Protein AF-0000000084401524 (afdb_homodimer)

Organism: NCBI:txid1296121

Structure (mmCIF, N/CA/C/O backbone):
data_AF-0000000084401524-model_v1
#
loop_
_entity.id
_entity.type
_entity.pdbx_description
1 polymer 'Uncharacterized protein'
#
loop_
_atom_site.group_PDB
_atom_site.id
_atom_site.type_symbol
_atom_site.label_atom_id
_atom_site.label_alt_id
_atom_site.label_comp_id
_atom_site.label_asym_id
_atom_site.label_entity_id
_atom_site.label_seq_id
_atom_site.pdbx_PDB_ins_code
_atom_site.Cartn_x
_atom_site.Cartn_y
_atom_site.Cartn_z
_atom_site.occupancy
_atom_site.B_iso_or_equiv
_atom_site.auth_seq_id
_atom_site.auth_comp_id
_atom_site.auth_asym_id
_atom_site.auth_atom_id
_atom_site.pdbx_PDB_model_num
ATOM 1 N N . MET A 1 1 ? 54.844 33.562 17.875 1 31.59 1 MET A N 1
ATOM 2 C CA . MET A 1 1 ? 53.875 33.188 16.844 1 31.59 1 MET A CA 1
ATOM 3 C C . MET A 1 1 ? 52.719 32.406 17.438 1 31.59 1 MET A C 1
ATOM 5 O O . MET A 1 1 ? 52.875 31.266 17.875 1 31.59 1 MET A O 1
ATOM 9 N N . LYS A 1 2 ? 51.781 33.125 18.234 1 37.69 2 LYS A N 1
ATOM 10 C CA . LYS A 1 2 ? 50.625 32.781 19.016 1 37.69 2 LYS A CA 1
ATOM 11 C C . LYS A 1 2 ? 49.531 32.125 18.156 1 37.69 2 LYS A C 1
ATOM 13 O O . LYS A 1 2 ? 49.125 32.688 17.141 1 37.69 2 LYS A O 1
ATOM 18 N N . SER A 1 3 ? 49.469 30.781 18.172 1 33.56 3 SER A N 1
ATOM 19 C CA . SER A 1 3 ? 48.5 29.922 17.516 1 33.56 3 SER A CA 1
ATOM 20 C C . SER A 1 3 ? 47.062 30.297 17.906 1 33.56 3 SER A C 1
ATOM 22 O O . SER A 1 3 ? 46.688 30.188 19.078 1 33.56 3 SER A O 1
ATOM 24 N N . VAL A 1 4 ? 46.562 31.359 17.344 1 35.25 4 VAL A N 1
ATOM 25 C CA . VAL A 1 4 ? 45.156 31.703 17.594 1 35.25 4 VAL A CA 1
ATOM 26 C C . VAL A 1 4 ? 44.25 30.578 17.109 1 35.25 4 VAL A C 1
ATOM 28 O O . VAL A 1 4 ? 44.219 30.25 15.914 1 35.25 4 VAL A O 1
ATOM 31 N N . ILE A 1 5 ? 44 29.594 17.984 1 31.69 5 ILE A N 1
ATOM 32 C CA . ILE A 1 5 ? 42.969 28.578 17.734 1 31.69 5 ILE A CA 1
ATOM 33 C C . ILE A 1 5 ? 41.625 29.25 17.562 1 31.69 5 ILE A C 1
ATOM 35 O O . ILE A 1 5 ? 41.125 29.922 18.484 1 31.69 5 ILE A O 1
ATOM 39 N N . LEU A 1 6 ? 41.312 29.641 16.328 1 29.55 6 LEU A N 1
ATOM 40 C CA . LEU A 1 6 ? 39.938 30.062 16.062 1 29.55 6 LEU A CA 1
ATOM 41 C C . LEU A 1 6 ? 38.938 28.984 16.453 1 29.55 6 LEU A C 1
ATOM 43 O O . LEU A 1 6 ? 38.938 27.906 15.867 1 29.55 6 LEU A O 1
ATOM 47 N N . LEU A 1 7 ? 38.531 29.047 17.703 1 29.19 7 LEU A N 1
ATOM 48 C CA . LEU A 1 7 ? 37.375 28.234 18.125 1 29.19 7 LEU A CA 1
ATOM 49 C C . LEU A 1 7 ? 36.156 28.562 17.297 1 29.19 7 LEU A C 1
ATOM 51 O O . LEU A 1 7 ? 35.625 29.672 17.391 1 29.19 7 LEU A O 1
ATOM 55 N N . VAL A 1 8 ? 36.094 28.047 16.047 1 34.47 8 VAL A N 1
ATOM 56 C CA . VAL A 1 8 ? 34.812 28.172 15.352 1 34.47 8 VAL A CA 1
ATOM 57 C C . VAL A 1 8 ? 33.688 27.594 16.219 1 34.47 8 VAL A C 1
ATOM 59 O O . VAL A 1 8 ? 33.781 26.453 16.688 1 34.47 8 VAL A O 1
ATOM 62 N N . PRO A 1 9 ? 32.906 28.484 16.875 1 32.97 9 PRO A N 1
ATOM 63 C CA . PRO A 1 9 ? 31.734 27.953 17.594 1 32.97 9 PRO A CA 1
ATOM 64 C C . PRO A 1 9 ? 30.891 27.031 16.734 1 32.97 9 PRO A C 1
ATOM 66 O O . PRO A 1 9 ? 30.578 27.359 15.586 1 32.97 9 PRO A O 1
ATOM 69 N N . LEU A 1 10 ? 31.062 25.75 16.922 1 29.92 10 LEU A N 1
ATOM 70 C CA . LEU A 1 10 ? 30.141 24.766 16.391 1 29.92 10 LEU A CA 1
ATOM 71 C C . LEU A 1 10 ? 28.703 25.141 16.703 1 29.92 10 LEU A C 1
ATOM 73 O O . LEU A 1 10 ? 28.281 25.078 17.875 1 29.92 10 LEU A O 1
ATOM 77 N N . PHE A 1 11 ? 28.172 26.172 16.047 1 31.22 11 PHE A N 1
ATOM 78 C CA . PHE A 1 11 ? 26.734 26.344 16.094 1 31.22 11 PHE A CA 1
ATOM 79 C C . PHE A 1 11 ? 26.016 25.016 15.836 1 31.22 11 PHE A C 1
ATOM 81 O O . PHE A 1 11 ? 26.031 24.5 14.719 1 31.22 11 PHE A O 1
ATOM 88 N N . MET A 1 12 ? 26 24.172 16.859 1 27.48 12 MET A N 1
ATOM 89 C CA . MET A 1 12 ? 25.047 23.078 16.891 1 27.48 12 MET A CA 1
ATOM 90 C C . MET A 1 12 ? 23.641 23.578 16.531 1 27.48 12 MET A C 1
ATOM 92 O O . MET A 1 12 ? 23.016 24.281 17.312 1 27.48 12 MET A O 1
ATOM 96 N N . ILE A 1 13 ? 23.391 24.141 15.328 1 28.94 13 ILE A N 1
ATOM 97 C CA . ILE A 1 13 ? 22.016 24.281 14.867 1 28.94 13 ILE A CA 1
ATOM 98 C C . ILE A 1 13 ? 21.234 23 15.156 1 28.94 13 ILE A C 1
ATOM 100 O O . ILE A 1 13 ? 21.453 21.984 14.508 1 28.94 13 ILE A O 1
ATOM 104 N N . SER A 1 14 ? 21.016 22.688 16.406 1 27.33 14 SER A N 1
ATOM 105 C CA . SER A 1 14 ? 19.984 21.734 16.812 1 27.33 14 SER A CA 1
ATOM 106 C C . SER A 1 14 ? 18.688 21.969 16.062 1 27.33 14 SER A C 1
ATOM 108 O O . SER A 1 14 ? 17.859 22.781 16.469 1 27.33 14 SER A O 1
ATOM 110 N N . GLU A 1 15 ? 18.625 22.406 14.859 1 30.72 15 GLU A N 1
ATOM 111 C CA . GLU A 1 15 ? 17.281 22.344 14.273 1 30.72 15 GLU A CA 1
ATOM 112 C C . GLU A 1 15 ? 16.609 21.016 14.594 1 30.72 15 GLU A C 1
ATOM 114 O O . GLU A 1 15 ? 16.969 19.969 14.039 1 30.72 15 GLU A O 1
ATOM 119 N N . ILE A 1 16 ? 16.281 20.781 15.859 1 27.22 16 ILE A N 1
ATOM 120 C CA . ILE A 1 16 ? 15.266 19.812 16.297 1 27.22 16 ILE A CA 1
ATOM 121 C C . ILE A 1 16 ? 14.117 19.781 15.289 1 27.22 16 ILE A C 1
ATOM 123 O O . ILE A 1 16 ? 13.391 20.766 15.141 1 27.22 16 ILE A O 1
ATOM 127 N N . PHE A 1 17 ? 14.266 19.375 14.195 1 30.05 17 PHE A N 1
ATOM 128 C CA . PHE A 1 17 ? 13.117 19.031 13.375 1 30.05 17 PHE A CA 1
ATOM 129 C C . PHE A 1 17 ? 11.961 18.547 14.242 1 30.05 17 PHE A C 1
ATOM 131 O O . PHE A 1 17 ? 12.102 17.578 15 1 30.05 17 PHE A O 1
ATOM 138 N N . ALA A 1 18 ? 11.117 19.438 14.789 1 30.05 18 ALA A N 1
ATOM 139 C CA . ALA A 1 18 ? 9.867 19.156 15.492 1 30.05 18 ALA A CA 1
ATOM 140 C C . ALA A 1 18 ? 9.148 17.953 14.867 1 30.05 18 ALA A C 1
ATOM 142 O O . ALA A 1 18 ? 8.992 17.891 13.648 1 30.05 18 ALA A O 1
ATOM 143 N N . ALA A 1 19 ? 9.352 16.875 15.32 1 30.94 19 ALA A N 1
ATOM 144 C CA . ALA A 1 19 ? 8.531 15.695 15.039 1 30.94 19 ALA A CA 1
ATOM 145 C C . ALA A 1 19 ? 7.086 16.094 14.742 1 30.94 19 ALA A C 1
ATOM 147 O O . ALA A 1 19 ? 6.598 17.094 15.258 1 30.94 19 ALA A O 1
ATOM 148 N N . PRO A 1 20 ? 6.66 15.914 13.555 1 34.12 20 PRO A N 1
ATOM 149 C CA . PRO A 1 20 ? 5.262 16.281 13.352 1 34.12 20 PRO A CA 1
ATOM 150 C C . PRO A 1 20 ? 4.414 16.109 14.609 1 34.12 20 PRO A C 1
ATOM 152 O O . PRO A 1 20 ? 4.523 15.094 15.289 1 34.12 20 PRO A O 1
ATOM 155 N N . HIS A 1 21 ? 4.168 17.078 15.32 1 34.72 21 HIS A N 1
ATOM 156 C CA . HIS A 1 21 ? 3.387 17.172 16.547 1 34.72 21 HIS A CA 1
ATOM 157 C C . HIS A 1 21 ? 2.066 16.422 16.406 1 34.72 21 HIS A C 1
ATOM 159 O O . HIS A 1 21 ? 1.284 16.688 15.5 1 34.72 21 HIS A O 1
ATOM 165 N N . PHE A 1 22 ? 2.064 15.125 16.609 1 39.12 22 PHE A N 1
ATOM 166 C CA . PHE A 1 22 ? 0.794 14.477 16.906 1 39.12 22 PHE A CA 1
ATOM 167 C C . PHE A 1 22 ? -0.026 15.305 17.891 1 39.12 22 PHE A C 1
ATOM 169 O O . PHE A 1 22 ? 0.506 15.805 18.875 1 39.12 22 PHE A O 1
ATOM 176 N N . ARG A 1 23 ? -1.035 15.906 17.328 1 46.25 23 ARG A N 1
ATOM 177 C CA . ARG A 1 23 ? -1.922 16.688 18.188 1 46.25 23 ARG A CA 1
ATOM 178 C C . ARG A 1 23 ? -2.977 15.797 18.828 1 46.25 23 ARG A C 1
ATOM 180 O O . ARG A 1 23 ? -3.461 14.852 18.219 1 46.25 23 ARG A O 1
ATOM 187 N N . TYR A 1 24 ? -2.879 15.57 20.062 1 50.28 24 TYR A N 1
ATOM 188 C CA . TYR A 1 24 ? -3.926 14.906 20.828 1 50.28 24 TYR A CA 1
ATOM 189 C C . TYR A 1 24 ? -5.172 15.781 20.922 1 50.28 24 TYR A C 1
ATOM 191 O O . TYR A 1 24 ? -5.07 17 21 1 50.28 24 TYR A O 1
ATOM 199 N N . LYS A 1 25 ? -6.262 15.109 20.438 1 54.94 25 LYS A N 1
ATOM 200 C CA . LYS A 1 25 ? -7.535 15.734 20.781 1 54.94 25 LYS A CA 1
ATOM 201 C C . LYS A 1 25 ? -8.242 14.969 21.906 1 54.94 25 LYS A C 1
ATOM 203 O O . LYS A 1 25 ? -7.969 13.789 22.109 1 54.94 25 LYS A O 1
ATOM 208 N N . LEU A 1 26 ? -8.82 15.734 22.812 1 59.34 26 LEU A N 1
ATOM 209 C CA . LEU A 1 26 ? -9.594 15.188 23.922 1 59.34 26 LEU A CA 1
ATOM 210 C C . LEU A 1 26 ? -11.078 15.5 23.75 1 59.34 26 LEU A C 1
ATOM 212 O O . LEU A 1 26 ? -11.453 16.641 23.469 1 59.34 26 LEU A O 1
ATOM 216 N N . ALA A 1 27 ? -11.781 14.414 23.594 1 61.75 27 ALA A N 1
ATOM 217 C CA . ALA A 1 27 ? -13.234 14.594 23.656 1 61.75 27 ALA A CA 1
ATOM 218 C C . ALA A 1 27 ? -13.789 14.148 25 1 61.75 27 ALA A C 1
ATOM 220 O O . ALA A 1 27 ? -13.414 13.086 25.516 1 61.75 27 ALA A O 1
ATOM 221 N N . VAL A 1 28 ? -14.594 15.133 25.594 1 63.97 28 VAL A N 1
ATOM 222 C CA . VAL A 1 28 ? -15.297 14.875 26.844 1 63.97 28 VAL A CA 1
ATOM 223 C C . VAL A 1 28 ? -16.797 14.875 26.594 1 63.97 28 VAL A C 1
ATOM 225 O O . VAL A 1 28 ? -17.359 15.859 26.109 1 63.97 28 VAL A O 1
ATOM 228 N N . ASN A 1 29 ? -17.344 13.75 26.938 1 62.81 29 ASN A N 1
ATOM 229 C CA . ASN A 1 29 ? -18.766 13.539 26.703 1 62.81 29 ASN A CA 1
ATOM 230 C C . ASN A 1 29 ? -19.141 13.836 25.25 1 62.81 29 ASN A C 1
ATOM 232 O O . ASN A 1 29 ? -20.172 14.477 24.984 1 62.81 29 ASN A O 1
ATOM 236 N N . GLY A 1 30 ? -18.188 13.445 24.328 1 61.38 30 GLY A N 1
ATOM 237 C CA . GLY A 1 30 ? -18.438 13.539 22.891 1 61.38 30 GLY A CA 1
ATOM 238 C C . GLY A 1 30 ? -18.078 14.891 22.312 1 61.38 30 GLY A C 1
ATOM 239 O O . GLY A 1 30 ? -18.156 15.102 21.109 1 61.38 30 GLY A O 1
ATOM 240 N N . GLU A 1 31 ? -17.766 15.781 23.203 1 66.44 31 GLU A N 1
ATOM 241 C CA . GLU A 1 31 ? -17.391 17.125 22.766 1 66.44 31 GLU A CA 1
ATOM 242 C C . GLU A 1 31 ? -15.875 17.312 22.812 1 66.44 31 GLU A C 1
ATOM 244 O O . GLU A 1 31 ? -15.227 17 23.812 1 66.44 31 GLU A O 1
ATOM 249 N N . GLU A 1 32 ? -15.398 17.797 21.703 1 64.5 32 GLU A N 1
ATOM 250 C CA . GLU A 1 32 ? -13.969 18.078 21.641 1 64.5 32 GLU A CA 1
ATOM 251 C C . GLU A 1 32 ? -13.578 19.219 22.578 1 64.5 32 GLU A C 1
ATOM 253 O O . GLU A 1 32 ? -14.273 20.234 22.656 1 64.5 32 GLU A O 1
ATOM 258 N N . VAL A 1 33 ? -12.539 18.906 23.391 1 65.75 33 VAL A N 1
ATOM 259 C CA . VAL A 1 33 ? -12.031 19.922 24.297 1 65.75 33 VAL A CA 1
ATOM 260 C C . VAL A 1 33 ? -10.719 20.5 23.766 1 65.75 33 VAL A C 1
ATOM 262 O O . VAL A 1 33 ? -9.906 19.766 23.188 1 65.75 33 VAL A O 1
ATOM 265 N N . ALA A 1 34 ? -10.695 21.75 23.688 1 63.06 34 ALA A N 1
ATOM 266 C CA . ALA A 1 34 ? -9.477 22.422 23.25 1 63.06 34 ALA A CA 1
ATOM 267 C C . ALA A 1 34 ? -8.281 22 24.094 1 63.06 34 ALA A C 1
ATOM 269 O O . ALA A 1 34 ? -8.359 21.969 25.328 1 63.06 34 ALA A O 1
ATOM 270 N N . ILE A 1 35 ? -7.352 21.391 23.406 1 62.31 35 ILE A N 1
ATOM 271 C CA . ILE A 1 35 ? -6.121 21.078 24.125 1 62.31 35 ILE A CA 1
ATOM 272 C C . ILE A 1 35 ? -4.953 21.859 23.531 1 62.31 35 ILE A C 1
ATOM 274 O O . ILE A 1 35 ? -5.004 22.25 22.359 1 62.31 35 ILE A O 1
ATOM 278 N N . PRO A 1 36 ? -3.934 22.062 24.391 1 53.72 36 PRO A N 1
ATOM 279 C CA . PRO A 1 36 ? -2.766 22.75 23.828 1 53.72 36 PRO A CA 1
ATOM 280 C C . PRO A 1 36 ? -2.131 21.984 22.672 1 53.72 36 PRO A C 1
ATOM 282 O O . PRO A 1 36 ? -2.115 20.75 22.672 1 53.72 36 PRO A O 1
ATOM 285 N N . THR A 1 37 ? -1.845 22.578 21.562 1 52.06 37 THR A N 1
ATOM 286 C CA . THR A 1 37 ? -1.323 22.047 20.312 1 52.06 37 THR A CA 1
ATOM 287 C C . THR A 1 37 ? -0.098 21.172 20.547 1 52.06 37 THR A C 1
ATOM 289 O O . THR A 1 37 ? 0.148 20.219 19.812 1 52.06 37 THR A O 1
ATOM 292 N N . HIS A 1 38 ? 0.682 21.422 21.625 1 47.16 38 HIS A N 1
ATOM 293 C CA . HIS A 1 38 ? 1.906 20.688 21.906 1 47.16 38 HIS A CA 1
ATOM 294 C C . HIS A 1 38 ? 1.821 19.969 23.25 1 47.16 38 HIS A C 1
ATOM 296 O O . HIS A 1 38 ? 2.494 20.344 24.203 1 47.16 38 HIS A O 1
ATOM 302 N N . ILE A 1 39 ? 0.839 19.297 23.359 1 52.59 39 ILE A N 1
ATOM 303 C CA . ILE A 1 39 ? 0.699 18.594 24.625 1 52.59 39 ILE A CA 1
ATOM 304 C C . ILE A 1 39 ? 1.356 17.219 24.531 1 52.59 39 ILE A C 1
ATOM 306 O O . ILE A 1 39 ? 1.273 16.547 23.5 1 52.59 39 ILE A O 1
ATOM 310 N N . SER A 1 40 ? 2.205 17 25.469 1 49.62 40 SER A N 1
ATOM 311 C CA . SER A 1 40 ? 2.826 15.68 25.531 1 49.62 40 SER A CA 1
ATOM 312 C C . SER A 1 40 ? 1.79 14.594 25.797 1 49.62 40 SER A C 1
ATOM 314 O O . SER A 1 40 ? 0.672 14.883 26.219 1 49.62 40 SER A O 1
ATOM 316 N N . GLN A 1 41 ? 2.129 13.422 25.328 1 50.41 41 GLN A N 1
ATOM 317 C CA . GLN A 1 41 ? 1.266 12.273 25.609 1 50.41 41 GLN A CA 1
ATOM 318 C C . GLN A 1 41 ? 0.941 12.18 27.094 1 50.41 41 GLN A C 1
ATOM 320 O O . GLN A 1 41 ? -0.205 11.922 27.469 1 50.41 41 GLN A O 1
ATOM 325 N N . GLU A 1 42 ? 1.911 12.258 27.859 1 54.41 42 GLU A N 1
ATOM 326 C CA . GLU A 1 42 ? 1.72 12.188 29.297 1 54.41 42 GLU A CA 1
ATOM 327 C C . GLU A 1 42 ? 0.734 13.25 29.781 1 54.41 42 GLU A C 1
ATOM 329 O O . GLU A 1 42 ? -0.152 12.961 30.594 1 54.41 42 GLU A O 1
ATOM 334 N N . ASP A 1 43 ? 0.907 14.398 29.203 1 58.47 43 ASP A N 1
ATOM 335 C CA . ASP A 1 43 ? 0.078 15.516 29.656 1 58.47 43 ASP A CA 1
ATOM 336 C C . ASP A 1 43 ? -1.372 15.328 29.203 1 58.47 43 ASP A C 1
ATOM 338 O O . ASP A 1 43 ? -2.299 15.656 29.953 1 58.47 43 ASP A O 1
ATOM 342 N N . ILE A 1 44 ? -1.496 14.773 28.109 1 61.62 44 ILE A N 1
ATOM 343 C CA . ILE A 1 44 ? -2.867 14.633 27.641 1 61.62 44 ILE A CA 1
ATOM 344 C C . ILE A 1 44 ? -3.561 13.492 28.391 1 61.62 44 ILE A C 1
ATOM 346 O O . ILE A 1 44 ? -4.758 13.57 28.672 1 61.62 44 ILE A O 1
ATOM 350 N N . LEU A 1 45 ? -2.844 12.594 28.719 1 59.38 45 LEU A N 1
ATOM 351 C CA . LEU A 1 45 ? -3.396 11.523 29.547 1 59.38 45 LEU A CA 1
ATOM 352 C C . LEU A 1 45 ? -3.803 12.055 30.922 1 59.38 45 LEU A C 1
ATOM 354 O O . LEU A 1 45 ? -4.867 11.703 31.438 1 59.38 45 LEU A O 1
ATOM 358 N N . GLN A 1 46 ? -3.02 12.828 31.453 1 60.75 46 GLN A N 1
ATOM 359 C CA . GLN A 1 46 ? -3.348 13.453 32.719 1 60.75 46 GLN A CA 1
ATOM 360 C C . GLN A 1 46 ? -4.594 14.328 32.625 1 60.75 46 GLN A C 1
ATOM 362 O O . GLN A 1 46 ? -5.453 14.32 33.5 1 60.75 46 GLN A O 1
ATOM 367 N N . LEU A 1 47 ? -4.652 15.078 31.484 1 65.75 47 LEU A N 1
ATOM 368 C CA . LEU A 1 47 ? -5.82 15.914 31.234 1 65.75 47 LEU A CA 1
ATOM 369 C C . LEU A 1 47 ? -7.074 15.062 31.078 1 65.75 47 LEU A C 1
ATOM 371 O O . LEU A 1 47 ? -8.125 15.391 31.641 1 65.75 47 LEU A O 1
ATOM 375 N N . ALA A 1 48 ? -6.926 14.008 30.406 1 65 48 ALA A N 1
ATOM 376 C CA . ALA A 1 48 ? -8.047 13.086 30.234 1 65 48 ALA A CA 1
ATOM 377 C C . ALA A 1 48 ? -8.5 12.531 31.578 1 65 48 ALA A C 1
ATOM 379 O O . ALA A 1 48 ? -9.703 12.461 31.859 1 65 48 ALA A O 1
ATOM 380 N N . HIS A 1 49 ? -7.566 12.109 32.344 1 62.97 49 HIS A N 1
ATOM 381 C CA . HIS A 1 49 ? -7.875 11.586 33.688 1 62.97 49 HIS A CA 1
ATOM 382 C C . HIS A 1 49 ? -8.586 12.625 34.531 1 62.97 49 HIS A C 1
ATOM 384 O O . HIS A 1 49 ? -9.508 12.305 35.281 1 62.97 49 HIS A O 1
ATOM 390 N N . SER A 1 50 ? -8.203 13.836 34.375 1 67.44 50 SER A N 1
ATOM 391 C CA . SER A 1 50 ? -8.812 14.898 35.156 1 67.44 50 SER A CA 1
ATOM 392 C C . SER A 1 50 ? -10.289 15.07 34.812 1 67.44 50 SER A C 1
ATOM 394 O O . SER A 1 50 ? -11.102 15.391 35.688 1 67.44 50 SER A O 1
ATOM 396 N N . TYR A 1 51 ? -10.602 14.789 33.594 1 65.38 51 TYR A N 1
ATOM 397 C CA . TYR A 1 51 ? -12.008 14.852 33.219 1 65.38 51 TYR A CA 1
ATOM 398 C C . TYR A 1 51 ? -12.781 13.656 33.75 1 65.38 51 TYR A C 1
ATOM 400 O O . TYR A 1 51 ? -13.938 13.789 34.156 1 65.38 51 TYR A O 1
ATOM 408 N N . LEU A 1 52 ? -12.109 12.578 33.75 1 63.81 52 LEU A N 1
ATOM 409 C CA . LEU A 1 52 ? -12.781 11.367 34.219 1 63.81 52 LEU A CA 1
ATOM 410 C C . LEU A 1 52 ? -13.125 11.469 35.688 1 63.81 52 LEU A C 1
ATOM 412 O O . LEU A 1 52 ? -14.086 10.844 36.156 1 63.81 52 LEU A O 1
ATOM 416 N N . ASP A 1 53 ? -12.422 12.25 36.344 1 60.62 53 ASP A N 1
ATOM 417 C CA . ASP A 1 53 ? -12.695 12.438 37.75 1 60.62 53 ASP A CA 1
ATOM 418 C C . ASP A 1 53 ? -13.883 13.367 37.969 1 60.62 53 ASP A C 1
ATOM 420 O O . ASP A 1 53 ? -14.383 13.5 39.094 1 60.62 53 ASP A O 1
ATOM 424 N N . SER A 1 54 ? -14.195 13.914 36.875 1 59.72 54 SER A N 1
ATOM 425 C CA . SER A 1 54 ? -15.359 14.797 36.969 1 59.72 54 SER A CA 1
ATOM 426 C C . SER A 1 54 ? -16.656 14.016 36.875 1 59.72 54 SER A C 1
ATOM 428 O O . SER A 1 54 ? -16.781 13.133 36.031 1 59.72 54 SER A O 1
ATOM 430 N N . THR A 1 55 ? -17.562 14.25 37.781 1 65.12 55 THR A N 1
ATOM 431 C CA . THR A 1 55 ? -18.828 13.523 37.906 1 65.12 55 THR A CA 1
ATOM 432 C C . THR A 1 55 ? -19.672 13.719 36.656 1 65.12 55 THR A C 1
ATOM 434 O O . THR A 1 55 ? -20.531 12.883 36.344 1 65.12 55 THR A O 1
ATOM 437 N N . ASP A 1 56 ? -19.359 14.703 35.938 1 64.19 56 ASP A N 1
ATOM 438 C CA . ASP A 1 56 ? -20.203 15.016 34.781 1 64.19 56 ASP A CA 1
ATOM 439 C C . ASP A 1 56 ? -19.609 14.461 33.5 1 64.19 56 ASP A C 1
ATOM 441 O O . ASP A 1 56 ? -20.188 14.633 32.406 1 64.19 56 ASP A O 1
ATOM 445 N N . VAL A 1 57 ? -18.406 13.859 33.625 1 57.94 57 VAL A N 1
ATOM 446 C CA . VAL A 1 57 ? -17.75 13.328 32.438 1 57.94 57 VAL A CA 1
ATOM 447 C C . VAL A 1 57 ? -18 11.82 32.344 1 57.94 57 VAL A C 1
ATOM 449 O O . VAL A 1 57 ? -17.656 11.07 33.25 1 57.94 57 VAL A O 1
ATOM 452 N N . HIS A 1 58 ? -18.641 11.391 31.375 1 60.84 58 HIS A N 1
ATOM 453 C CA . HIS A 1 58 ? -18.984 9.992 31.172 1 60.84 58 HIS A CA 1
ATOM 454 C C . HIS A 1 58 ? -18.031 9.328 30.188 1 60.84 58 HIS A C 1
ATOM 456 O O . HIS A 1 58 ? -17.875 8.102 30.188 1 60.84 58 HIS A O 1
ATOM 462 N N . ASP A 1 59 ? -17.484 10.203 29.344 1 60.03 59 ASP A N 1
ATOM 463 C CA . ASP A 1 59 ? -16.594 9.633 28.328 1 60.03 59 ASP A CA 1
ATOM 464 C C . ASP A 1 59 ? -15.469 10.594 27.984 1 60.03 59 ASP A C 1
ATOM 466 O O . ASP A 1 59 ? -15.688 11.797 27.844 1 60.03 59 ASP A O 1
ATOM 470 N N . VAL A 1 60 ? -14.172 10.203 28.188 1 57.84 60 VAL A N 1
ATOM 471 C CA . VAL A 1 60 ? -13 10.922 27.719 1 57.84 60 VAL A CA 1
ATOM 472 C C . VAL A 1 60 ? -12.297 10.109 26.625 1 57.84 60 VAL A C 1
ATOM 474 O O . VAL A 1 60 ? -11.914 8.961 26.859 1 57.84 60 VAL A O 1
ATOM 477 N N . GLN A 1 61 ? -12.336 10.672 25.438 1 52.41 61 GLN A N 1
ATOM 478 C CA . GLN A 1 61 ? -11.641 10.016 24.344 1 52.41 61 GLN A CA 1
ATOM 479 C C . GLN A 1 61 ? -10.398 10.805 23.922 1 52.41 61 GLN A C 1
ATOM 481 O O . GLN A 1 61 ? -10.461 12.023 23.766 1 52.41 61 GLN A O 1
ATOM 486 N N . LEU A 1 62 ? -9.273 10.273 24.188 1 51.75 62 LEU A N 1
ATOM 487 C CA . LEU A 1 62 ? -8.055 10.797 23.578 1 51.75 62 LEU A CA 1
ATOM 488 C C . LEU A 1 62 ? -8.008 10.469 22.094 1 51.75 62 LEU A C 1
ATOM 490 O O . LEU A 1 62 ? -8.078 9.297 21.719 1 51.75 62 LEU A O 1
ATOM 494 N N . LEU A 1 63 ? -8.258 11.602 21.453 1 50.41 63 LEU A N 1
ATOM 495 C CA . LEU A 1 63 ? -8.18 11.422 20.016 1 50.41 63 LEU A CA 1
ATOM 496 C C . LEU A 1 63 ? -6.789 11.758 19.5 1 50.41 63 LEU A C 1
ATOM 498 O O . LEU A 1 63 ? -6.188 12.758 19.906 1 50.41 63 LEU A O 1
ATOM 502 N N . GLU A 1 64 ? -5.945 11.039 19.344 1 49.81 64 GLU A N 1
ATOM 503 C CA . GLU A 1 64 ? -4.652 11.297 18.719 1 49.81 64 GLU A CA 1
ATOM 504 C C . GLU A 1 64 ? -4.82 11.883 17.312 1 49.81 64 GLU A C 1
ATOM 506 O O . GLU A 1 64 ? -5.621 11.391 16.516 1 49.81 64 GLU A O 1
ATOM 511 N N . ASP A 1 65 ? -4.57 13.32 17.25 1 55.97 65 ASP A N 1
ATOM 512 C CA . ASP A 1 65 ? -4.383 13.992 15.961 1 55.97 65 ASP A CA 1
ATOM 513 C C . ASP A 1 65 ? -2.902 14.047 15.594 1 55.97 65 ASP A C 1
ATOM 515 O O . ASP A 1 65 ? -2.072 14.492 16.391 1 55.97 65 ASP A O 1
ATOM 519 N N . PRO A 1 66 ? -2.574 13.461 14.492 1 60.41 66 PRO A N 1
ATOM 520 C CA . PRO A 1 66 ? -3.463 12.82 13.516 1 60.41 66 PRO A CA 1
ATOM 521 C C . PRO A 1 66 ? -3.881 11.414 13.93 1 60.41 66 PRO A C 1
ATOM 523 O O . PRO A 1 66 ? -3.256 10.812 14.805 1 60.41 66 PRO A O 1
ATOM 526 N N . VAL A 1 67 ? -5.02 11.125 13.375 1 70.62 67 VAL A N 1
ATOM 527 C CA . VAL A 1 67 ? -5.5 9.758 13.531 1 70.62 67 VAL A CA 1
ATOM 528 C C . VAL A 1 67 ? -4.613 8.805 12.734 1 70.62 67 VAL A C 1
ATOM 530 O O . VAL A 1 67 ? -4.242 9.094 11.594 1 70.62 67 VAL A O 1
ATOM 533 N N . GLU A 1 68 ? -4.188 7.836 13.5 1 79.69 68 GLU A N 1
ATOM 534 C CA . GLU A 1 68 ? -3.381 6.82 12.828 1 79.69 68 GLU A CA 1
ATOM 535 C C . GLU A 1 68 ? -4.258 5.719 12.234 1 79.69 68 GLU A C 1
ATOM 537 O O . GLU A 1 68 ? -5.188 5.242 12.891 1 79.69 68 GLU A O 1
ATOM 542 N N . GLU A 1 69 ? -4.047 5.477 10.969 1 83.38 69 GLU A N 1
ATOM 543 C CA . GLU A 1 69 ? -4.625 4.297 10.336 1 83.38 69 GLU A CA 1
ATOM 544 C C . GLU A 1 69 ? -3.539 3.367 9.805 1 83.38 69 GLU A C 1
ATOM 546 O O . GLU A 1 69 ? -2.578 3.824 9.18 1 83.38 69 GLU A O 1
ATOM 551 N N . LYS A 1 70 ? -3.682 2.08 10.109 1 87.19 70 LYS A N 1
ATOM 552 C CA . LYS A 1 70 ? -2.668 1.085 9.766 1 87.19 70 LYS A CA 1
ATOM 553 C C . LYS A 1 70 ? -3.238 0.013 8.844 1 87.19 70 LYS A C 1
ATOM 555 O O . LYS A 1 70 ? -4.301 -0.547 9.117 1 87.19 70 LYS A O 1
ATOM 560 N N . HIS A 1 71 ? -2.51 -0.214 7.777 1 91.62 71 HIS A N 1
ATOM 561 C CA . HIS A 1 71 ? -2.896 -1.238 6.812 1 91.62 71 HIS A CA 1
ATOM 562 C C . HIS A 1 71 ? -1.734 -2.18 6.516 1 91.62 71 HIS A C 1
ATOM 564 O O . HIS A 1 71 ? -0.664 -1.737 6.09 1 91.62 71 HIS A O 1
ATOM 570 N N . GLN A 1 72 ? -1.955 -3.43 6.82 1 92.88 72 GLN A N 1
ATOM 571 C CA . GLN A 1 72 ? -0.935 -4.418 6.48 1 92.88 72 GLN A CA 1
ATOM 572 C C . GLN A 1 72 ? -1.185 -5.016 5.098 1 92.88 72 GLN A C 1
ATOM 574 O O . GLN A 1 72 ? -2.27 -5.535 4.828 1 92.88 72 GLN A O 1
ATOM 579 N N . VAL A 1 73 ? -0.191 -4.879 4.234 1 93.38 73 VAL A N 1
ATOM 580 C CA . VAL A 1 73 ? -0.236 -5.539 2.936 1 93.38 73 VAL A CA 1
ATOM 581 C C . VAL A 1 73 ? 0.724 -6.727 2.926 1 93.38 73 VAL A C 1
ATOM 583 O O . VAL A 1 73 ? 1.934 -6.559 3.102 1 93.38 73 VAL A O 1
ATOM 586 N N . THR A 1 74 ? 0.212 -7.887 2.732 1 91.44 74 THR A N 1
ATOM 587 C CA . THR A 1 74 ? 0.988 -9.117 2.701 1 91.44 74 THR A CA 1
ATOM 588 C C . THR A 1 74 ? 0.984 -9.727 1.302 1 91.44 74 THR A C 1
ATOM 590 O O . THR A 1 74 ? -0.07 -9.844 0.671 1 91.44 74 THR A O 1
ATOM 593 N N . GLN A 1 75 ? 2.17 -9.992 0.843 1 89 75 GLN A N 1
ATOM 594 C CA . GLN A 1 75 ? 2.291 -10.719 -0.419 1 89 75 GLN A CA 1
ATOM 595 C C . GLN A 1 75 ? 2.834 -12.125 -0.197 1 89 75 GLN A C 1
ATOM 597 O O . GLN A 1 75 ? 3.752 -12.328 0.603 1 89 75 GLN A O 1
ATOM 602 N N . LYS A 1 76 ? 2.219 -12.977 -0.861 1 84.38 76 LYS A N 1
ATOM 603 C CA . LYS A 1 76 ? 2.742 -14.336 -0.958 1 84.38 76 LYS A CA 1
ATOM 604 C C . LYS A 1 76 ? 3.26 -14.633 -2.363 1 84.38 76 LYS A C 1
ATOM 606 O O . LYS A 1 76 ? 2.488 -14.641 -3.324 1 84.38 76 LYS A O 1
ATOM 611 N N . VAL A 1 77 ? 4.527 -14.766 -2.424 1 79.25 77 VAL A N 1
ATOM 612 C CA . VAL A 1 77 ? 5.234 -14.844 -3.699 1 79.25 77 VAL A CA 1
ATOM 613 C C . VAL A 1 77 ? 5.801 -16.25 -3.891 1 79.25 77 VAL A C 1
ATOM 615 O O . VAL A 1 77 ? 6.43 -16.797 -2.982 1 79.25 77 VAL A O 1
ATOM 618 N N . PRO A 1 78 ? 5.438 -16.797 -5.051 1 71.38 78 PRO A N 1
ATOM 619 C CA . PRO A 1 78 ? 5.973 -18.141 -5.297 1 71.38 78 PRO A CA 1
ATOM 620 C C . PRO A 1 78 ? 7.496 -18.188 -5.273 1 71.38 78 PRO A C 1
ATOM 622 O O . PRO A 1 78 ? 8.148 -17.203 -5.633 1 71.38 78 PRO A O 1
ATOM 625 N N . GLN A 1 79 ? 7.852 -19.328 -4.555 1 58.03 79 GLN A N 1
ATOM 626 C CA . GLN A 1 79 ? 9.266 -19.672 -4.672 1 58.03 79 GLN A CA 1
ATOM 627 C C . GLN A 1 79 ? 9.523 -20.562 -5.879 1 58.03 79 GLN A C 1
ATOM 629 O O . GLN A 1 79 ? 8.734 -21.469 -6.168 1 58.03 79 GLN A O 1
ATOM 634 N N . GLY A 1 80 ? 9.883 -19.953 -7.066 1 49.97 80 GLY A N 1
ATOM 635 C CA . GLY A 1 80 ? 10.281 -20.797 -8.188 1 49.97 80 GLY A CA 1
ATOM 636 C C . GLY A 1 80 ? 11.727 -20.594 -8.594 1 49.97 80 GLY A C 1
ATOM 637 O O . GLY A 1 80 ? 12.516 -20 -7.848 1 49.97 80 GLY A O 1
ATOM 638 N N . ASN A 1 81 ? 11.93 -21.25 -9.688 1 46.53 81 ASN A N 1
ATOM 639 C CA . ASN A 1 81 ? 13.297 -21.234 -10.188 1 46.53 81 ASN A CA 1
ATOM 640 C C . ASN A 1 81 ? 13.844 -19.812 -10.297 1 46.53 81 ASN A C 1
ATOM 642 O O . ASN A 1 81 ? 15.039 -19.625 -10.492 1 46.53 81 ASN A O 1
ATOM 646 N N . GLY A 1 82 ? 12.812 -18.844 -10.047 1 48.69 82 GLY A N 1
ATOM 647 C CA . GLY A 1 82 ? 13.336 -17.484 -10.109 1 48.69 82 GLY A CA 1
ATOM 648 C C . GLY A 1 82 ? 12.969 -16.656 -8.891 1 48.69 82 GLY A C 1
ATOM 649 O O . GLY A 1 82 ? 12.242 -17.109 -8.016 1 48.69 82 GLY A O 1
ATOM 650 N N . THR A 1 83 ? 13.852 -15.875 -8.5 1 53.16 83 THR A N 1
ATOM 651 C CA . THR A 1 83 ? 13.609 -14.922 -7.422 1 53.16 83 THR A CA 1
ATOM 652 C C . THR A 1 83 ? 12.57 -13.891 -7.84 1 53.16 83 THR A C 1
ATOM 654 O O . THR A 1 83 ? 12.867 -12.984 -8.625 1 53.16 83 THR A O 1
ATOM 657 N N . TYR A 1 84 ? 11.227 -14.344 -7.777 1 66.69 84 TYR A N 1
ATOM 658 C CA . TYR A 1 84 ? 10.203 -13.359 -8.094 1 66.69 84 TYR A CA 1
ATOM 659 C C . TYR A 1 84 ? 10.125 -12.289 -7.008 1 66.69 84 TYR A C 1
ATOM 661 O O . TYR A 1 84 ? 10.266 -12.594 -5.82 1 66.69 84 TYR A O 1
ATOM 669 N N . LYS A 1 85 ? 10.188 -11.117 -7.613 1 74.38 85 LYS A N 1
ATOM 670 C CA . LYS A 1 85 ? 10.07 -9.992 -6.691 1 74.38 85 LYS A CA 1
ATOM 671 C C . LYS A 1 85 ? 8.633 -9.492 -6.605 1 74.38 85 LYS A C 1
ATOM 673 O O . LYS A 1 85 ? 8.102 -8.953 -7.574 1 74.38 85 LYS A O 1
ATOM 678 N N . GLY A 1 86 ? 8.047 -9.906 -5.445 1 83.75 86 GLY A N 1
ATOM 679 C CA . GLY A 1 86 ? 6.781 -9.219 -5.203 1 83.75 86 GLY A CA 1
ATOM 680 C C . GLY A 1 86 ? 6.949 -7.734 -4.949 1 83.75 86 GLY A C 1
ATOM 681 O O . GLY A 1 86 ? 7.777 -7.328 -4.129 1 83.75 86 GLY A O 1
ATOM 682 N N . ILE A 1 87 ? 6.238 -6.926 -5.824 1 87.56 87 ILE A N 1
ATOM 683 C CA . ILE A 1 87 ? 6.289 -5.473 -5.695 1 87.56 87 ILE A CA 1
ATOM 684 C C . ILE A 1 87 ? 4.93 -4.949 -5.238 1 87.56 87 ILE A C 1
ATOM 686 O O . ILE A 1 87 ? 3.889 -5.395 -5.73 1 87.56 87 ILE A O 1
ATOM 690 N N . ILE A 1 88 ? 4.973 -4.164 -4.203 1 90.5 88 ILE A N 1
ATOM 691 C CA . ILE A 1 88 ? 3.84 -3.311 -3.863 1 90.5 88 ILE A CA 1
ATOM 692 C C . ILE A 1 88 ? 4.168 -1.856 -4.195 1 90.5 88 ILE A C 1
ATOM 694 O O . ILE A 1 88 ? 5.027 -1.245 -3.557 1 90.5 88 ILE A O 1
ATOM 698 N N . ALA A 1 89 ? 3.547 -1.396 -5.266 1 90.62 89 ALA A N 1
ATOM 699 C CA . ALA A 1 89 ? 3.629 0.026 -5.586 1 90.62 89 ALA A CA 1
ATOM 700 C C . ALA A 1 89 ? 2.395 0.774 -5.094 1 90.62 89 ALA A C 1
ATOM 702 O O . ALA A 1 89 ? 1.266 0.325 -5.301 1 90.62 89 ALA A O 1
ATOM 703 N N . GLY A 1 90 ? 2.645 1.882 -4.41 1 91.19 90 GLY A N 1
ATOM 704 C CA . GLY A 1 90 ? 1.496 2.578 -3.852 1 91.19 90 GLY A CA 1
ATOM 705 C C . GLY A 1 90 ? 1.661 4.086 -3.84 1 91.19 90 GLY A C 1
ATOM 706 O O . GLY A 1 90 ? 2.754 4.598 -4.09 1 91.19 90 GLY A O 1
ATOM 707 N N . ASN A 1 91 ? 0.527 4.703 -3.66 1 91.06 91 ASN A N 1
ATOM 708 C CA . ASN A 1 91 ? 0.396 6.148 -3.502 1 91.06 91 ASN A CA 1
ATOM 709 C C . ASN A 1 91 ? -0.526 6.504 -2.342 1 91.06 91 ASN A C 1
ATOM 711 O O . ASN A 1 91 ? -1.628 5.965 -2.23 1 91.06 91 ASN A O 1
ATOM 715 N N . ALA A 1 92 ? -0.026 7.371 -1.492 1 92.56 92 ALA A N 1
ATOM 716 C CA . ALA A 1 92 ? -0.83 7.828 -0.362 1 92.56 92 ALA A CA 1
ATOM 717 C C . ALA A 1 92 ? -1.159 9.312 -0.488 1 92.56 92 ALA A C 1
ATOM 719 O O . ALA A 1 92 ? -0.292 10.117 -0.833 1 92.56 92 ALA A O 1
ATOM 720 N N . TYR A 1 93 ? -2.396 9.625 -0.21 1 89 93 TYR A N 1
ATOM 721 C CA . TYR A 1 93 ? -2.838 11.008 -0.313 1 89 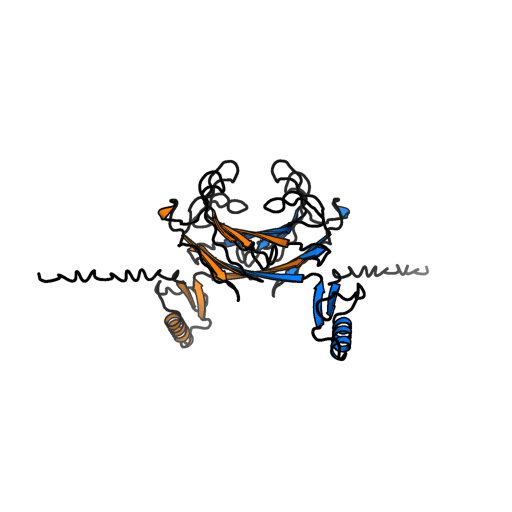93 TYR A CA 1
ATOM 722 C C . TYR A 1 93 ? -4.086 11.25 0.528 1 89 93 TYR A C 1
ATOM 724 O O . TYR A 1 93 ? -4.691 10.305 1.035 1 89 93 TYR A O 1
ATOM 732 N N . LEU A 1 94 ? -4.383 12.562 0.749 1 84.88 94 LEU A N 1
ATOM 733 C CA . LEU A 1 94 ? -5.586 12.961 1.471 1 84.88 94 LEU A CA 1
ATOM 734 C C . LEU A 1 94 ? -6.691 13.367 0.501 1 84.88 94 LEU A C 1
ATOM 736 O O . LEU A 1 94 ? -6.492 14.258 -0.334 1 84.88 94 LEU A O 1
ATOM 740 N N . GLN A 1 95 ? -7.738 12.586 0.702 1 78.94 95 GLN A N 1
ATOM 741 C CA . GLN A 1 95 ? -8.906 12.992 -0.074 1 78.94 95 GLN A CA 1
ATOM 742 C C . GLN A 1 95 ? -9.781 13.961 0.712 1 78.94 95 GLN A C 1
ATOM 744 O O . GLN A 1 95 ? -9.93 13.828 1.929 1 78.94 95 GLN A O 1
ATOM 749 N N . ASP A 1 96 ? -10.289 15.031 0.007 1 71.31 96 ASP A N 1
ATOM 750 C CA . ASP A 1 96 ? -11.25 16 0.506 1 71.31 96 ASP A CA 1
ATOM 751 C C . ASP A 1 96 ? -10.602 16.953 1.514 1 71.31 96 ASP A C 1
ATOM 753 O O . ASP A 1 96 ? -11.273 17.484 2.4 1 71.31 96 ASP A O 1
ATOM 757 N N . PHE A 1 97 ? -9.328 17 1.422 1 71.38 97 PHE A N 1
ATOM 758 C CA . PHE A 1 97 ? -8.664 17.953 2.303 1 71.38 97 PHE A CA 1
ATOM 759 C C . PHE A 1 97 ? -9 19.391 1.899 1 71.38 97 PHE A C 1
ATOM 761 O O . PHE A 1 97 ? -8.773 19.797 0.755 1 71.38 97 PHE A O 1
ATOM 768 N N . GLU A 1 98 ? -9.453 20.141 2.898 1 65.31 98 GLU A N 1
ATOM 769 C CA . GLU A 1 98 ? -9.75 21.562 2.771 1 65.31 98 GLU A CA 1
ATOM 770 C C . GLU A 1 98 ? -10.219 21.906 1.361 1 65.31 98 GLU A C 1
ATOM 772 O O . GLU A 1 98 ? -9.805 22.906 0.79 1 65.31 98 GLU A O 1
ATOM 777 N N . SER A 1 99 ? -10.984 21.031 0.773 1 58.75 99 SER A N 1
ATOM 778 C CA . SER A 1 99 ? -11.609 21.234 -0.527 1 58.75 99 SER A CA 1
ATOM 779 C C . SER A 1 99 ? -10.633 20.969 -1.664 1 58.75 99 SER A C 1
ATOM 781 O O . SER A 1 99 ? -10.844 21.422 -2.791 1 58.75 99 SER A O 1
ATOM 783 N N . ALA A 1 100 ? -9.461 20.438 -1.148 1 63.38 100 ALA A N 1
ATOM 784 C CA . ALA A 1 100 ? -8.625 20 -2.264 1 63.38 100 ALA A CA 1
ATOM 785 C C . ALA A 1 100 ? -9.352 18.969 -3.127 1 63.38 100 ALA A C 1
ATOM 787 O O . ALA A 1 100 ? -10.18 18.203 -2.625 1 63.38 100 ALA A O 1
ATOM 788 N N . ASN A 1 101 ? -9.32 19.188 -4.363 1 68.44 101 ASN A N 1
ATOM 789 C CA . ASN A 1 101 ? -9.953 18.281 -5.312 1 68.44 101 ASN A CA 1
ATOM 790 C C . ASN A 1 101 ? -8.992 17.172 -5.746 1 68.44 101 ASN A C 1
ATOM 792 O O . ASN A 1 101 ? -8.555 17.141 -6.898 1 68.44 101 ASN A O 1
ATOM 796 N N . CYS A 1 102 ? -8.703 16.391 -4.707 1 71.81 102 CYS A N 1
ATOM 797 C CA . CYS A 1 102 ? -7.859 15.258 -5.082 1 71.81 102 CYS A CA 1
ATOM 798 C C . CYS A 1 102 ? -8.656 14.203 -5.844 1 71.81 102 CYS A C 1
ATOM 800 O O . CYS A 1 102 ? -9.734 13.805 -5.402 1 71.81 102 CYS A O 1
ATOM 802 N N . GLN A 1 103 ? -8.188 13.977 -7.055 1 69.06 103 GLN A N 1
ATOM 803 C CA . GLN A 1 103 ? -8.836 12.961 -7.879 1 69.06 103 GLN A CA 1
ATOM 804 C C . GLN A 1 103 ? -8.266 11.578 -7.59 1 69.06 103 GLN A C 1
ATOM 806 O O . GLN A 1 103 ? -7.496 11.398 -6.645 1 69.06 103 GLN A O 1
ATOM 811 N N . HIS A 1 104 ? -8.727 10.633 -8.383 1 66.5 104 HIS A N 1
ATOM 812 C CA . HIS A 1 104 ? -8.234 9.266 -8.258 1 66.5 104 HIS A CA 1
ATOM 813 C C . HIS A 1 104 ? -6.711 9.219 -8.328 1 66.5 104 HIS A C 1
ATOM 815 O O . HIS A 1 104 ? -6.098 10 -9.062 1 66.5 104 HIS A O 1
ATOM 821 N N . ASP A 1 105 ? -6.039 8.336 -7.402 1 66.12 105 ASP A N 1
ATOM 822 C CA . ASP A 1 105 ? -4.602 8.117 -7.312 1 66.12 105 ASP A CA 1
ATOM 823 C C . ASP A 1 105 ? -3.883 9.367 -6.805 1 66.12 105 ASP A C 1
ATOM 825 O O . ASP A 1 105 ? -2.67 9.5 -6.977 1 66.12 105 ASP A O 1
ATOM 829 N N . GLY A 1 106 ? -4.766 10.312 -6.309 1 73.88 106 GLY A N 1
ATOM 830 C CA . GLY A 1 106 ? -4.16 11.492 -5.703 1 73.88 106 GLY A CA 1
ATOM 831 C C . GLY A 1 106 ? -3.906 12.609 -6.699 1 73.88 106 GLY A C 1
ATOM 832 O O . GLY A 1 106 ? -3.244 13.602 -6.371 1 73.88 106 GLY A O 1
ATOM 833 N N . TYR A 1 107 ? -4.426 12.43 -7.895 1 75.94 107 TYR A N 1
ATOM 834 C CA . TYR A 1 107 ? -4.242 13.5 -8.867 1 75.94 107 TYR A CA 1
ATOM 835 C C . TYR A 1 107 ? -4.812 14.812 -8.352 1 75.94 107 TYR A C 1
ATOM 837 O O . TYR A 1 107 ? -5.898 14.836 -7.766 1 75.94 107 TYR A O 1
ATOM 845 N N . GLY A 1 108 ? -4.055 15.906 -8.508 1 79.06 108 GLY A N 1
ATOM 846 C CA . GLY A 1 108 ? -4.441 17.234 -8.055 1 79.06 108 GLY A CA 1
ATOM 847 C C . GLY A 1 108 ? -3.934 17.562 -6.668 1 79.06 108 GLY A C 1
ATOM 848 O O . GLY A 1 108 ? -4.117 18.672 -6.18 1 79.06 108 GLY A O 1
ATOM 849 N N . CYS A 1 109 ? -3.363 16.594 -6.074 1 84.06 109 CYS A N 1
ATOM 850 C CA . CYS A 1 109 ? -2.834 16.797 -4.73 1 84.06 109 CYS A CA 1
ATOM 851 C C . CYS A 1 109 ? -1.426 16.234 -4.605 1 84.06 109 CYS A C 1
ATOM 853 O O . CYS A 1 109 ? -0.97 15.492 -5.48 1 84.06 109 CYS A O 1
ATOM 855 N N . GLY A 1 110 ? -0.712 16.781 -3.656 1 86.81 110 GLY A N 1
ATOM 856 C CA . GLY A 1 110 ? 0.534 16.109 -3.316 1 86.81 110 GLY A CA 1
ATOM 857 C C . GLY A 1 110 ? 0.33 14.711 -2.762 1 86.81 110 GLY A C 1
ATOM 858 O O . GLY A 1 110 ? -0.653 14.453 -2.062 1 86.81 110 GLY A O 1
ATOM 859 N N . SER A 1 111 ? 1.271 13.883 -3.014 1 91.19 111 SER A N 1
ATOM 860 C CA . SER A 1 111 ? 1.164 12.508 -2.521 1 91.19 111 SER A CA 1
ATOM 861 C C . SER A 1 111 ? 2.537 11.93 -2.207 1 91.19 111 SER A C 1
ATOM 863 O O . SER A 1 111 ? 3.562 12.547 -2.5 1 91.19 111 SER A O 1
ATOM 865 N N . VAL A 1 112 ? 2.525 10.859 -1.472 1 93.19 112 VAL A N 1
ATOM 866 C CA . VAL A 1 112 ? 3.729 10.07 -1.229 1 93.19 112 VAL A CA 1
ATOM 867 C C . VAL A 1 112 ? 3.656 8.766 -2.02 1 93.19 112 VAL A C 1
ATOM 869 O O . VAL A 1 112 ? 2.773 7.941 -1.786 1 93.19 112 VAL A O 1
ATOM 872 N N . GLN A 1 113 ? 4.574 8.656 -2.949 1 92.38 113 GLN A N 1
ATOM 873 C CA . GLN A 1 113 ? 4.711 7.398 -3.678 1 92.38 113 GLN A CA 1
ATOM 874 C C . GLN A 1 113 ? 5.707 6.469 -2.99 1 92.38 113 GLN A C 1
ATOM 876 O O . GLN A 1 113 ? 6.754 6.918 -2.514 1 92.38 113 GLN A O 1
ATOM 881 N N . PHE A 1 114 ? 5.352 5.184 -3.061 1 92.56 114 PHE A N 1
ATOM 882 C CA . PHE A 1 114 ? 6.281 4.25 -2.432 1 92.56 114 PHE A CA 1
ATOM 883 C C . PHE A 1 114 ? 6.285 2.916 -3.166 1 92.56 114 PHE A C 1
ATOM 885 O O . PHE A 1 114 ? 5.332 2.586 -3.871 1 92.56 114 PHE A O 1
ATOM 892 N N . THR A 1 115 ? 7.391 2.244 -3.029 1 91.81 115 THR A N 1
ATOM 893 C CA . THR A 1 115 ? 7.574 0.846 -3.402 1 91.81 115 THR A CA 1
ATOM 894 C C . THR A 1 115 ? 8.062 0.029 -2.209 1 91.81 115 THR A C 1
ATOM 896 O O . THR A 1 115 ? 9.016 0.418 -1.528 1 91.81 115 THR A O 1
ATOM 899 N N . LEU A 1 116 ? 7.387 -1.021 -1.903 1 91.69 116 LEU A N 1
ATOM 900 C CA . LEU A 1 116 ? 7.797 -1.949 -0.854 1 91.69 116 LEU A CA 1
ATOM 901 C C . LEU A 1 116 ? 7.98 -3.355 -1.414 1 91.69 116 LEU A C 1
ATOM 903 O O . LEU A 1 116 ? 7.109 -3.863 -2.127 1 91.69 116 LEU A O 1
ATOM 907 N N . SER A 1 117 ? 9.125 -3.904 -1.076 1 88.06 117 SER A N 1
ATOM 908 C CA . SER A 1 117 ? 9.453 -5.23 -1.591 1 88.06 117 SER A CA 1
ATOM 909 C C . SER A 1 117 ? 10.602 -5.863 -0.81 1 88.06 117 SER A C 1
ATOM 911 O O . SER A 1 117 ? 11.57 -5.188 -0.47 1 88.06 117 SER A O 1
ATOM 913 N N . ASN A 1 118 ? 10.359 -7.148 -0.556 1 80.19 118 ASN A N 1
ATOM 914 C CA . ASN A 1 118 ? 11.5 -7.906 -0.051 1 80.19 118 ASN A CA 1
ATOM 915 C C . ASN A 1 118 ? 12.414 -8.367 -1.185 1 80.19 118 ASN A C 1
ATOM 917 O O . ASN A 1 118 ? 13.492 -8.906 -0.938 1 80.19 118 ASN A O 1
ATOM 921 N N . GLY A 1 119 ? 11.836 -8.148 -2.395 1 68.31 119 GLY A N 1
ATOM 922 C CA . GLY A 1 119 ? 12.562 -8.664 -3.545 1 68.31 119 GLY A CA 1
ATOM 923 C C . GLY A 1 119 ? 13.852 -7.91 -3.822 1 68.31 119 GLY A C 1
ATOM 924 O O . GLY A 1 119 ? 14.18 -6.949 -3.123 1 68.31 119 GLY A O 1
ATOM 925 N N . GLY A 1 120 ? 14.656 -8.273 -4.922 1 55.16 120 GLY A N 1
ATOM 926 C CA . GLY A 1 120 ? 15.867 -7.676 -5.461 1 55.16 120 GLY A CA 1
ATOM 927 C C . GLY A 1 120 ? 17.047 -7.762 -4.512 1 55.16 120 GLY A C 1
ATOM 928 O O . GLY A 1 120 ? 18 -6.98 -4.621 1 55.16 120 GLY A O 1
ATOM 929 N N . GLY A 1 121 ? 17.062 -8.648 -3.646 1 51.31 121 GLY A N 1
ATOM 930 C CA . GLY A 1 121 ? 18.219 -8.703 -2.77 1 51.31 121 GLY A CA 1
ATOM 931 C C . GLY A 1 121 ? 17.953 -8.148 -1.385 1 51.31 121 GLY A C 1
ATOM 932 O O . GLY A 1 121 ? 18.703 -7.316 -0.886 1 51.31 121 GLY A O 1
ATOM 933 N N . HIS A 1 122 ? 16.906 -8.523 -0.778 1 49.22 122 HIS A N 1
ATOM 934 C CA . HIS A 1 122 ? 16.578 -8.266 0.62 1 49.22 122 HIS A CA 1
ATOM 935 C C . HIS A 1 122 ? 15.977 -6.875 0.795 1 49.22 122 HIS A C 1
ATOM 937 O O . HIS A 1 122 ? 16.406 -6.113 1.665 1 49.22 122 HIS A O 1
ATOM 943 N N . GLY A 1 123 ? 15.141 -6.574 -0.001 1 54.06 123 GLY A N 1
ATOM 944 C CA . GLY A 1 123 ? 14.414 -5.332 0.212 1 54.06 123 GLY A CA 1
ATOM 945 C C . GLY A 1 123 ? 15.047 -4.145 -0.486 1 54.06 123 GLY A C 1
ATOM 946 O O . GLY A 1 123 ? 14.812 -2.994 -0.106 1 54.06 123 GLY A O 1
ATOM 947 N N . GLU A 1 124 ? 15.875 -4.379 -1.549 1 62.91 124 GLU A N 1
ATOM 948 C CA . GLU A 1 124 ? 16.594 -3.32 -2.258 1 62.91 124 GLU A CA 1
ATOM 949 C C . GLU A 1 124 ? 15.625 -2.461 -3.072 1 62.91 124 GLU A C 1
ATOM 951 O O . GLU A 1 124 ? 15.992 -1.383 -3.543 1 62.91 124 GLU A O 1
ATOM 956 N N . LEU A 1 125 ? 14.383 -2.818 -2.926 1 77.44 125 LEU A N 1
ATOM 957 C CA . LEU A 1 125 ? 13.461 -2.111 -3.811 1 77.44 125 LEU A CA 1
ATOM 958 C C . LEU A 1 125 ? 12.555 -1.172 -3.02 1 77.44 125 LEU A C 1
ATOM 960 O O . LEU A 1 125 ? 11.82 -0.373 -3.602 1 77.44 125 LEU A O 1
ATOM 964 N N . ASN A 1 126 ? 12.75 -1.227 -1.646 1 88.25 126 ASN A N 1
ATOM 965 C CA . ASN A 1 126 ? 11.938 -0.296 -0.868 1 88.25 126 ASN A CA 1
ATOM 966 C C . ASN A 1 126 ? 12.359 1.151 -1.111 1 88.25 126 ASN A C 1
ATOM 968 O O . ASN A 1 126 ? 13.531 1.499 -0.953 1 88.25 126 ASN A O 1
ATOM 972 N N . LYS A 1 127 ? 11.43 1.97 -1.518 1 92.44 127 LYS A N 1
ATOM 973 C CA . LYS A 1 127 ? 11.711 3.385 -1.75 1 92.44 127 LYS A CA 1
ATOM 974 C C . LYS A 1 127 ? 10.438 4.219 -1.637 1 92.44 127 LYS A C 1
ATOM 976 O O . LYS A 1 127 ? 9.328 3.699 -1.786 1 92.44 127 LYS A O 1
ATOM 981 N N . ALA A 1 128 ? 10.594 5.48 -1.328 1 95.06 128 ALA A N 1
ATOM 982 C CA . ALA A 1 128 ? 9.477 6.418 -1.257 1 95.06 128 ALA A CA 1
ATOM 983 C C . ALA A 1 128 ? 9.93 7.836 -1.588 1 95.06 128 ALA A C 1
ATOM 985 O O . ALA A 1 128 ? 11.109 8.172 -1.426 1 95.06 128 ALA A O 1
ATOM 986 N N . ALA A 1 129 ? 9 8.664 -2.096 1 94.12 129 ALA A N 1
ATOM 987 C CA . ALA A 1 129 ? 9.234 10.078 -2.395 1 94.12 129 ALA A CA 1
ATOM 988 C C . ALA A 1 129 ? 7.926 10.859 -2.426 1 94.12 129 ALA A C 1
ATOM 990 O O . ALA A 1 129 ? 6.855 10.273 -2.609 1 94.12 129 ALA A O 1
ATOM 991 N N . TYR A 1 130 ? 8.086 12.125 -2.209 1 93 130 TYR A N 1
ATOM 992 C CA . TYR A 1 130 ? 6.969 13.008 -2.514 1 93 130 TYR A CA 1
ATOM 993 C C . TYR A 1 130 ? 6.746 13.109 -4.02 1 93 130 TYR A C 1
ATOM 995 O O . TYR A 1 130 ? 7.703 13.094 -4.797 1 93 130 TYR A O 1
ATOM 1003 N N . ASP A 1 131 ? 5.523 13.164 -4.355 1 90.69 131 ASP A N 1
ATOM 1004 C CA . ASP A 1 131 ? 5.184 13.344 -5.766 1 90.69 131 ASP A CA 1
ATOM 1005 C C . ASP A 1 131 ? 4.43 14.648 -5.988 1 90.69 131 ASP A C 1
ATOM 1007 O O . ASP A 1 131 ? 3.291 14.805 -5.539 1 90.69 131 ASP A O 1
ATOM 1011 N N . LEU A 1 132 ? 5.047 15.562 -6.664 1 88.5 132 LEU A N 1
ATOM 1012 C CA . LEU A 1 132 ? 4.465 16.844 -7.062 1 88.5 132 LEU A CA 1
ATOM 1013 C C . LEU A 1 132 ? 4.57 17.031 -8.57 1 88.5 132 LEU A C 1
ATOM 1015 O O . LEU A 1 132 ? 4.621 18.172 -9.047 1 88.5 132 LEU A O 1
ATOM 1019 N N . ARG A 1 133 ? 4.68 15.938 -9.25 1 82.62 133 ARG A N 1
ATOM 1020 C CA . ARG A 1 133 ? 4.758 16.031 -10.703 1 82.62 133 ARG A CA 1
ATOM 1021 C C . ARG A 1 133 ? 3.445 16.531 -11.289 1 82.62 133 ARG A C 1
ATOM 1023 O O . ARG A 1 133 ? 2.369 16.062 -10.898 1 82.62 133 ARG A O 1
ATOM 1030 N N . ASP A 1 134 ? 3.631 17.516 -12.07 1 73.81 134 ASP A N 1
ATOM 1031 C CA . ASP A 1 134 ? 2.498 18.156 -12.734 1 73.81 134 ASP A CA 1
ATOM 1032 C C . ASP A 1 134 ? 2.672 18.141 -14.258 1 73.81 134 ASP A C 1
ATOM 1034 O O . ASP A 1 134 ? 3.352 19 -14.812 1 73.81 134 ASP A O 1
ATOM 1038 N N . SER A 1 135 ? 2.324 16.984 -14.836 1 64.94 135 SER A N 1
ATOM 1039 C CA . SER A 1 135 ? 2.41 16.891 -16.297 1 64.94 135 SER A CA 1
ATOM 1040 C C . SER A 1 135 ? 1.2 16.156 -16.875 1 64.94 135 SER A C 1
ATOM 1042 O O . SER A 1 135 ? 0.543 15.391 -16.172 1 64.94 135 SER A O 1
ATOM 1044 N N . PRO A 1 136 ? 0.986 16.547 -18.062 1 60.78 136 PRO A N 1
ATOM 1045 C CA . PRO A 1 136 ? -0.149 15.883 -18.719 1 60.78 136 PRO A CA 1
ATOM 1046 C C . PRO A 1 136 ? -0.075 14.359 -18.625 1 60.78 136 PRO A C 1
ATOM 1048 O O . PRO A 1 136 ? -1.109 13.688 -18.609 1 60.78 136 PRO A O 1
ATOM 1051 N N . ARG A 1 137 ? 1.203 13.797 -18.625 1 53.03 137 ARG A N 1
ATOM 1052 C CA . ARG A 1 137 ? 1.396 12.344 -18.609 1 53.03 137 ARG A CA 1
ATOM 1053 C C . ARG A 1 137 ? 1.056 11.766 -17.234 1 53.03 137 ARG A C 1
ATOM 1055 O O . ARG A 1 137 ? 0.542 10.648 -17.141 1 53.03 137 ARG A O 1
ATOM 1062 N N . PHE A 1 138 ? 1.465 12.445 -16.219 1 55.78 138 PHE A N 1
ATOM 1063 C CA . PHE A 1 138 ? 1.401 11.875 -14.883 1 55.78 138 PHE A CA 1
ATOM 1064 C C . PHE A 1 138 ? 0.219 12.438 -14.109 1 55.78 138 PHE A C 1
ATOM 1066 O O . PHE A 1 138 ? -0.091 11.969 -13.008 1 55.78 138 PHE A O 1
ATOM 1073 N N . GLY A 1 139 ? -0.488 13.234 -14.82 1 60.75 139 GLY A N 1
ATOM 1074 C CA . GLY A 1 139 ? -1.489 14 -14.102 1 60.75 139 GLY A CA 1
ATOM 1075 C C . GLY A 1 139 ? -0.897 15.141 -13.289 1 60.75 139 GLY A C 1
ATOM 1076 O O . GLY A 1 139 ? 0.299 15.422 -13.391 1 60.75 139 GLY A O 1
ATOM 1077 N N . SER A 1 140 ? -1.741 15.867 -12.648 1 64.88 140 SER A N 1
ATOM 1078 C CA . SER A 1 140 ? -1.263 17.031 -11.898 1 64.88 140 SER A CA 1
ATOM 1079 C C . SER A 1 140 ? -1.202 16.734 -10.406 1 64.88 140 SER A C 1
ATOM 1081 O O . SER A 1 140 ? -2.188 16.297 -9.812 1 64.88 140 SER A O 1
ATOM 1083 N N . HIS A 1 141 ? 0.067 16.609 -9.883 1 75.12 141 HIS A N 1
ATOM 1084 C CA . HIS A 1 141 ? 0.234 16.641 -8.43 1 75.12 141 HIS A CA 1
ATOM 1085 C C . HIS A 1 141 ? 0.686 18.016 -7.957 1 75.12 141 HIS A C 1
ATOM 1087 O O . HIS A 1 141 ? 1.464 18.688 -8.641 1 75.12 141 HIS A O 1
ATOM 1093 N N . LYS A 1 142 ? -0.004 18.531 -6.953 1 82.5 142 LYS A N 1
ATOM 1094 C CA . LYS A 1 142 ? 0.292 19.844 -6.391 1 82.5 142 LYS A CA 1
ATOM 1095 C C . LYS A 1 142 ? 0.397 19.781 -4.867 1 82.5 142 LYS A C 1
ATOM 1097 O O . LYS A 1 142 ? -0.329 19.016 -4.223 1 82.5 142 LYS A O 1
ATOM 1102 N N . TYR A 1 143 ? 1.327 20.625 -4.465 1 87.06 143 TYR A N 1
ATOM 1103 C CA . TYR A 1 143 ? 1.377 20.734 -3.012 1 87.06 143 TYR A CA 1
ATOM 1104 C C . TYR A 1 143 ? 0.045 21.219 -2.455 1 87.06 143 TYR A C 1
ATOM 1106 O O . TYR A 1 143 ? -0.48 22.25 -2.895 1 87.06 143 TYR A O 1
ATOM 1114 N N . THR A 1 144 ? -0.48 20.484 -1.506 1 85.75 144 THR A N 1
ATOM 1115 C CA . THR A 1 144 ? -1.77 20.844 -0.921 1 85.75 144 THR A CA 1
ATOM 1116 C C . THR A 1 144 ? -1.695 20.812 0.603 1 85.75 144 THR A C 1
ATOM 1118 O O . THR A 1 144 ? -2.396 21.578 1.275 1 85.75 144 THR A O 1
ATOM 1121 N N . TYR A 1 145 ? -0.963 19.953 1.142 1 83.94 145 TYR A N 1
ATOM 1122 C CA . TYR A 1 145 ? -0.768 19.766 2.574 1 83.94 145 TYR A CA 1
ATOM 1123 C C . TYR A 1 145 ? 0.659 19.312 2.879 1 83.94 145 TYR A C 1
ATOM 1125 O O . TYR A 1 145 ? 1.353 18.797 2.004 1 83.94 145 TYR A O 1
ATOM 1133 N N . ASP A 1 146 ? 1.028 19.656 4.094 1 87.62 146 ASP A N 1
ATOM 1134 C CA . ASP A 1 146 ? 2.352 19.188 4.504 1 87.62 146 ASP A CA 1
ATOM 1135 C C . ASP A 1 146 ? 2.4 17.672 4.582 1 87.62 146 ASP A C 1
ATOM 1137 O O . ASP A 1 146 ? 1.441 17.031 5.023 1 87.62 146 ASP A O 1
ATOM 1141 N N . MET A 1 147 ? 3.568 17.219 4.168 1 91.06 147 MET A N 1
ATOM 1142 C CA . MET A 1 147 ? 3.758 15.766 4.18 1 91.06 147 MET A CA 1
ATOM 1143 C C . MET A 1 147 ? 5.113 15.398 4.773 1 91.06 147 MET A C 1
ATOM 1145 O O . MET A 1 147 ? 6.055 16.188 4.723 1 91.06 147 MET A O 1
ATOM 1149 N N . TYR A 1 148 ? 5.152 14.266 5.359 1 92.81 148 TYR A N 1
ATOM 1150 C CA . TYR A 1 148 ? 6.383 13.625 5.812 1 92.81 148 TYR A CA 1
ATOM 1151 C C . TYR A 1 148 ? 6.242 12.102 5.797 1 92.81 148 TYR A C 1
ATOM 1153 O O . TYR A 1 148 ? 5.129 11.578 5.793 1 92.81 148 TYR A O 1
ATOM 1161 N N . PHE A 1 149 ? 7.43 11.406 5.668 1 95.12 149 PHE A N 1
ATOM 1162 C CA . PHE A 1 149 ? 7.359 9.953 5.77 1 95.12 149 PHE A CA 1
ATOM 1163 C C . PHE A 1 149 ? 8.656 9.383 6.324 1 95.12 149 PHE A C 1
ATOM 1165 O O . PHE A 1 149 ? 9.703 10.039 6.262 1 95.12 149 PHE A O 1
ATOM 1172 N N . TYR A 1 150 ? 8.609 8.219 6.918 1 92.69 150 TYR A N 1
ATOM 1173 C CA . TYR A 1 150 ? 9.781 7.426 7.297 1 92.69 150 TYR A CA 1
ATOM 1174 C C . TYR A 1 150 ? 9.469 5.938 7.246 1 92.69 150 TYR A C 1
ATOM 1176 O O . TYR A 1 150 ? 8.32 5.527 7.445 1 92.69 150 TYR A O 1
ATOM 1184 N N . PHE A 1 151 ? 10.523 5.18 6.887 1 90.94 151 PHE A N 1
ATOM 1185 C CA . PHE A 1 151 ? 10.391 3.727 6.879 1 90.94 151 PHE A CA 1
ATOM 1186 C C . PHE A 1 151 ? 10.469 3.17 8.297 1 90.94 151 PHE A C 1
ATOM 1188 O O . PHE A 1 151 ? 11.016 3.812 9.195 1 90.94 151 PHE A O 1
ATOM 1195 N N . THR A 1 152 ? 9.781 2.033 8.469 1 87.69 152 THR A N 1
ATOM 1196 C CA . THR A 1 152 ? 9.828 1.299 9.734 1 87.69 152 THR A CA 1
ATOM 1197 C C . THR A 1 152 ? 10.227 -0.155 9.492 1 87.69 152 THR A C 1
ATOM 1199 O O . THR A 1 152 ? 9.953 -0.714 8.43 1 87.69 152 THR A O 1
ATOM 1202 N N . GLY A 1 153 ? 10.875 -0.768 10.383 1 77.62 153 GLY A N 1
ATOM 1203 C CA . GLY A 1 153 ? 11.297 -2.156 10.305 1 77.62 153 GLY A CA 1
ATOM 1204 C C . GLY A 1 153 ? 12.586 -2.428 11.062 1 77.62 153 GLY A C 1
ATOM 1205 O O . GLY A 1 153 ? 13.203 -1.507 11.609 1 77.62 153 GLY A O 1
ATOM 1206 N N . ASP A 1 154 ? 12.953 -3.654 11.086 1 69 154 ASP A N 1
ATOM 1207 C CA . ASP A 1 154 ? 14.102 -4.086 11.875 1 69 154 ASP A CA 1
ATOM 1208 C C . ASP A 1 154 ? 15.414 -3.695 11.195 1 69 154 ASP A C 1
ATOM 1210 O O . ASP A 1 154 ? 16.422 -3.477 11.875 1 69 154 ASP A O 1
ATOM 1214 N N . TYR A 1 155 ? 15.398 -3.492 9.906 1 72.75 155 TYR A N 1
ATOM 1215 C CA . TYR A 1 155 ? 16.656 -3.389 9.18 1 72.75 155 TYR A CA 1
ATOM 1216 C C . TYR A 1 155 ? 16.875 -1.974 8.656 1 72.75 155 TYR A C 1
ATOM 1218 O O . TYR A 1 155 ? 18 -1.593 8.32 1 72.75 155 TYR A O 1
ATOM 1226 N N . CYS A 1 156 ? 15.867 -1.262 8.508 1 75.12 156 CYS A N 1
ATOM 1227 C CA . CYS A 1 156 ? 15.969 0.075 7.934 1 75.12 156 CYS A CA 1
ATOM 1228 C C . CYS A 1 156 ? 14.898 0.996 8.508 1 75.12 156 CYS A C 1
ATOM 1230 O O . CYS A 1 156 ? 13.742 0.6 8.648 1 75.12 156 CYS A O 1
ATOM 1232 N N . ASN A 1 157 ? 15.328 2.172 8.953 1 80 157 ASN A N 1
ATOM 1233 C CA . ASN A 1 157 ? 14.406 3.195 9.43 1 80 157 ASN A CA 1
ATOM 1234 C C . ASN A 1 157 ? 14.695 4.555 8.805 1 80 157 ASN A C 1
ATOM 1236 O O . ASN A 1 157 ? 14.492 5.594 9.43 1 80 157 ASN A O 1
ATOM 1240 N N . ASN A 1 158 ? 15.117 4.504 7.5 1 87.38 158 ASN A N 1
ATOM 1241 C CA . ASN A 1 158 ? 15.398 5.754 6.805 1 87.38 158 ASN A CA 1
ATOM 1242 C C . ASN A 1 158 ? 14.156 6.629 6.703 1 87.38 158 ASN A C 1
ATOM 1244 O O . ASN A 1 158 ? 13.031 6.137 6.82 1 87.38 158 ASN A O 1
ATOM 1248 N N . HIS A 1 159 ? 14.406 7.902 6.539 1 92.44 159 HIS A N 1
ATOM 1249 C CA . HIS A 1 159 ? 13.328 8.875 6.449 1 92.44 159 HIS A CA 1
ATOM 1250 C C . HIS A 1 159 ? 13.578 9.875 5.324 1 92.44 159 HIS A C 1
ATOM 1252 O O . HIS A 1 159 ? 14.688 9.961 4.805 1 92.44 159 HIS A O 1
ATOM 1258 N N . ALA A 1 160 ? 12.5 10.531 4.93 1 93.25 160 ALA A N 1
ATOM 1259 C CA . ALA A 1 160 ? 12.625 11.586 3.924 1 93.25 160 ALA A CA 1
ATOM 1260 C C . ALA A 1 160 ? 13.734 12.562 4.297 1 93.25 160 ALA A C 1
ATOM 1262 O O . ALA A 1 160 ? 14 12.797 5.48 1 93.25 160 ALA A O 1
ATOM 1263 N N . ASP A 1 161 ? 14.32 13.164 3.328 1 89.69 161 ASP A N 1
ATOM 1264 C CA . ASP A 1 161 ? 15.375 14.148 3.561 1 89.69 161 ASP A CA 1
ATOM 1265 C C . ASP A 1 161 ? 14.844 15.344 4.344 1 89.69 161 ASP A C 1
ATOM 1267 O O . ASP A 1 161 ? 15.617 16.062 4.984 1 89.69 161 ASP A O 1
ATOM 1271 N N . GLY A 1 162 ? 13.578 15.539 4.328 1 91.25 162 GLY A N 1
ATOM 1272 C CA . GLY A 1 162 ? 12.859 16.594 5.023 1 91.25 162 GLY A CA 1
ATOM 1273 C C . GLY A 1 162 ? 11.375 16.609 4.723 1 91.25 162 GLY A C 1
ATOM 1274 O O . GLY A 1 162 ? 10.922 15.945 3.793 1 91.25 162 GLY A O 1
ATOM 1275 N N . PRO A 1 163 ? 10.648 17.328 5.559 1 92.69 163 PRO A N 1
ATOM 1276 C CA . PRO A 1 163 ? 9.219 17.438 5.254 1 92.69 163 PRO A CA 1
ATOM 1277 C C . PRO A 1 163 ? 8.953 18.234 3.973 1 92.69 163 PRO A C 1
ATOM 1279 O O . PRO A 1 163 ? 9.789 19.047 3.557 1 92.69 163 PRO A O 1
ATOM 1282 N N . CYS A 1 164 ? 7.93 17.844 3.301 1 93.88 164 CYS A N 1
ATOM 1283 C CA . CYS A 1 164 ? 7.414 18.672 2.215 1 93.88 164 CYS A CA 1
ATOM 1284 C C . CYS A 1 164 ? 6.469 19.75 2.746 1 93.88 164 CYS A C 1
ATOM 1286 O O . CYS A 1 164 ? 5.379 19.438 3.227 1 93.88 164 CYS A O 1
ATOM 1288 N N . THR A 1 165 ? 6.859 21.016 2.664 1 90.69 165 THR A N 1
ATOM 1289 C CA . THR A 1 165 ? 6.098 22.094 3.283 1 90.69 165 THR A CA 1
ATOM 1290 C C . THR A 1 165 ? 5.719 23.141 2.248 1 90.69 165 THR A C 1
ATOM 1292 O O . THR A 1 165 ? 5.242 24.219 2.604 1 90.69 165 THR A O 1
ATOM 1295 N N . GLY A 1 166 ? 6.016 22.828 1.018 1 90.06 166 GLY A N 1
ATOM 1296 C CA . GLY A 1 166 ? 5.703 23.766 -0.046 1 90.06 166 GLY A CA 1
ATOM 1297 C C . GLY A 1 166 ? 5.938 23.203 -1.433 1 90.06 166 GLY A C 1
ATOM 1298 O O . GLY A 1 166 ? 6.414 22.078 -1.576 1 90.06 166 GLY A O 1
ATOM 1299 N N . PRO A 1 167 ? 5.668 24.016 -2.455 1 89 167 PRO A N 1
ATOM 1300 C CA . PRO A 1 167 ? 5.656 23.5 -3.83 1 89 167 PRO A CA 1
ATOM 1301 C C . PRO A 1 167 ? 7.023 23.594 -4.5 1 89 167 PRO A C 1
ATOM 1303 O O . PRO A 1 167 ? 7.176 23.156 -5.648 1 89 167 PRO A O 1
ATOM 1306 N N . GLN A 1 168 ? 8.047 24.109 -3.787 1 88.75 168 GLN A N 1
ATOM 1307 C CA . GLN A 1 168 ? 9.375 24.25 -4.379 1 88.75 168 GLN A CA 1
ATOM 1308 C C . GLN A 1 168 ? 10.32 23.172 -3.875 1 88.75 168 GLN A C 1
ATOM 1310 O O . GLN A 1 168 ? 10.148 22.656 -2.77 1 88.75 168 GLN A O 1
ATOM 1315 N N . PRO A 1 169 ? 11.328 22.891 -4.758 1 88.06 169 PRO A N 1
ATOM 1316 C CA . PRO A 1 169 ? 12.273 21.844 -4.355 1 88.06 169 PRO A CA 1
ATOM 1317 C C . PRO A 1 169 ? 12.891 22.109 -2.98 1 88.06 169 PRO A C 1
ATOM 1319 O O . PRO A 1 169 ? 13.117 21.172 -2.213 1 88.06 169 PRO A O 1
ATOM 1322 N N . LYS A 1 170 ? 13.117 23.344 -2.666 1 91.06 170 LYS A N 1
ATOM 1323 C CA . LYS A 1 170 ? 13.719 23.656 -1.376 1 91.06 170 LYS A CA 1
ATOM 1324 C C . LYS A 1 170 ? 12.773 23.328 -0.228 1 91.06 170 LYS A C 1
ATOM 1326 O O . LYS A 1 170 ? 13.211 23.062 0.893 1 91.06 170 LYS A O 1
ATOM 1331 N N . ASN A 1 171 ? 11.469 23.344 -0.504 1 93.44 171 ASN A N 1
ATOM 1332 C CA . ASN A 1 171 ? 10.461 23.094 0.523 1 93.44 171 ASN A CA 1
ATOM 1333 C C . ASN A 1 171 ? 9.969 21.656 0.49 1 93.44 171 ASN A C 1
ATOM 1335 O O . ASN A 1 171 ? 9.164 21.25 1.328 1 93.44 171 ASN A O 1
ATOM 1339 N N . CYS A 1 172 ? 10.43 20.953 -0.461 1 92.69 172 CYS A N 1
ATOM 1340 C CA . CYS A 1 172 ? 10.047 19.547 -0.597 1 92.69 172 CYS A CA 1
ATOM 1341 C C . CYS A 1 172 ? 11.219 18.719 -1.1 1 92.69 172 CYS A C 1
ATOM 1343 O O . CYS A 1 172 ? 11.172 18.188 -2.213 1 92.69 172 CYS A O 1
ATOM 1345 N N . PRO A 1 173 ? 12.18 18.547 -0.247 1 91.25 173 PRO A N 1
ATOM 1346 C CA . PRO A 1 173 ? 13.391 17.859 -0.699 1 91.25 173 PRO A CA 1
ATOM 1347 C C . PRO A 1 173 ? 13.133 16.406 -1.104 1 91.25 173 PRO A C 1
ATOM 1349 O O . PRO A 1 173 ? 12.406 15.688 -0.414 1 91.25 173 PRO A O 1
ATOM 1352 N N . GLY A 1 174 ? 13.734 15.992 -2.287 1 91.12 174 GLY A N 1
ATOM 1353 C CA . GLY A 1 174 ? 13.648 14.625 -2.768 1 91.12 174 GLY A CA 1
ATOM 1354 C C . GLY A 1 174 ? 12.422 14.359 -3.617 1 91.12 174 GLY A C 1
ATOM 1355 O O . GLY A 1 174 ? 12.289 13.289 -4.211 1 91.12 174 GLY A O 1
ATOM 1356 N N . ALA A 1 175 ? 11.508 15.383 -3.686 1 92.25 175 ALA A N 1
ATOM 1357 C CA . ALA A 1 175 ? 10.25 15.195 -4.398 1 92.25 175 ALA A CA 1
ATOM 1358 C C . ALA A 1 175 ? 10.477 15.094 -5.902 1 92.25 175 ALA A C 1
ATOM 1360 O O . ALA A 1 175 ? 11.445 15.641 -6.43 1 92.25 175 ALA A O 1
ATOM 1361 N N . TYR A 1 176 ? 9.586 14.297 -6.473 1 89.56 176 TYR A N 1
ATOM 1362 C CA . TYR A 1 176 ? 9.484 14.367 -7.926 1 89.56 176 TYR A CA 1
ATOM 1363 C C . TYR A 1 176 ? 8.727 15.617 -8.359 1 89.56 176 TYR A C 1
ATOM 1365 O O . TYR A 1 176 ? 7.637 15.898 -7.863 1 89.56 176 TYR A O 1
ATOM 1373 N N . PHE A 1 177 ? 9.484 16.344 -9.242 1 85.31 177 PHE A N 1
ATOM 1374 C CA . PHE A 1 177 ? 8.867 17.547 -9.789 1 85.31 177 PHE A CA 1
ATOM 1375 C C . PHE A 1 177 ? 8.766 17.469 -11.312 1 85.31 177 PHE A C 1
ATOM 1377 O O . PHE A 1 177 ? 9.484 16.688 -11.938 1 85.31 177 PHE A O 1
ATOM 1384 N N . GLY A 1 178 ? 7.949 18.297 -11.875 1 74.56 178 GLY A N 1
ATOM 1385 C CA . GLY A 1 178 ? 7.902 18.484 -13.312 1 74.56 178 GLY A CA 1
ATOM 1386 C C . GLY A 1 178 ? 7.391 17.266 -14.062 1 74.56 178 GLY A C 1
ATOM 1387 O O . GLY A 1 178 ? 6.43 16.625 -13.633 1 74.56 178 GLY A O 1
ATOM 1388 N N . ASP A 1 179 ? 8.047 17 -15.258 1 66 179 ASP A N 1
ATOM 1389 C CA . ASP A 1 179 ? 7.453 16.062 -16.203 1 66 179 ASP A CA 1
ATOM 1390 C C . ASP A 1 179 ? 8.133 14.695 -16.125 1 66 179 ASP A C 1
ATOM 1392 O O . ASP A 1 179 ? 7.996 13.875 -17.047 1 66 179 ASP A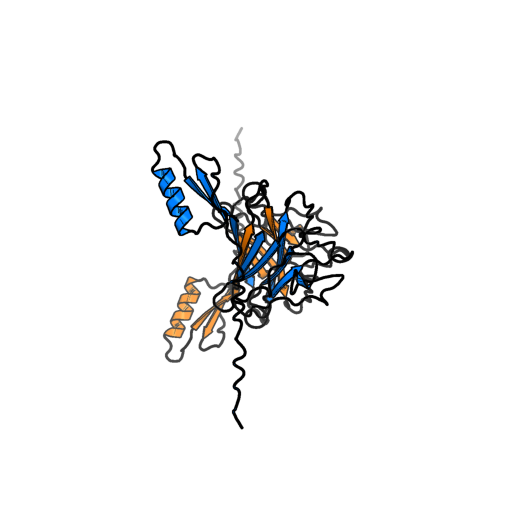 O 1
ATOM 1396 N N . GLY A 1 180 ? 8.922 14.523 -15.141 1 63.03 180 GLY A N 1
ATOM 1397 C CA . GLY A 1 180 ? 9.57 13.219 -15.141 1 63.03 180 GLY A CA 1
ATOM 1398 C C . GLY A 1 180 ? 10.156 12.844 -13.797 1 63.03 180 GLY A C 1
ATOM 1399 O O . GLY A 1 180 ? 9.867 13.484 -12.789 1 63.03 180 GLY A O 1
ATOM 1400 N N . TYR A 1 181 ? 10.617 11.586 -13.789 1 60.78 181 TYR A N 1
ATOM 1401 C CA . TYR A 1 181 ? 11.258 11.031 -12.609 1 60.78 181 TYR A CA 1
ATOM 1402 C C . TYR A 1 181 ? 12.695 11.516 -12.484 1 60.78 181 TYR A C 1
ATOM 1404 O O . TYR A 1 181 ? 13.438 11.086 -11.594 1 60.78 181 TYR A O 1
ATOM 1412 N N . ASP A 1 182 ? 13.016 12.477 -13.398 1 62.28 182 ASP A N 1
ATOM 1413 C CA . ASP A 1 182 ? 14.414 12.875 -13.5 1 62.28 182 ASP A CA 1
ATOM 1414 C C . ASP A 1 182 ? 14.844 13.695 -12.281 1 62.28 182 ASP A C 1
ATOM 1416 O O . ASP A 1 182 ? 16.016 13.719 -11.93 1 62.28 182 ASP A O 1
ATOM 1420 N N . HIS A 1 183 ? 13.922 14.367 -11.648 1 63.59 183 HIS A N 1
ATOM 1421 C CA . HIS A 1 183 ? 14.375 15.289 -10.609 1 63.59 183 HIS A CA 1
ATOM 1422 C C . HIS A 1 183 ? 14.102 14.734 -9.219 1 63.59 183 HIS A C 1
ATOM 1424 O O . HIS A 1 183 ? 14.523 15.312 -8.211 1 63.59 183 HIS A O 1
ATOM 1430 N N . GLY A 1 184 ? 13.648 13.492 -9.148 1 72.56 184 GLY A N 1
ATOM 1431 C CA . GLY A 1 184 ? 13.367 13.016 -7.805 1 72.56 184 GLY A CA 1
ATOM 1432 C C . GLY A 1 184 ? 14.461 12.125 -7.242 1 72.56 184 GLY A C 1
ATOM 1433 O O . GLY A 1 184 ? 15.195 11.484 -7.996 1 72.56 184 GLY A O 1
ATOM 1434 N N . SER A 1 185 ? 14.828 12.414 -5.949 1 84.94 185 SER A N 1
ATOM 1435 C CA . SER A 1 185 ? 15.719 11.539 -5.191 1 84.94 185 SER A CA 1
ATOM 1436 C C . SER A 1 185 ? 14.945 10.742 -4.141 1 84.94 185 SER A C 1
ATOM 1438 O O . SER A 1 185 ? 14.852 11.164 -2.986 1 84.94 185 SER A O 1
ATOM 1440 N N . PRO A 1 186 ? 14.43 9.641 -4.582 1 90.31 186 PRO A N 1
ATOM 1441 C CA . PRO A 1 186 ? 13.656 8.859 -3.607 1 90.31 186 PRO A CA 1
ATOM 1442 C C . PRO A 1 186 ? 14.516 8.344 -2.451 1 90.31 186 PRO A C 1
ATOM 1444 O O . PRO A 1 186 ? 15.695 8.047 -2.639 1 90.31 186 PRO A O 1
ATOM 1447 N N . THR A 1 187 ? 13.945 8.32 -1.238 1 92.25 187 THR A N 1
ATOM 1448 C CA . THR A 1 187 ? 14.562 7.688 -0.079 1 92.25 187 THR A CA 1
ATOM 1449 C C . THR A 1 187 ? 14.508 6.168 -0.199 1 92.25 187 THR A C 1
ATOM 1451 O O . THR A 1 187 ? 13.438 5.594 -0.405 1 92.25 187 THR A O 1
ATOM 1454 N N . GLU A 1 188 ? 15.68 5.559 -0.057 1 88.44 188 GLU A N 1
ATOM 1455 C CA . GLU A 1 188 ? 15.734 4.102 -0.12 1 88.44 188 GLU A CA 1
ATOM 1456 C C . GLU A 1 188 ? 15.859 3.492 1.275 1 88.44 188 GLU A C 1
ATOM 1458 O O . GLU A 1 188 ? 16.391 4.125 2.191 1 88.44 188 GLU A O 1
ATOM 1463 N N . CYS A 1 189 ? 15.289 2.32 1.452 1 86.88 189 CYS A N 1
ATOM 1464 C CA . CYS A 1 189 ? 15.391 1.576 2.703 1 86.88 189 CYS A CA 1
ATOM 1465 C C . CYS A 1 189 ? 15.586 0.088 2.438 1 86.88 189 CYS A C 1
ATOM 1467 O O . CYS A 1 189 ? 14.648 -0.604 2.045 1 86.88 189 CYS A O 1
ATOM 1469 N N . PHE A 1 190 ? 16.844 -0.314 2.676 1 79.12 190 PHE A N 1
ATOM 1470 C CA . PHE A 1 190 ? 17.172 -1.712 2.412 1 79.12 190 PHE A CA 1
ATOM 1471 C C . PHE A 1 190 ? 16.844 -2.582 3.617 1 79.12 190 PHE A C 1
ATOM 1473 O O . PHE A 1 190 ? 17.406 -2.396 4.699 1 79.12 190 PHE A O 1
ATOM 1480 N N . GLY A 1 191 ? 15.797 -3.404 3.465 1 76.12 191 GLY A N 1
ATOM 1481 C CA . GLY A 1 191 ? 15.344 -4.285 4.527 1 76.12 191 GLY A CA 1
ATOM 1482 C C . GLY A 1 191 ? 14.141 -5.121 4.137 1 76.12 191 GLY A C 1
ATOM 1483 O O . GLY A 1 191 ? 13.43 -4.797 3.18 1 76.12 191 GLY A O 1
ATOM 1484 N N . VAL A 1 192 ? 13.945 -6.238 4.914 1 77.62 192 VAL A N 1
ATOM 1485 C CA . VAL A 1 192 ? 12.805 -7.113 4.672 1 77.62 192 VAL A CA 1
ATOM 1486 C C . VAL A 1 192 ? 11.625 -6.676 5.539 1 77.62 192 VAL A C 1
ATOM 1488 O O . VAL A 1 192 ? 11.82 -6.16 6.645 1 77.62 192 VAL A O 1
ATOM 1491 N N . ASP A 1 193 ? 10.383 -6.863 4.961 1 83.5 193 ASP A N 1
ATOM 1492 C CA . ASP A 1 193 ? 9.141 -6.547 5.648 1 83.5 193 ASP A CA 1
ATOM 1493 C C . ASP A 1 193 ? 9.141 -5.105 6.16 1 83.5 193 ASP A C 1
ATOM 1495 O O . ASP A 1 193 ? 8.727 -4.84 7.289 1 83.5 193 ASP A O 1
ATOM 1499 N N . THR A 1 194 ? 9.781 -4.266 5.281 1 87.94 194 THR A N 1
ATOM 1500 C CA . THR A 1 194 ? 9.852 -2.844 5.598 1 87.94 194 THR A CA 1
ATOM 1501 C C . THR A 1 194 ? 8.461 -2.213 5.574 1 87.94 194 THR A C 1
ATOM 1503 O O . THR A 1 194 ? 7.664 -2.494 4.68 1 87.94 194 THR A O 1
ATOM 1506 N N . GLY A 1 195 ? 8.188 -1.427 6.641 1 92.25 195 GLY A N 1
ATOM 1507 C CA . GLY A 1 195 ? 6.984 -0.606 6.66 1 92.25 195 GLY A CA 1
ATOM 1508 C C . GLY A 1 195 ? 7.262 0.861 6.391 1 92.25 195 GLY A C 1
ATOM 1509 O O . GLY A 1 195 ? 8.414 1.265 6.242 1 92.25 195 GLY A O 1
ATOM 1510 N N . ILE A 1 196 ? 6.16 1.567 6.273 1 95.19 196 ILE A N 1
ATOM 1511 C CA . ILE A 1 196 ? 6.289 3.004 6.059 1 95.19 196 ILE A CA 1
ATOM 1512 C C . ILE A 1 196 ? 5.188 3.738 6.824 1 95.19 196 ILE A C 1
ATOM 1514 O O . ILE A 1 196 ? 4.051 3.27 6.891 1 95.19 196 ILE A O 1
ATOM 1518 N N . VAL A 1 197 ? 5.562 4.781 7.484 1 92.88 197 VAL A N 1
ATOM 1519 C CA . VAL A 1 197 ? 4.633 5.73 8.094 1 92.88 197 VAL A CA 1
ATOM 1520 C C . VAL A 1 197 ? 4.578 7.008 7.254 1 92.88 197 VAL A C 1
ATOM 1522 O O . VAL A 1 197 ? 5.617 7.594 6.938 1 92.88 197 VAL A O 1
ATOM 1525 N N . ILE A 1 198 ? 3.402 7.402 6.848 1 94.19 198 ILE A N 1
ATOM 1526 C CA . ILE A 1 198 ? 3.156 8.602 6.059 1 94.19 198 ILE A CA 1
ATOM 1527 C C . ILE A 1 198 ? 2.285 9.57 6.855 1 94.19 198 ILE A C 1
ATOM 1529 O O . ILE A 1 198 ? 1.196 9.211 7.309 1 94.19 198 ILE A O 1
ATOM 1533 N N . LYS A 1 199 ? 2.773 10.75 6.969 1 88.75 199 LYS A N 1
ATOM 1534 C CA . LYS A 1 199 ? 2.084 11.781 7.738 1 88.75 199 LYS A CA 1
ATOM 1535 C C . LYS A 1 199 ? 1.578 12.898 6.832 1 88.75 199 LYS A C 1
ATOM 1537 O O . LYS A 1 199 ? 2.328 13.422 6.004 1 88.75 199 LYS A O 1
ATOM 1542 N N . PHE A 1 200 ? 0.335 13.164 7.043 1 85.81 200 PHE A N 1
ATOM 1543 C CA . PHE A 1 200 ? -0.257 14.352 6.449 1 85.81 200 PHE A CA 1
ATOM 1544 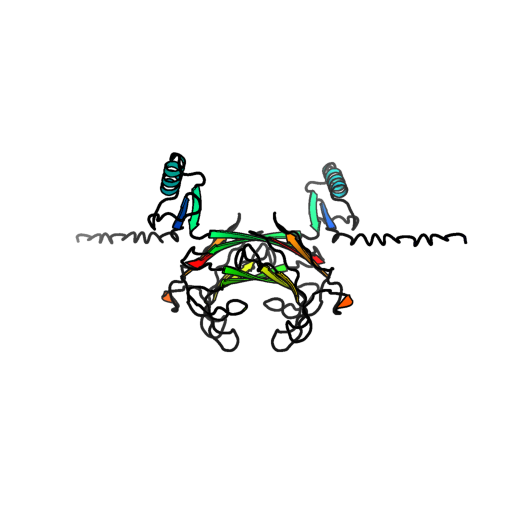C C . PHE A 1 200 ? -0.591 15.383 7.52 1 85.81 200 PHE A C 1
ATOM 1546 O O . PHE A 1 200 ? -1.046 15.031 8.609 1 85.81 200 PHE A O 1
ATOM 1553 N N . CYS A 1 201 ? -0.308 16.672 7.184 1 74.69 201 CYS A N 1
ATOM 1554 C CA . CYS A 1 201 ? -0.517 17.719 8.18 1 74.69 201 CYS A CA 1
ATOM 1555 C C . CYS A 1 201 ? -1.268 18.891 7.582 1 74.69 201 CYS A C 1
ATOM 1557 O O . CYS A 1 201 ? -1.182 19.141 6.379 1 74.69 201 CYS A O 1
ATOM 1559 N N . MET B 1 1 ? -52.531 -41.688 -6.906 1 31.45 1 MET B N 1
ATOM 1560 C CA . MET B 1 1 ? -51.75 -40.531 -7.359 1 31.45 1 MET B CA 1
ATOM 1561 C C . MET B 1 1 ? -50.469 -40.406 -6.527 1 31.45 1 MET B C 1
ATOM 1563 O O . MET B 1 1 ? -50.531 -40.031 -5.355 1 31.45 1 MET B O 1
ATOM 1567 N N . LYS B 1 2 ? -49.469 -41.344 -6.738 1 39.56 2 LYS B N 1
ATOM 1568 C CA . LYS B 1 2 ? -48.188 -41.562 -6.082 1 39.56 2 LYS B CA 1
ATOM 1569 C C . LYS B 1 2 ? -47.25 -40.375 -6.266 1 39.56 2 LYS B C 1
ATOM 1571 O O . LYS B 1 2 ? -46.906 -40 -7.395 1 39.56 2 LYS B O 1
ATOM 1576 N N . SER B 1 3 ? -47.312 -39.406 -5.344 1 34.91 3 SER B N 1
ATOM 1577 C CA . SER B 1 3 ? -46.438 -38.219 -5.316 1 34.91 3 SER B CA 1
ATOM 1578 C C . SER B 1 3 ? -44.969 -38.625 -5.34 1 34.91 3 SER B C 1
ATOM 1580 O O . SER B 1 3 ? -44.5 -39.344 -4.453 1 34.91 3 SER B O 1
ATOM 1582 N N . VAL B 1 4 ? -44.406 -38.812 -6.551 1 35.81 4 VAL B N 1
ATOM 1583 C CA . VAL B 1 4 ? -42.969 -39 -6.785 1 35.81 4 VAL B CA 1
ATOM 1584 C C . VAL B 1 4 ? -42.188 -37.844 -6.234 1 35.81 4 VAL B C 1
ATOM 1586 O O . VAL B 1 4 ? -42.344 -36.688 -6.695 1 35.81 4 VAL B O 1
ATOM 1589 N N . ILE B 1 5 ? -41.844 -37.875 -4.934 1 33.41 5 ILE B N 1
ATOM 1590 C CA . ILE B 1 5 ? -40.906 -36.938 -4.375 1 33.41 5 ILE B CA 1
ATOM 1591 C C . ILE B 1 5 ? -39.562 -37.031 -5.102 1 33.41 5 ILE B C 1
ATOM 1593 O O . ILE B 1 5 ? -38.938 -38.094 -5.082 1 33.41 5 ILE B O 1
ATOM 1597 N N . LEU B 1 6 ? -39.406 -36.281 -6.188 1 30.94 6 LEU B N 1
ATOM 1598 C CA . LEU B 1 6 ? -38.094 -36.188 -6.816 1 30.94 6 LEU B CA 1
ATOM 1599 C C . LEU B 1 6 ? -37.062 -35.688 -5.816 1 30.94 6 LEU B C 1
ATOM 1601 O O . LEU B 1 6 ? -37.125 -34.562 -5.352 1 30.94 6 LEU B O 1
ATOM 1605 N N . LEU B 1 7 ? -36.469 -36.625 -5.098 1 30.25 7 LEU B N 1
ATOM 1606 C CA . LEU B 1 7 ? -35.312 -36.281 -4.309 1 30.25 7 LEU B CA 1
ATOM 1607 C C . LEU B 1 7 ? -34.188 -35.719 -5.195 1 30.25 7 LEU B C 1
ATOM 1609 O O . LEU B 1 7 ? -33.625 -36.438 -6.027 1 30.25 7 LEU B O 1
ATOM 1613 N N . VAL B 1 8 ? -34.312 -34.406 -5.582 1 35.94 8 VAL B N 1
ATOM 1614 C CA . VAL B 1 8 ? -33.156 -33.812 -6.223 1 35.94 8 VAL B CA 1
ATOM 1615 C C . VAL B 1 8 ? -31.922 -33.969 -5.336 1 35.94 8 VAL B C 1
ATOM 1617 O O . VAL B 1 8 ? -31.938 -33.625 -4.156 1 35.94 8 VAL B O 1
ATOM 1620 N N . PRO B 1 9 ? -31.047 -34.938 -5.68 1 33.41 9 PRO B N 1
ATOM 1621 C CA . PRO B 1 9 ? -29.797 -35.031 -4.934 1 33.41 9 PRO B CA 1
ATOM 1622 C C . PRO B 1 9 ? -29.062 -33.688 -4.863 1 33.41 9 PRO B C 1
ATOM 1624 O O . PRO B 1 9 ? -28.891 -33.031 -5.883 1 33.41 9 PRO B O 1
ATOM 1627 N N . LEU B 1 10 ? -29.156 -33 -3.744 1 30.8 10 LEU B N 1
ATOM 1628 C CA . LEU B 1 10 ? -28.281 -31.891 -3.434 1 30.8 10 LEU B CA 1
ATOM 1629 C C . LEU B 1 10 ? -26.828 -32.25 -3.695 1 30.8 10 LEU B C 1
ATOM 1631 O O . LEU B 1 10 ? -26.234 -33.062 -2.961 1 30.8 10 LEU B O 1
ATOM 1635 N N . PHE B 1 11 ? -26.438 -32.375 -4.965 1 31.83 11 PHE B N 1
ATOM 1636 C CA . PHE B 1 11 ? -25 -32.406 -5.242 1 31.83 11 PHE B CA 1
ATOM 1637 C C . PHE B 1 11 ? -24.297 -31.266 -4.504 1 31.83 11 PHE B C 1
ATOM 1639 O O . PHE B 1 11 ? -24.453 -30.094 -4.855 1 31.83 11 PHE B O 1
ATOM 1646 N N . MET B 1 12 ? -24.094 -31.453 -3.227 1 28.14 12 MET B N 1
ATOM 1647 C CA . MET B 1 12 ? -23.078 -30.656 -2.533 1 28.14 12 MET B CA 1
ATOM 1648 C C . MET B 1 12 ? -21.781 -30.594 -3.334 1 28.14 12 MET B C 1
ATOM 1650 O O . MET B 1 12 ? -21.078 -31.594 -3.439 1 28.14 12 MET B O 1
ATOM 1654 N N . ILE B 1 13 ? -21.734 -30.016 -4.535 1 29.52 13 ILE B N 1
ATOM 1655 C CA . ILE B 1 13 ? -20.453 -29.641 -5.133 1 29.52 13 ILE B CA 1
ATOM 1656 C C . ILE B 1 13 ? -19.562 -28.969 -4.078 1 29.52 13 ILE B C 1
ATOM 1658 O O . ILE B 1 13 ? -19.828 -27.844 -3.658 1 29.52 13 ILE B O 1
ATOM 1662 N N . SER B 1 14 ? -19.094 -29.719 -3.111 1 27.36 14 SER B N 1
ATOM 1663 C CA . SER B 1 14 ? -17.938 -29.312 -2.311 1 27.36 14 SER B CA 1
ATOM 1664 C C . SER B 1 14 ? -16.828 -28.75 -3.188 1 27.36 14 SER B C 1
ATOM 1666 O O . SER B 1 14 ? -16.031 -29.5 -3.738 1 27.36 14 SER B O 1
ATOM 1668 N N . GLU B 1 15 ? -17.016 -28.016 -4.195 1 31.11 15 GLU B N 1
ATOM 1669 C CA . GLU B 1 15 ? -15.82 -27.359 -4.711 1 31.11 15 GLU B CA 1
ATOM 1670 C C . GLU B 1 15 ? -14.953 -26.812 -3.578 1 31.11 15 GLU B C 1
ATOM 1672 O O . GLU B 1 15 ? -15.297 -25.812 -2.943 1 31.11 15 GLU B O 1
ATOM 1677 N N . ILE B 1 16 ? -14.352 -27.688 -2.787 1 27.19 16 ILE B N 1
ATOM 1678 C CA . ILE B 1 16 ? -13.172 -27.391 -1.984 1 27.19 16 ILE B CA 1
ATOM 1679 C C . ILE B 1 16 ? -12.258 -26.438 -2.748 1 27.19 16 ILE B C 1
ATOM 1681 O O . ILE B 1 16 ? -11.711 -26.781 -3.793 1 27.19 16 ILE B O 1
ATOM 1685 N N . PHE B 1 17 ? -12.578 -25.281 -2.939 1 30.22 17 PHE B N 1
ATOM 1686 C CA . PHE B 1 17 ? -11.578 -24.281 -3.291 1 30.22 17 PHE B CA 1
ATOM 1687 C C . PHE B 1 17 ? -10.219 -24.641 -2.686 1 30.22 17 PHE B C 1
ATOM 1689 O O . PHE B 1 17 ? -10.086 -24.734 -1.464 1 30.22 17 PHE B O 1
ATOM 1696 N N . ALA B 1 18 ? -9.438 -25.5 -3.293 1 30.34 18 ALA B N 1
ATOM 1697 C CA . ALA B 1 18 ? -8.047 -25.766 -2.928 1 30.34 18 ALA B CA 1
ATOM 1698 C C . ALA B 1 18 ? -7.344 -24.484 -2.486 1 30.34 18 ALA B C 1
ATOM 1700 O O . ALA B 1 18 ? -7.375 -23.469 -3.197 1 30.34 18 ALA B O 1
ATOM 1701 N N . ALA B 1 19 ? -7.367 -24.188 -1.314 1 31.12 19 ALA B N 1
ATOM 1702 C CA . ALA B 1 19 ? -6.543 -23.156 -0.687 1 31.12 19 ALA B CA 1
ATOM 1703 C C . ALA B 1 19 ? -5.191 -23.031 -1.384 1 31.12 19 ALA B C 1
ATOM 1705 O O . ALA B 1 19 ? -4.676 -24.016 -1.926 1 31.12 19 ALA B O 1
ATOM 1706 N N . PRO B 1 20 ? -4.977 -21.953 -2.029 1 33.94 20 PRO B N 1
ATOM 1707 C CA . PRO B 1 20 ? -3.65 -21.875 -2.648 1 33.94 20 PRO B CA 1
ATOM 1708 C C . PRO B 1 20 ? -2.588 -22.641 -1.865 1 33.94 20 PRO B C 1
ATOM 1710 O O . PRO B 1 20 ? -2.529 -22.531 -0.637 1 33.94 20 PRO B O 1
ATOM 1713 N N . HIS B 1 21 ? -2.254 -23.75 -2.23 1 34.44 21 HIS B N 1
ATOM 1714 C CA . HIS B 1 21 ? -1.266 -24.656 -1.661 1 34.44 21 HIS B CA 1
ATOM 1715 C C . HIS B 1 21 ? 0.035 -23.922 -1.342 1 34.44 21 HIS B C 1
ATOM 1717 O O . HIS B 1 21 ? 0.628 -23.297 -2.219 1 34.44 21 HIS B O 1
ATOM 1723 N N . PHE B 1 22 ? 0.116 -23.281 -0.237 1 38.91 22 PHE B N 1
ATOM 1724 C CA . PHE B 1 22 ? 1.423 -22.906 0.295 1 38.91 22 PHE B CA 1
ATOM 1725 C C . PHE B 1 22 ? 2.398 -24.078 0.19 1 38.91 22 PHE B C 1
ATOM 1727 O O . PHE B 1 22 ? 2.053 -25.203 0.525 1 38.91 22 PHE B O 1
ATOM 1734 N N . ARG B 1 23 ? 3.297 -23.938 -0.754 1 45.91 23 ARG B N 1
ATOM 1735 C CA . ARG B 1 23 ? 4.324 -24.953 -0.901 1 45.91 23 ARG B CA 1
ATOM 1736 C C . ARG B 1 23 ? 5.477 -24.719 0.07 1 45.91 23 ARG B C 1
ATOM 1738 O O . ARG B 1 23 ? 5.875 -23.578 0.302 1 45.91 23 ARG B O 1
ATOM 1745 N N . TYR B 1 24 ? 5.586 -25.484 1.052 1 49.81 24 TYR B N 1
ATOM 1746 C CA . TYR B 1 24 ? 6.738 -25.484 1.948 1 49.81 24 TYR B CA 1
ATOM 1747 C C . TYR B 1 24 ? 7.988 -25.969 1.229 1 49.81 24 TYR B C 1
ATOM 1749 O O . TYR B 1 24 ? 7.918 -26.828 0.362 1 49.81 24 TYR B O 1
ATOM 1757 N N . LYS B 1 25 ? 9 -25.016 1.297 1 54.44 25 LYS B N 1
ATOM 1758 C CA . LYS B 1 25 ? 10.32 -25.531 0.938 1 54.44 25 LYS B CA 1
ATOM 1759 C C . LYS B 1 25 ? 11.18 -25.734 2.178 1 54.44 25 LYS B C 1
ATOM 1761 O O . LYS B 1 25 ? 10.938 -25.125 3.223 1 54.44 25 LYS B O 1
ATOM 1766 N N . LEU B 1 26 ? 11.93 -26.844 2.168 1 59.09 26 LEU B N 1
ATOM 1767 C CA . LEU B 1 26 ? 12.859 -27.203 3.236 1 59.09 26 LEU B CA 1
ATOM 1768 C C . LEU B 1 26 ? 14.305 -27.094 2.76 1 59.09 26 LEU B C 1
ATOM 1770 O O . LEU B 1 26 ? 14.648 -27.609 1.689 1 59.09 26 LEU B O 1
ATOM 1774 N N . ALA B 1 27 ? 14.945 -26.156 3.383 1 61.34 27 ALA B N 1
ATOM 1775 C CA . ALA B 1 27 ? 16.391 -26.125 3.154 1 61.34 27 ALA B CA 1
ATOM 1776 C C . ALA B 1 27 ? 17.141 -26.75 4.324 1 61.34 27 ALA B C 1
ATOM 1778 O O . ALA B 1 27 ? 16.844 -26.469 5.488 1 61.34 27 ALA B O 1
ATOM 1779 N N . VAL B 1 28 ? 18.047 -27.734 3.92 1 63.34 28 VAL B N 1
ATOM 1780 C CA . VAL B 1 28 ? 18.938 -28.406 4.875 1 63.34 28 VAL B CA 1
ATOM 1781 C C . VAL B 1 28 ? 20.391 -28.031 4.582 1 63.34 28 VAL B C 1
ATOM 1783 O O . VAL B 1 28 ? 20.875 -28.25 3.473 1 63.34 28 VAL B O 1
ATOM 1786 N N . ASN B 1 29 ? 20.969 -27.484 5.602 1 60.88 29 ASN B N 1
ATOM 1787 C CA . ASN B 1 29 ? 22.328 -27 5.484 1 60.88 29 ASN B CA 1
ATOM 1788 C C . ASN B 1 29 ? 22.5 -26.078 4.281 1 60.88 29 ASN B C 1
ATOM 1790 O O . ASN B 1 29 ? 23.469 -26.172 3.539 1 60.88 29 ASN B O 1
ATOM 1794 N N . GLY B 1 30 ? 21.391 -25.25 4.047 1 60.69 30 GLY B N 1
ATOM 1795 C CA . GLY B 1 30 ? 21.422 -24.234 3.01 1 60.69 30 GLY B CA 1
ATOM 1796 C C . GLY B 1 30 ? 21 -24.75 1.65 1 60.69 30 GLY B C 1
ATOM 1797 O O . GLY B 1 30 ? 20.906 -24 0.686 1 60.69 30 GLY B O 1
ATOM 1798 N N . GLU B 1 31 ? 20.828 -26.047 1.589 1 65.56 31 GLU B N 1
ATOM 1799 C CA . GLU B 1 31 ? 20.406 -26.656 0.333 1 65.56 31 GLU B CA 1
ATOM 1800 C C . GLU B 1 31 ? 18.922 -27.016 0.352 1 65.56 31 GLU B C 1
ATOM 1802 O O . GLU B 1 31 ? 18.438 -27.609 1.31 1 65.56 31 GLU B O 1
ATOM 1807 N N . GLU B 1 32 ? 18.312 -26.594 -0.702 1 63.84 32 GLU B N 1
ATOM 1808 C CA . GLU B 1 32 ? 16.891 -26.891 -0.822 1 63.84 32 GLU B CA 1
ATOM 1809 C C . GLU B 1 32 ? 16.672 -28.391 -1.017 1 63.84 32 GLU B C 1
ATOM 1811 O O . GLU B 1 32 ? 17.391 -29.031 -1.789 1 63.84 32 GLU B O 1
ATOM 1816 N N . VAL B 1 33 ? 15.75 -28.922 -0.164 1 64.81 33 VAL B N 1
ATOM 1817 C CA . VAL B 1 33 ? 15.414 -30.328 -0.278 1 64.81 33 VAL B CA 1
ATOM 1818 C C . VAL B 1 33 ? 14.047 -30.484 -0.942 1 64.81 33 VAL B C 1
ATOM 1820 O O . VAL B 1 33 ? 13.148 -29.672 -0.717 1 64.81 33 VAL B O 1
ATOM 1823 N N . ALA B 1 34 ? 14.023 -31.266 -1.914 1 61.66 34 ALA B N 1
ATOM 1824 C CA . ALA B 1 34 ? 12.773 -31.562 -2.602 1 61.66 34 ALA B CA 1
ATOM 1825 C C . ALA B 1 34 ? 11.703 -32.031 -1.621 1 61.66 34 ALA B C 1
ATOM 1827 O O . ALA B 1 34 ? 11.969 -32.906 -0.785 1 61.66 34 ALA B O 1
ATOM 1828 N N . ILE B 1 35 ? 10.68 -31.234 -1.547 1 61.84 35 ILE B N 1
ATOM 1829 C CA . ILE B 1 35 ? 9.562 -31.688 -0.724 1 61.84 35 ILE B CA 1
ATOM 1830 C C . ILE B 1 35 ? 8.328 -31.906 -1.597 1 61.84 35 ILE B C 1
ATOM 1832 O O . ILE B 1 35 ? 8.211 -31.312 -2.672 1 61.84 35 ILE B O 1
ATOM 1836 N N . PRO B 1 36 ? 7.461 -32.812 -1.105 1 53.47 36 PRO B N 1
ATOM 1837 C CA . PRO B 1 36 ? 6.238 -33 -1.883 1 53.47 36 PRO B CA 1
ATOM 1838 C C . PRO B 1 36 ? 5.418 -31.719 -2.025 1 53.47 36 PRO B C 1
ATOM 1840 O O . PRO B 1 36 ? 5.379 -30.906 -1.104 1 53.47 36 PRO B O 1
ATOM 1843 N N . THR B 1 37 ? 4.969 -31.328 -3.178 1 52.47 37 THR B N 1
ATOM 1844 C CA . THR B 1 37 ? 4.258 -30.125 -3.578 1 52.47 37 THR B CA 1
ATOM 1845 C C . THR B 1 37 ? 3.07 -29.859 -2.654 1 52.47 37 THR B C 1
ATOM 1847 O O . THR B 1 37 ? 2.693 -28.719 -2.43 1 52.47 37 THR B O 1
ATOM 1850 N N . HIS B 1 38 ? 2.477 -3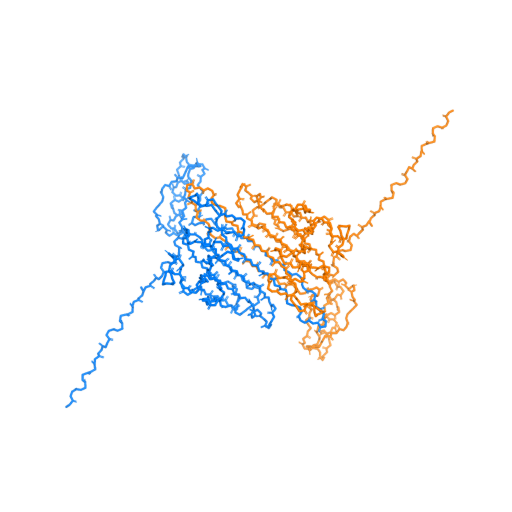0.922 -2.039 1 47.09 38 HIS B N 1
ATOM 1851 C CA . HIS B 1 38 ? 1.3 -30.766 -1.189 1 47.09 38 HIS B CA 1
ATOM 1852 C C . HIS B 1 38 ? 1.579 -31.266 0.226 1 47.09 38 HIS B C 1
ATOM 1854 O O . HIS B 1 38 ? 1.156 -32.375 0.6 1 47.09 38 HIS B O 1
ATOM 1860 N N . ILE B 1 39 ? 2.564 -30.766 0.72 1 52.62 39 ILE B N 1
ATOM 1861 C CA . ILE B 1 39 ? 2.883 -31.234 2.064 1 52.62 39 ILE B CA 1
ATOM 1862 C C . ILE B 1 39 ? 2.199 -30.344 3.098 1 52.62 39 ILE B C 1
ATOM 1864 O O . ILE B 1 39 ? 2.113 -29.125 2.916 1 52.62 39 ILE B O 1
ATOM 1868 N N . SER B 1 40 ? 1.499 -30.984 3.965 1 49.66 40 SER B N 1
ATOM 1869 C CA . SER B 1 40 ? 0.869 -30.25 5.055 1 49.66 40 SER B CA 1
ATOM 1870 C C . SER B 1 40 ? 1.911 -29.594 5.945 1 49.66 40 SER B C 1
ATOM 1872 O O . SER B 1 40 ? 3.088 -29.953 5.914 1 49.66 40 SER B O 1
ATOM 1874 N N . GLN B 1 41 ? 1.495 -28.516 6.555 1 50.03 41 GLN B N 1
ATOM 1875 C CA . GLN B 1 41 ? 2.371 -27.859 7.516 1 50.03 41 GLN B CA 1
ATOM 1876 C C . GLN B 1 41 ? 2.918 -28.844 8.539 1 50.03 41 GLN B C 1
ATOM 1878 O O . GLN B 1 41 ? 4.105 -28.812 8.875 1 50.03 41 GLN B O 1
ATOM 1883 N N . GLU B 1 42 ? 2.102 -29.594 9.07 1 53.72 42 GLU B N 1
ATOM 1884 C CA . GLU B 1 42 ? 2.516 -30.578 10.055 1 53.72 42 GLU B CA 1
ATOM 1885 C C . GLU B 1 42 ? 3.578 -31.516 9.484 1 53.72 42 GLU B C 1
ATOM 1887 O O . GLU B 1 42 ? 4.57 -31.812 10.156 1 53.72 42 GLU B O 1
ATOM 1892 N N . ASP B 1 43 ? 3.328 -31.844 8.25 1 57.75 43 ASP B N 1
ATOM 1893 C CA . ASP B 1 43 ? 4.234 -32.812 7.633 1 57.75 43 ASP B CA 1
ATOM 1894 C C . ASP B 1 43 ? 5.594 -32.188 7.348 1 57.75 43 ASP B C 1
ATOM 1896 O O . ASP B 1 43 ? 6.633 -32.844 7.504 1 57.75 43 ASP B O 1
ATOM 1900 N N . ILE B 1 44 ? 5.531 -30.984 7.035 1 61.06 44 ILE B N 1
ATOM 1901 C CA . ILE B 1 44 ? 6.812 -30.375 6.707 1 61.06 44 ILE B CA 1
ATOM 1902 C C . ILE B 1 44 ? 7.59 -30.078 7.988 1 61.06 44 ILE B C 1
ATOM 1904 O O . ILE B 1 44 ? 8.82 -30.203 8.016 1 61.06 44 ILE B O 1
ATOM 1908 N N . LEU B 1 45 ? 6.93 -29.828 8.938 1 58.69 45 LEU B N 1
ATOM 1909 C CA . LEU B 1 45 ? 7.586 -29.672 10.234 1 58.69 45 LEU B CA 1
ATOM 1910 C C . LEU B 1 45 ? 8.203 -30.984 10.695 1 58.69 45 LEU B C 1
ATOM 1912 O O . LEU B 1 45 ? 9.328 -31 11.203 1 58.69 45 LEU B O 1
ATOM 1916 N N . GLN B 1 46 ? 7.516 -31.969 10.523 1 60.06 46 GLN B N 1
ATOM 1917 C CA . GLN B 1 46 ? 8.047 -33.281 10.859 1 60.06 46 GLN B CA 1
ATOM 1918 C C . GLN B 1 46 ? 9.273 -33.625 10.016 1 60.06 46 GLN B C 1
ATOM 1920 O O . GLN B 1 46 ? 10.258 -34.156 10.523 1 60.06 46 GLN B O 1
ATOM 1925 N N . LEU B 1 47 ? 9.172 -33.281 8.703 1 65 47 LEU B N 1
ATOM 1926 C CA . LEU B 1 47 ? 10.305 -33.5 7.809 1 65 47 LEU B CA 1
ATOM 1927 C C . LEU B 1 47 ? 11.508 -32.656 8.234 1 65 47 LEU B C 1
ATOM 1929 O O . LEU B 1 47 ? 12.633 -33.156 8.266 1 65 47 LEU B O 1
ATOM 1933 N N . ALA B 1 48 ? 11.242 -31.484 8.617 1 63.28 48 ALA B N 1
ATOM 1934 C CA . ALA B 1 48 ? 12.305 -30.625 9.102 1 63.28 48 ALA B CA 1
ATOM 1935 C C . ALA B 1 48 ? 12.945 -31.188 10.367 1 63.28 48 ALA B C 1
ATOM 1937 O O . ALA B 1 48 ? 14.172 -31.203 10.492 1 63.28 48 ALA B O 1
ATOM 1938 N N . HIS B 1 49 ? 12.141 -31.594 11.266 1 62.22 49 HIS B N 1
ATOM 1939 C CA . HIS B 1 49 ? 12.633 -32.188 12.492 1 62.22 49 HIS B CA 1
ATOM 1940 C C . HIS B 1 49 ? 13.477 -33.438 12.203 1 62.22 49 HIS B C 1
ATOM 1942 O O . HIS B 1 49 ? 14.492 -33.656 12.859 1 62.22 49 HIS B O 1
ATOM 1948 N N . SER B 1 50 ? 13.086 -34.156 11.219 1 66.75 50 SER B N 1
ATOM 1949 C CA . SER B 1 50 ? 13.828 -35.375 10.883 1 66.75 50 SER B CA 1
ATOM 1950 C C . SER B 1 50 ? 15.234 -35.031 10.398 1 66.75 50 SER B C 1
ATOM 1952 O O . SER B 1 50 ? 16.188 -35.781 10.648 1 66.75 50 SER B O 1
ATOM 1954 N N . TYR B 1 51 ? 15.352 -33.906 9.773 1 64.5 51 TYR B N 1
ATOM 1955 C CA . TYR B 1 51 ? 16.688 -33.5 9.344 1 64.5 51 TYR B CA 1
ATOM 1956 C C . TYR B 1 51 ? 17.516 -33 10.539 1 64.5 51 TYR B C 1
ATOM 1958 O O . TYR B 1 51 ? 18.719 -33.25 10.602 1 64.5 51 TYR B O 1
ATOM 1966 N N . LEU B 1 52 ? 16.844 -32.375 11.414 1 62.81 52 LEU B N 1
ATOM 1967 C CA . LEU B 1 52 ? 17.562 -31.844 12.562 1 62.81 52 LEU B CA 1
ATOM 1968 C C . LEU B 1 52 ? 18.109 -32.969 13.43 1 62.81 52 LEU B C 1
ATOM 1970 O O . LEU B 1 52 ? 19.109 -32.781 14.133 1 62.81 52 LEU B O 1
ATOM 1974 N N . ASP B 1 53 ? 17.5 -34.031 13.297 1 58.81 53 ASP B N 1
ATOM 1975 C CA . ASP B 1 53 ? 17.984 -35.188 14.062 1 58.81 53 ASP B CA 1
ATOM 1976 C C . ASP B 1 53 ? 19.219 -35.812 13.398 1 58.81 53 ASP B C 1
ATOM 1978 O O . ASP B 1 53 ? 19.875 -36.656 13.992 1 58.81 53 ASP B O 1
ATOM 1982 N N . SER B 1 54 ? 19.375 -35.312 12.219 1 58.38 54 SER B N 1
ATOM 1983 C CA . SER B 1 54 ? 20.562 -35.812 11.539 1 58.38 54 SER B CA 1
ATOM 1984 C C . SER B 1 54 ? 21.812 -35.062 11.945 1 58.38 54 SER B C 1
ATOM 1986 O O . SER B 1 54 ? 21.781 -33.844 12.109 1 58.38 54 SER B O 1
ATOM 1988 N N . THR B 1 55 ? 22.844 -35.781 12.312 1 62.53 55 THR B N 1
ATOM 1989 C CA . THR B 1 55 ? 24.094 -35.25 12.828 1 62.53 55 THR B CA 1
ATOM 1990 C C . THR B 1 55 ? 24.75 -34.312 11.812 1 62.53 55 THR B C 1
ATOM 1992 O O . THR B 1 55 ? 25.516 -33.438 12.188 1 62.53 55 THR B O 1
ATOM 1995 N N . ASP B 1 56 ? 24.344 -34.469 10.625 1 61.38 56 ASP B N 1
ATOM 1996 C CA . ASP B 1 56 ? 25.031 -33.688 9.578 1 61.38 56 ASP B CA 1
ATOM 1997 C C . ASP B 1 56 ? 24.234 -32.438 9.203 1 61.38 56 ASP B C 1
ATOM 1999 O O . ASP B 1 56 ? 24.641 -31.688 8.32 1 61.38 56 ASP B O 1
ATOM 2003 N N . VAL B 1 57 ? 23.031 -32.312 9.836 1 56.12 57 VAL B N 1
ATOM 2004 C CA . VAL B 1 57 ? 22.219 -31.156 9.5 1 56.12 57 VAL B CA 1
ATOM 2005 C C . VAL B 1 57 ? 22.422 -30.062 10.539 1 56.12 57 VAL B C 1
ATOM 2007 O O . VAL B 1 57 ? 22.203 -30.266 11.734 1 56.12 57 VAL B O 1
ATOM 2010 N N . HIS B 1 58 ? 22.906 -28.984 10.203 1 59.03 58 HIS B N 1
ATOM 2011 C CA . HIS B 1 58 ? 23.188 -27.859 11.078 1 59.03 58 HIS B CA 1
ATOM 2012 C C . HIS B 1 58 ? 22.094 -26.812 11 1 59.03 58 HIS B C 1
ATOM 2014 O O . HIS B 1 58 ? 21.906 -26.016 11.93 1 59.03 58 HIS B O 1
ATOM 2020 N N . ASP B 1 59 ? 21.438 -26.844 9.82 1 58.53 59 ASP B N 1
ATOM 2021 C CA . ASP B 1 59 ? 20.391 -25.828 9.648 1 58.53 59 ASP B CA 1
ATOM 2022 C C . ASP B 1 59 ? 19.234 -26.359 8.805 1 58.53 59 ASP B C 1
ATOM 2024 O O . ASP B 1 59 ? 19.469 -27.016 7.777 1 58.53 59 ASP B O 1
ATOM 2028 N N . VAL B 1 60 ? 18 -26.438 9.359 1 57.16 60 VAL B N 1
ATOM 2029 C CA . VAL B 1 60 ? 16.766 -26.703 8.602 1 57.16 60 VAL B CA 1
ATOM 2030 C C . VAL B 1 60 ? 15.906 -25.453 8.547 1 57.16 60 VAL B C 1
ATOM 2032 O O . VAL B 1 60 ? 15.547 -24.891 9.594 1 57.16 60 VAL B O 1
ATOM 2035 N N . GLN B 1 61 ? 15.781 -24.938 7.336 1 51.69 61 GLN B N 1
ATOM 2036 C CA . GLN B 1 61 ? 14.914 -23.781 7.156 1 51.69 61 GLN B CA 1
ATOM 2037 C C . GLN B 1 61 ? 13.641 -24.156 6.414 1 51.69 61 GLN B C 1
ATOM 2039 O O . GLN B 1 61 ? 13.688 -24.859 5.395 1 51.69 61 GLN B O 1
ATOM 2044 N N . LEU B 1 62 ? 12.555 -24.172 7.094 1 50.78 62 LEU B N 1
ATOM 2045 C CA . LEU B 1 62 ? 11.266 -24.219 6.41 1 50.78 62 LEU B CA 1
ATOM 2046 C C . LEU B 1 62 ? 10.984 -22.922 5.672 1 50.78 62 LEU B C 1
ATOM 2048 O O . LEU B 1 62 ? 10.938 -21.859 6.285 1 50.78 62 LEU B O 1
ATOM 2052 N N . LEU B 1 63 ? 11.18 -23.188 4.402 1 49.94 63 LEU B N 1
ATOM 2053 C CA . LEU B 1 63 ? 10.867 -22.031 3.57 1 49.94 63 LEU B CA 1
ATOM 2054 C C . LEU B 1 63 ? 9.414 -22.047 3.125 1 49.94 63 LEU B C 1
ATOM 2056 O O . LEU B 1 63 ? 8.898 -23.094 2.719 1 49.94 63 LEU B O 1
ATOM 2060 N N . GLU B 1 64 ? 8.516 -21.594 3.678 1 48.81 64 GLU B N 1
ATOM 2061 C CA . GLU B 1 64 ? 7.137 -21.469 3.203 1 48.81 64 GLU B CA 1
ATOM 2062 C C . GLU B 1 64 ? 7.082 -20.828 1.818 1 48.81 64 GLU B C 1
ATOM 2064 O O . GLU B 1 64 ? 7.742 -19.828 1.568 1 48.81 64 GLU B O 1
ATOM 2069 N N . ASP B 1 65 ? 6.805 -21.781 0.724 1 54.56 65 ASP B N 1
ATOM 2070 C CA . ASP B 1 65 ? 6.387 -21.312 -0.595 1 54.56 65 ASP B CA 1
ATOM 2071 C C . ASP B 1 65 ? 4.867 -21.203 -0.686 1 54.56 65 ASP B C 1
ATOM 2073 O O . ASP B 1 65 ? 4.156 -22.172 -0.392 1 54.56 65 ASP B O 1
ATOM 2077 N N . PRO B 1 66 ? 4.426 -20.031 -0.917 1 59.22 66 PRO B N 1
ATOM 2078 C CA . PRO B 1 66 ? 5.188 -18.812 -1.218 1 59.22 66 PRO B CA 1
ATOM 2079 C C . PRO B 1 66 ? 5.746 -18.141 0.034 1 59.22 66 PRO B C 1
ATOM 2081 O O . PRO B 1 66 ? 5.289 -18.422 1.146 1 59.22 66 PRO B O 1
ATOM 2084 N N . VAL B 1 67 ? 6.809 -17.453 -0.287 1 69.94 67 VAL B N 1
ATOM 2085 C CA . VAL B 1 67 ? 7.395 -16.609 0.749 1 69.94 67 VAL B CA 1
ATOM 2086 C C . VAL B 1 67 ? 6.457 -15.445 1.051 1 69.94 67 VAL B C 1
ATOM 2088 O O . VAL B 1 67 ? 5.898 -14.836 0.135 1 69.94 67 VAL B O 1
ATOM 2091 N N . GLU B 1 68 ? 6.191 -15.391 2.312 1 79.31 68 GLU B N 1
ATOM 2092 C CA . GLU B 1 68 ? 5.359 -14.266 2.734 1 79.31 68 GLU B CA 1
ATOM 2093 C C . GLU B 1 68 ? 6.207 -13.031 3.027 1 79.31 68 GLU B C 1
ATOM 2095 O O . GLU B 1 68 ? 7.246 -13.125 3.68 1 79.31 68 GLU B O 1
ATOM 2100 N N . GLU B 1 69 ? 5.836 -11.961 2.385 1 83.31 69 GLU B N 1
ATOM 2101 C CA . GLU B 1 69 ? 6.391 -10.656 2.746 1 83.31 69 GLU B CA 1
ATOM 2102 C C . GLU B 1 69 ? 5.297 -9.711 3.232 1 83.31 69 GLU B C 1
ATOM 2104 O O . GLU B 1 69 ? 4.223 -9.633 2.631 1 83.31 69 GLU B O 1
ATOM 2109 N N . LYS B 1 70 ? 5.566 -9.047 4.367 1 87.19 70 LYS B N 1
ATOM 2110 C CA . LYS B 1 70 ? 4.582 -8.195 5.02 1 87.19 70 LYS B CA 1
ATOM 2111 C C . LYS B 1 70 ? 5.078 -6.754 5.109 1 87.19 70 LYS B C 1
ATOM 2113 O O . LYS B 1 70 ? 6.207 -6.508 5.543 1 87.19 70 LYS B O 1
ATOM 2118 N N . HIS B 1 71 ? 4.219 -5.852 4.688 1 91.5 71 HIS B N 1
ATOM 2119 C CA . HIS B 1 71 ? 4.527 -4.426 4.746 1 91.5 71 HIS B CA 1
ATOM 2120 C C . HIS B 1 71 ? 3.398 -3.646 5.414 1 91.5 71 HIS B C 1
ATOM 2122 O O . HIS B 1 71 ? 2.25 -3.707 4.977 1 91.5 71 HIS B O 1
ATOM 2128 N N . GLN B 1 72 ? 3.744 -3.014 6.508 1 92.88 72 GLN B N 1
ATOM 2129 C CA . GLN B 1 72 ? 2.756 -2.162 7.16 1 92.88 72 GLN B CA 1
ATOM 2130 C C . GLN B 1 72 ? 2.832 -0.73 6.641 1 92.88 72 GLN B C 1
ATOM 2132 O O . GLN B 1 72 ? 3.896 -0.109 6.672 1 92.88 72 GLN B O 1
ATOM 2137 N N . VAL B 1 73 ? 1.713 -0.258 6.117 1 93.44 73 VAL B N 1
ATOM 2138 C CA . VAL B 1 73 ? 1.603 1.145 5.73 1 93.44 73 VAL B CA 1
ATOM 2139 C C . VAL B 1 73 ? 0.73 1.892 6.734 1 93.44 73 VAL B C 1
ATOM 2141 O O . VAL B 1 73 ? -0.448 1.569 6.902 1 93.44 73 VAL B O 1
ATOM 2144 N N . THR B 1 74 ? 1.289 2.85 7.379 1 91.56 74 THR B N 1
ATOM 2145 C CA . THR B 1 74 ? 0.598 3.658 8.375 1 91.56 74 THR B CA 1
ATOM 2146 C C . THR B 1 74 ? 0.432 5.094 7.891 1 91.56 74 THR B C 1
ATOM 2148 O O . THR B 1 74 ? 1.386 5.703 7.402 1 91.56 74 THR B O 1
ATOM 2151 N N . GLN B 1 75 ? -0.791 5.531 7.949 1 89.06 75 GLN B N 1
ATOM 2152 C CA . GLN B 1 75 ? -1.047 6.938 7.66 1 89.06 75 GLN B CA 1
ATOM 2153 C C . GLN B 1 75 ? -1.451 7.691 8.922 1 89.06 75 GLN B C 1
ATOM 2155 O O . GLN B 1 75 ? -2.225 7.184 9.734 1 89.06 75 GLN B O 1
ATOM 2160 N N . LYS B 1 76 ? -0.884 8.789 9.023 1 84.69 76 LYS B N 1
ATOM 2161 C CA . LYS B 1 76 ? -1.321 9.75 10.031 1 84.69 76 LYS B CA 1
ATOM 2162 C C . LYS B 1 76 ? -2.029 10.938 9.391 1 84.69 76 LYS B C 1
ATOM 2164 O O . LYS B 1 76 ? -1.412 11.711 8.648 1 84.69 76 LYS B O 1
ATOM 2169 N N . VAL B 1 77 ? -3.295 10.984 9.641 1 79.75 77 VAL B N 1
ATOM 2170 C CA . VAL B 1 77 ? -4.18 11.922 8.953 1 79.75 77 VAL B CA 1
ATOM 2171 C C . VAL B 1 77 ? -4.688 12.969 9.938 1 79.75 77 VAL B C 1
ATOM 2173 O O . VAL B 1 77 ? -5.129 12.641 11.039 1 79.75 77 VAL B O 1
ATOM 2176 N N . PRO B 1 78 ? -4.469 14.227 9.523 1 72.19 78 PRO B N 1
ATOM 2177 C CA . PRO B 1 78 ? -4.949 15.281 10.414 1 72.19 78 PRO B CA 1
ATOM 2178 C C . PRO B 1 78 ? -6.445 15.18 10.703 1 72.19 78 PRO B C 1
ATOM 2180 O O . PRO B 1 78 ? -7.211 14.734 9.844 1 72.19 78 PRO B O 1
ATOM 2183 N N . GLN B 1 79 ? -6.613 15.414 12.086 1 58.78 79 GLN B N 1
ATOM 2184 C CA . GLN B 1 79 ? -8.008 15.625 12.477 1 58.78 79 GLN B CA 1
ATOM 2185 C C . GLN B 1 79 ? -8.406 17.094 12.305 1 58.78 79 GLN B C 1
ATOM 2187 O O . GLN B 1 79 ? -7.629 17.984 12.617 1 58.78 79 GLN B O 1
ATOM 2192 N N . GLY B 1 80 ? -8.992 17.484 11.133 1 50.38 80 GLY B N 1
ATOM 2193 C CA . GLY B 1 80 ? -9.5 18.844 11.016 1 50.38 80 GLY B CA 1
ATOM 2194 C C . GLY B 1 80 ? -11.008 18.891 10.836 1 50.38 80 GLY B C 1
ATOM 2195 O O . GLY B 1 80 ? -11.703 17.906 11.07 1 50.38 80 GLY B O 1
ATOM 2196 N N . ASN B 1 81 ? -11.312 20.125 10.609 1 46.47 81 ASN B N 1
ATOM 2197 C CA . ASN B 1 81 ? -12.742 20.391 10.5 1 46.47 81 ASN B CA 1
ATOM 2198 C C . ASN B 1 81 ? -13.406 19.469 9.477 1 46.47 81 ASN B C 1
ATOM 2200 O O . ASN B 1 81 ? -14.633 19.391 9.406 1 46.47 81 ASN B O 1
ATOM 2204 N N . GLY B 1 82 ? -12.453 18.703 8.75 1 48.88 82 GLY B N 1
ATOM 2205 C CA . GLY B 1 82 ? -13.086 17.797 7.801 1 48.88 82 GLY B CA 1
ATOM 2206 C C . GLY B 1 82 ? -12.609 16.375 7.938 1 48.88 82 GLY B C 1
ATOM 2207 O O . GLY B 1 82 ? -11.734 16.078 8.75 1 48.88 82 GLY B O 1
ATOM 2208 N N . THR B 1 83 ? -13.461 15.477 7.75 1 53.38 83 THR B N 1
ATOM 2209 C CA . THR B 1 83 ? -13.141 14.055 7.723 1 53.38 83 THR B CA 1
ATOM 2210 C C . THR B 1 83 ? -12.211 13.727 6.559 1 53.38 83 THR B C 1
ATOM 2212 O O . THR B 1 83 ? -12.664 13.578 5.422 1 53.38 83 THR B O 1
ATOM 2215 N N . TYR B 1 84 ? -10.844 14.148 6.727 1 66.19 84 TYR B N 1
ATOM 2216 C CA . TYR B 1 84 ? -9.914 13.789 5.664 1 66.19 84 TYR B CA 1
ATOM 2217 C C . TYR B 1 84 ? -9.742 12.273 5.578 1 66.19 84 TYR B C 1
ATOM 2219 O O . TYR B 1 84 ? -9.734 11.586 6.605 1 66.19 84 TYR B O 1
ATOM 2227 N N . LYS B 1 85 ? -9.906 11.93 4.336 1 73.94 85 LYS B N 1
ATOM 2228 C CA . LYS B 1 85 ? -9.742 10.5 4.098 1 73.94 85 LYS B CA 1
ATOM 2229 C C . LYS B 1 85 ? -8.336 10.195 3.576 1 73.94 85 LYS B C 1
ATOM 2231 O O . LYS B 1 85 ? -7.992 10.562 2.453 1 73.94 85 LYS B O 1
ATOM 2236 N N . GLY B 1 86 ? -7.559 9.664 4.582 1 84.25 86 GLY B N 1
ATOM 2237 C CA . GLY B 1 86 ? -6.324 9.109 4.055 1 84.25 86 GLY B CA 1
ATOM 2238 C C . GLY B 1 86 ? -6.547 7.902 3.16 1 84.25 86 GLY B C 1
ATOM 2239 O O . GLY B 1 86 ? -7.27 6.977 3.527 1 84.25 86 GLY B O 1
ATOM 2240 N N . ILE B 1 87 ? -6.02 8.047 1.891 1 87.69 87 ILE B N 1
ATOM 2241 C CA . ILE B 1 87 ? -6.145 6.969 0.917 1 87.69 87 ILE B CA 1
ATOM 2242 C C . ILE B 1 87 ? -4.766 6.375 0.628 1 87.69 87 ILE B C 1
ATOM 2244 O O . ILE B 1 87 ? -3.789 7.105 0.47 1 87.69 87 ILE B O 1
ATOM 2248 N N . ILE B 1 88 ? -4.703 5.086 0.746 1 90.62 88 ILE B N 1
ATOM 2249 C CA . ILE B 1 88 ? -3.594 4.336 0.163 1 90.62 88 ILE B CA 1
ATOM 2250 C C . ILE B 1 88 ? -4.074 3.578 -1.071 1 90.62 88 ILE B C 1
ATOM 2252 O O . ILE B 1 88 ? -4.867 2.639 -0.962 1 90.62 88 ILE B O 1
ATOM 2256 N N . ALA B 1 89 ? -3.652 4.09 -2.217 1 90.69 89 ALA B N 1
ATOM 2257 C CA . ALA B 1 89 ? -3.883 3.361 -3.461 1 90.69 89 ALA B CA 1
ATOM 2258 C C . ALA B 1 89 ? -2.639 2.578 -3.875 1 90.69 89 ALA B C 1
ATOM 2260 O O . ALA B 1 89 ? -1.528 3.115 -3.867 1 90.69 89 ALA B O 1
ATOM 2261 N N . GLY B 1 90 ? -2.859 1.308 -4.199 1 91.12 90 GLY B N 1
ATOM 2262 C CA . GLY B 1 90 ? -1.685 0.509 -4.512 1 91.12 90 GLY B CA 1
ATOM 2263 C C . GLY B 1 90 ? -1.944 -0.54 -5.574 1 91.12 90 GLY B C 1
ATOM 2264 O O . GLY B 1 90 ? -3.094 -0.78 -5.953 1 91.12 90 GLY B O 1
ATOM 2265 N N . ASN B 1 91 ? -0.834 -1.021 -6.066 1 91 91 ASN B N 1
ATOM 2266 C CA . ASN B 1 91 ? -0.777 -2.107 -7.035 1 91 91 ASN B CA 1
ATOM 2267 C C . ASN B 1 91 ? 0.289 -3.135 -6.664 1 91 91 ASN B C 1
ATOM 2269 O O . ASN B 1 91 ? 1.43 -2.773 -6.371 1 91 91 ASN B O 1
ATOM 2273 N N . ALA B 1 92 ? -0.126 -4.383 -6.648 1 92.5 92 ALA B N 1
ATOM 2274 C CA . ALA B 1 92 ? 0.812 -5.461 -6.355 1 92.5 92 ALA B CA 1
ATOM 2275 C C . ALA B 1 92 ? 1.016 -6.355 -7.574 1 92.5 92 ALA B C 1
ATOM 2277 O O . ALA B 1 92 ? 0.053 -6.707 -8.266 1 92.5 92 ALA B O 1
ATOM 2278 N N . TYR B 1 93 ? 2.25 -6.691 -7.809 1 88.88 93 TYR B N 1
ATOM 2279 C CA . TYR B 1 93 ? 2.578 -7.527 -8.961 1 88.88 93 TYR B CA 1
ATOM 2280 C C . TYR B 1 93 ? 3.918 -8.227 -8.758 1 88.88 93 TYR B C 1
ATOM 2282 O O . TYR B 1 93 ? 4.648 -7.922 -7.816 1 88.88 93 TYR B O 1
ATOM 2290 N N . LEU B 1 94 ? 4.152 -9.258 -9.625 1 84.56 94 LEU B N 1
ATOM 2291 C CA . LEU B 1 94 ? 5.422 -9.977 -9.617 1 84.56 94 LEU B CA 1
ATOM 2292 C C . LEU B 1 94 ? 6.34 -9.469 -10.727 1 84.56 94 LEU B C 1
ATOM 2294 O O . LEU B 1 94 ? 5.953 -9.453 -11.898 1 84.56 94 LEU B O 1
ATOM 2298 N N . GLN B 1 95 ? 7.449 -9.008 -10.18 1 79 95 GLN B N 1
ATOM 2299 C CA . GLN B 1 95 ? 8.461 -8.633 -11.164 1 79 95 GLN B CA 1
ATOM 2300 C C . GLN B 1 95 ? 9.375 -9.812 -11.477 1 79 95 GLN B C 1
ATOM 2302 O O . GLN B 1 95 ? 9.719 -10.594 -10.594 1 79 95 GLN B O 1
ATOM 2307 N N . ASP B 1 96 ? 9.727 -9.969 -12.82 1 70.81 96 ASP B N 1
ATOM 2308 C CA . ASP B 1 96 ? 10.688 -10.938 -13.336 1 70.81 96 ASP B CA 1
ATOM 2309 C C . ASP B 1 96 ? 10.125 -12.352 -13.281 1 70.81 96 ASP B C 1
ATOM 2311 O O . ASP B 1 96 ? 10.883 -13.32 -13.18 1 70.81 96 ASP B O 1
ATOM 2315 N N . PHE B 1 97 ? 8.836 -12.383 -13.242 1 71.12 97 PHE B N 1
ATOM 2316 C CA . PHE B 1 97 ? 8.242 -13.711 -13.281 1 71.12 97 PHE B CA 1
ATOM 2317 C C . PHE B 1 97 ? 8.422 -14.336 -14.664 1 71.12 97 PHE B C 1
ATOM 2319 O O . PHE B 1 97 ? 8.016 -13.758 -15.672 1 71.12 97 PHE B O 1
ATOM 2326 N N . GLU B 1 98 ? 8.875 -15.617 -14.586 1 64.56 98 GLU B N 1
ATOM 2327 C CA . GLU B 1 98 ? 9.078 -16.453 -15.766 1 64.56 98 GLU B CA 1
ATOM 2328 C C . GLU B 1 98 ? 9.273 -15.609 -17.016 1 64.56 98 GLU B C 1
ATOM 2330 O O . GLU B 1 98 ? 8.711 -15.914 -18.078 1 64.56 98 GLU B O 1
ATOM 2335 N N . SER B 1 99 ? 10.039 -14.531 -16.828 1 58.16 99 SER B N 1
ATOM 2336 C CA . SER B 1 99 ? 10.438 -13.664 -17.922 1 58.16 99 SER B CA 1
ATOM 2337 C C . SER B 1 99 ? 9.312 -12.711 -18.312 1 58.16 99 SER B C 1
ATOM 2339 O O . SER B 1 99 ? 9.289 -12.188 -19.422 1 58.16 99 SER B O 1
ATOM 2341 N N . ALA B 1 100 ? 8.281 -12.758 -17.391 1 61.94 100 ALA B N 1
ATOM 2342 C CA . ALA B 1 100 ? 7.324 -11.688 -17.656 1 61.94 100 ALA B CA 1
ATOM 2343 C C . ALA B 1 100 ? 7.996 -10.32 -17.578 1 61.94 100 ALA B C 1
ATOM 2345 O O . ALA B 1 100 ? 8.938 -10.125 -16.812 1 61.94 100 ALA B O 1
ATOM 2346 N N . ASN B 1 101 ? 7.805 -9.586 -18.578 1 66.88 101 ASN B N 1
ATOM 2347 C CA . ASN B 1 101 ? 8.359 -8.242 -18.609 1 66.88 101 ASN B CA 1
ATOM 2348 C C . ASN B 1 101 ? 7.434 -7.227 -17.953 1 66.88 101 ASN B C 1
ATOM 2350 O O . ASN B 1 101 ? 6.84 -6.387 -18.625 1 66.88 101 ASN B O 1
ATOM 2354 N N . CYS B 1 102 ? 7.344 -7.512 -16.641 1 70.5 102 CYS B N 1
ATOM 2355 C CA . CYS B 1 102 ? 6.531 -6.523 -15.938 1 70.5 102 CYS B CA 1
ATOM 2356 C C . CYS B 1 102 ? 7.281 -5.207 -15.789 1 70.5 102 CYS B C 1
ATOM 2358 O O . CYS B 1 102 ? 8.43 -5.191 -15.344 1 70.5 102 CYS B O 1
ATOM 2360 N N . GLN B 1 103 ? 6.688 -4.199 -16.391 1 66.75 103 GLN B N 1
ATOM 2361 C CA . GLN B 1 103 ? 7.277 -2.869 -16.312 1 66.75 103 GLN B CA 1
ATOM 2362 C C . GLN B 1 103 ? 6.855 -2.164 -15.023 1 66.75 103 GLN B C 1
ATOM 2364 O O . GLN B 1 103 ? 6.266 -2.781 -14.133 1 66.75 103 GLN B O 1
ATOM 2369 N N . HIS B 1 104 ? 7.219 -0.903 -14.977 1 65.62 104 HIS B N 1
ATOM 2370 C CA . HIS B 1 104 ? 6.844 -0.082 -13.828 1 65.62 104 HIS B CA 1
ATOM 2371 C C . HIS B 1 104 ? 5.336 -0.115 -13.594 1 65.62 104 HIS B C 1
ATOM 2373 O O . HIS B 1 104 ? 4.559 -0.161 -14.547 1 65.62 104 HIS B O 1
ATOM 2379 N N . ASP B 1 105 ? 4.879 -0.264 -12.227 1 65.75 105 ASP B N 1
ATOM 2380 C CA . ASP B 1 105 ? 3.492 -0.283 -11.766 1 65.75 105 ASP B CA 1
ATOM 2381 C C . ASP B 1 105 ? 2.783 -1.558 -12.219 1 65.75 105 ASP B C 1
ATOM 2383 O O . ASP B 1 105 ? 1.552 -1.61 -12.258 1 65.75 105 ASP B O 1
ATOM 2387 N N . GLY B 1 106 ? 3.67 -2.504 -12.75 1 73.44 106 GLY B N 1
ATOM 2388 C CA . GLY B 1 106 ? 3.096 -3.789 -13.109 1 73.44 106 GLY B CA 1
ATOM 2389 C C . GLY B 1 106 ? 2.625 -3.844 -14.555 1 73.44 106 GLY B C 1
ATOM 2390 O O . GLY B 1 106 ? 1.94 -4.789 -14.953 1 73.44 106 GLY B O 1
ATOM 2391 N N . TYR B 1 107 ? 2.984 -2.801 -15.289 1 75 107 TYR B N 1
ATOM 2392 C CA . TYR B 1 107 ? 2.611 -2.832 -16.703 1 75 107 TYR B CA 1
ATOM 2393 C C . TYR B 1 107 ? 3.143 -4.09 -17.375 1 75 107 TYR B C 1
ATOM 2395 O O . TYR B 1 107 ? 4.285 -4.488 -17.141 1 75 107 TYR B O 1
ATOM 2403 N N . GLY B 1 108 ? 2.281 -4.773 -18.141 1 77.94 108 GLY B N 1
ATOM 2404 C CA . GLY B 1 108 ? 2.625 -5.988 -18.859 1 77.94 108 GLY B CA 1
ATOM 2405 C C . GLY B 1 108 ? 2.307 -7.254 -18.078 1 77.94 108 GLY B C 1
ATOM 2406 O O . GLY B 1 108 ? 2.496 -8.359 -18.578 1 77.94 108 GLY B O 1
ATOM 2407 N N . CYS B 1 109 ? 1.887 -7.059 -16.906 1 82.94 109 CYS B N 1
ATOM 2408 C CA . CYS B 1 109 ? 1.552 -8.219 -16.078 1 82.94 109 CYS B CA 1
AT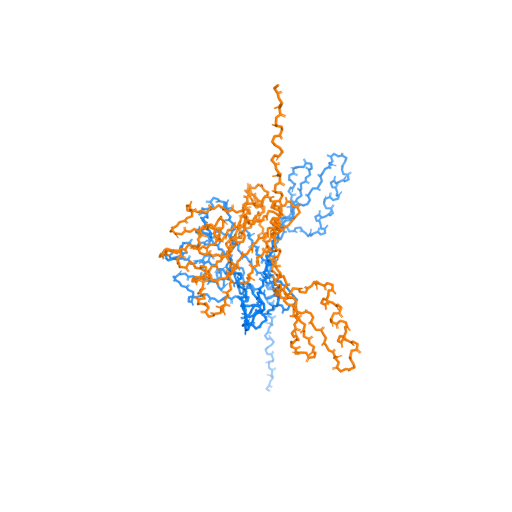OM 2409 C C . CYS B 1 109 ? 0.209 -8.016 -15.391 1 82.94 109 CYS B C 1
ATOM 2411 O O . CYS B 1 109 ? -0.324 -6.906 -15.367 1 82.94 109 CYS B O 1
ATOM 2413 N N . GLY B 1 110 ? -0.386 -9.133 -15.062 1 86.19 110 GLY B N 1
ATOM 2414 C CA . GLY B 1 110 ? -1.523 -9.008 -14.164 1 86.19 110 GLY B CA 1
ATOM 2415 C C . GLY B 1 110 ? -1.15 -8.453 -12.805 1 86.19 110 GLY B C 1
ATOM 2416 O O . GLY B 1 110 ? -0.057 -8.719 -12.297 1 86.19 110 GLY B O 1
ATOM 2417 N N . SER B 1 111 ? -2.064 -7.777 -12.219 1 90.88 111 SER B N 1
ATOM 2418 C CA . SER B 1 111 ? -1.798 -7.199 -10.906 1 90.88 111 SER B CA 1
ATOM 2419 C C . SER B 1 111 ? -3.066 -7.129 -10.062 1 90.88 111 SER B C 1
ATOM 2421 O O . SER B 1 111 ? -4.16 -7.406 -10.555 1 90.88 111 SER B O 1
ATOM 2423 N N . VAL B 1 112 ? -2.875 -6.953 -8.805 1 93 112 VAL B N 1
ATOM 2424 C CA . VAL B 1 112 ? -3.973 -6.676 -7.883 1 93 112 VAL B CA 1
ATOM 2425 C C . VAL B 1 112 ? -3.934 -5.207 -7.461 1 93 112 VAL B C 1
ATOM 2427 O O . VAL B 1 112 ? -2.973 -4.762 -6.832 1 93 112 VAL B O 1
ATOM 2430 N N . GLN B 1 113 ? -4.977 -4.508 -7.855 1 92.25 113 GLN B N 1
ATOM 2431 C CA . GLN B 1 113 ? -5.133 -3.131 -7.398 1 92.25 113 GLN B CA 1
ATOM 2432 C C . GLN B 1 113 ? -5.953 -3.068 -6.113 1 92.25 113 GLN B C 1
ATOM 2434 O O . GLN B 1 113 ? -6.938 -3.793 -5.961 1 92.25 113 GLN B O 1
ATOM 2439 N N . PHE B 1 114 ? -5.527 -2.117 -5.277 1 92.56 114 PHE B N 1
ATOM 2440 C CA . PHE B 1 114 ? -6.281 -2.008 -4.031 1 92.56 114 PHE B CA 1
ATOM 2441 C C . PHE B 1 114 ? -6.316 -0.564 -3.547 1 92.56 114 PHE B C 1
ATOM 2443 O O . PHE B 1 114 ? -5.461 0.243 -3.92 1 92.56 114 PHE B O 1
ATOM 2450 N N . THR B 1 115 ? -7.34 -0.284 -2.803 1 91.75 115 THR B N 1
ATOM 2451 C CA . THR B 1 115 ? -7.488 0.927 -2.002 1 91.75 115 THR B CA 1
ATOM 2452 C C . THR B 1 115 ? -7.734 0.581 -0.537 1 91.75 115 THR B C 1
ATOM 2454 O O . THR B 1 115 ? -8.594 -0.246 -0.224 1 91.75 115 THR B O 1
ATOM 2457 N N . LEU B 1 116 ? -6.953 1.111 0.331 1 91.75 116 LEU B N 1
ATOM 2458 C CA . LEU B 1 116 ? -7.129 0.95 1.771 1 91.75 116 LEU B CA 1
ATOM 2459 C C . LEU B 1 116 ? -7.301 2.303 2.451 1 91.75 116 LEU B C 1
ATOM 2461 O O . LEU B 1 116 ? -6.523 3.229 2.211 1 91.75 116 LEU B O 1
ATOM 2465 N N . SER B 1 117 ? -8.352 2.359 3.258 1 87.94 117 SER B N 1
ATOM 2466 C CA . SER B 1 117 ? -8.656 3.615 3.932 1 87.94 117 SER B CA 1
ATOM 2467 C C . SER B 1 117 ? -9.625 3.4 5.09 1 87.94 117 SER B C 1
ATOM 2469 O O . SER B 1 117 ? -10.586 2.627 4.969 1 87.94 117 SER B O 1
ATOM 2471 N N . ASN B 1 118 ? -9.258 4.105 6.164 1 80.12 118 ASN B N 1
ATOM 2472 C CA . ASN B 1 118 ? -10.266 4.18 7.219 1 80.12 118 ASN B CA 1
ATOM 2473 C C . ASN B 1 118 ? -11.297 5.262 6.934 1 80.12 118 ASN B C 1
ATOM 2475 O O . ASN B 1 118 ? -12.289 5.387 7.656 1 80.12 118 ASN B O 1
ATOM 2479 N N . GLY B 1 119 ? -10.898 6.055 5.887 1 66.5 119 GLY B N 1
ATOM 2480 C CA . GLY B 1 119 ? -11.727 7.219 5.609 1 66.5 119 GLY B CA 1
ATOM 2481 C C . GLY B 1 119 ? -13.102 6.859 5.074 1 66.5 119 GLY B C 1
ATOM 2482 O O . GLY B 1 119 ? -13.383 5.688 4.812 1 66.5 119 GLY B O 1
ATOM 2483 N N . GLY B 1 120 ? -14.055 7.867 4.781 1 54.44 120 GLY B N 1
ATOM 2484 C CA . GLY B 1 120 ? -15.398 7.844 4.223 1 54.44 120 GLY B CA 1
ATOM 2485 C C . GLY B 1 120 ? -16.406 7.164 5.125 1 54.44 120 GLY B C 1
ATOM 2486 O O . GLY B 1 120 ? -17.484 6.781 4.676 1 54.44 120 GLY B O 1
ATOM 2487 N N . GLY B 1 121 ? -16.156 7.012 6.254 1 49.19 121 GLY B N 1
ATOM 2488 C CA . GLY B 1 121 ? -17.172 6.375 7.078 1 49.19 121 GLY B CA 1
ATOM 2489 C C . GLY B 1 121 ? -16.828 4.941 7.441 1 49.19 121 GLY B C 1
ATOM 2490 O O . GLY B 1 121 ? -17.609 4.027 7.191 1 49.19 121 GLY B O 1
ATOM 2491 N N . HIS B 1 122 ? -15.68 4.707 8 1 49.19 122 HIS B N 1
ATOM 2492 C CA . HIS B 1 122 ? -15.305 3.449 8.633 1 49.19 122 HIS B CA 1
ATOM 2493 C C . HIS B 1 122 ? -14.719 2.475 7.613 1 49.19 122 HIS B C 1
ATOM 2495 O O . HIS B 1 122 ? -15.078 1.294 7.605 1 49.19 122 HIS B O 1
ATOM 2501 N N . GLY B 1 123 ? -13.984 2.979 6.809 1 54.06 123 GLY B N 1
ATOM 2502 C CA . GLY B 1 123 ? -13.289 2.059 5.922 1 54.06 123 GLY B CA 1
ATOM 2503 C C . GLY B 1 123 ? -14.086 1.722 4.672 1 54.06 123 GLY B C 1
ATOM 2504 O O . GLY B 1 123 ? -13.836 0.696 4.035 1 54.06 123 GLY B O 1
ATOM 2505 N N . GLU B 1 124 ? -15.055 2.596 4.266 1 62.69 124 GLU B N 1
ATOM 2506 C CA . GLU B 1 124 ? -15.93 2.342 3.123 1 62.69 124 GLU B CA 1
ATOM 2507 C C . GLU B 1 124 ? -15.156 2.396 1.812 1 62.69 124 GLU B C 1
ATOM 2509 O O . GLU B 1 124 ? -15.641 1.937 0.776 1 62.69 124 GLU B O 1
ATOM 2514 N N . LEU B 1 125 ? -13.898 2.648 1.973 1 77.38 125 LEU B N 1
ATOM 2515 C CA . LEU B 1 125 ? -13.172 2.855 0.723 1 77.38 125 LEU B CA 1
ATOM 2516 C C . LEU B 1 125 ? -12.234 1.688 0.439 1 77.38 125 LEU B C 1
ATOM 2518 O O . LEU B 1 125 ? -11.664 1.595 -0.652 1 77.38 125 LEU B O 1
ATOM 2522 N N . ASN B 1 126 ? -12.211 0.73 1.448 1 88.31 126 ASN B N 1
ATOM 2523 C CA . ASN B 1 126 ? -11.352 -0.422 1.174 1 88.31 126 ASN B CA 1
ATOM 2524 C C . ASN B 1 126 ? -11.898 -1.257 0.017 1 88.31 126 ASN B C 1
ATOM 2526 O O . ASN B 1 126 ? -13.055 -1.683 0.04 1 88.31 126 ASN B O 1
ATOM 2530 N N . LYS B 1 127 ? -11.086 -1.458 -0.977 1 92.25 127 LYS B N 1
ATOM 2531 C CA . LYS B 1 127 ? -11.484 -2.271 -2.121 1 92.25 127 LYS B CA 1
ATOM 2532 C C . LYS B 1 127 ? -10.266 -2.836 -2.85 1 92.25 127 LYS B C 1
ATOM 2534 O O . LYS B 1 127 ? -9.164 -2.297 -2.736 1 92.25 127 LYS B O 1
ATOM 2539 N N . ALA B 1 128 ? -10.469 -3.936 -3.547 1 95 128 ALA B N 1
ATOM 2540 C CA . ALA B 1 128 ? -9.414 -4.547 -4.355 1 95 128 ALA B CA 1
ATOM 2541 C C . ALA B 1 128 ? -10.008 -5.301 -5.543 1 95 128 ALA B C 1
ATOM 2543 O O . ALA B 1 128 ? -11.164 -5.723 -5.508 1 95 128 ALA B O 1
ATOM 2544 N N . ALA B 1 129 ? -9.211 -5.422 -6.625 1 94.06 129 ALA B N 1
ATOM 2545 C CA . ALA B 1 129 ? -9.578 -6.176 -7.82 1 94.06 129 ALA B CA 1
ATOM 2546 C C . ALA B 1 129 ? -8.344 -6.602 -8.609 1 94.06 129 ALA B C 1
ATOM 2548 O O . ALA B 1 129 ? -7.273 -6.004 -8.461 1 94.06 129 ALA B O 1
ATOM 2549 N N . TYR B 1 130 ? -8.547 -7.645 -9.367 1 92.88 130 TYR B N 1
ATOM 2550 C CA . TYR B 1 130 ? -7.551 -7.949 -10.391 1 92.88 130 TYR B CA 1
ATOM 2551 C C . TYR B 1 130 ? -7.566 -6.898 -11.492 1 92.88 130 TYR B C 1
ATOM 2553 O O . TYR B 1 130 ? -8.625 -6.375 -11.852 1 92.88 130 TYR B O 1
ATOM 2561 N N . ASP B 1 131 ? -6.414 -6.598 -11.938 1 90.5 131 ASP B N 1
ATOM 2562 C CA . ASP B 1 131 ? -6.305 -5.66 -13.055 1 90.5 131 ASP B CA 1
ATOM 2563 C C . ASP B 1 131 ? -5.688 -6.336 -14.273 1 90.5 131 ASP B C 1
ATOM 2565 O O . ASP B 1 131 ? -4.508 -6.695 -14.266 1 90.5 131 ASP B O 1
ATOM 2569 N N . LEU B 1 132 ? -6.449 -6.504 -15.305 1 88.31 132 LEU B N 1
ATOM 2570 C CA . LEU B 1 132 ? -6.027 -7.039 -16.594 1 88.31 132 LEU B CA 1
ATOM 2571 C C . LEU B 1 132 ? -6.375 -6.074 -17.719 1 88.31 132 LEU B C 1
ATOM 2573 O O . LEU B 1 132 ? -6.586 -6.496 -18.859 1 88.31 132 LEU B O 1
ATOM 2577 N N . ARG B 1 133 ? -6.516 -4.828 -17.328 1 82.44 133 ARG B N 1
ATOM 2578 C CA . ARG B 1 133 ? -6.809 -3.83 -18.359 1 82.44 133 ARG B CA 1
ATOM 2579 C C . ARG B 1 133 ? -5.637 -3.668 -19.312 1 82.44 133 ARG B C 1
ATOM 2581 O O . ARG B 1 133 ? -4.48 -3.625 -18.891 1 82.44 133 ARG B O 1
ATOM 2588 N N . ASP B 1 134 ? -6.023 -3.76 -20.516 1 73.31 134 ASP B N 1
ATOM 2589 C CA . ASP B 1 134 ? -5.047 -3.654 -21.594 1 73.31 134 ASP B CA 1
ATOM 2590 C C . ASP B 1 134 ? -5.441 -2.562 -22.594 1 73.31 134 ASP B C 1
ATOM 2592 O O . ASP B 1 134 ? -6.273 -2.785 -23.469 1 73.31 134 ASP B O 1
ATOM 2596 N N . SER B 1 135 ? -5.078 -1.331 -22.234 1 64.75 135 SER B N 1
ATOM 2597 C CA . SER B 1 135 ? -5.348 -0.222 -23.141 1 64.75 135 SER B CA 1
ATOM 2598 C C . SER B 1 135 ? -4.172 0.752 -23.188 1 64.75 135 SER B C 1
ATOM 2600 O O . SER B 1 135 ? -3.355 0.792 -22.266 1 64.75 135 SER B O 1
ATOM 2602 N N . PRO B 1 136 ? -4.168 1.372 -24.312 1 60.5 136 PRO B N 1
ATOM 2603 C CA . PRO B 1 136 ? -3.09 2.354 -24.438 1 60.5 136 PRO B CA 1
ATOM 2604 C C . PRO B 1 136 ? -3.021 3.309 -23.25 1 60.5 136 PRO B C 1
ATOM 2606 O O . PRO B 1 136 ? -1.947 3.816 -22.922 1 60.5 136 PRO B O 1
ATOM 2609 N N . ARG B 1 137 ? -4.238 3.617 -22.625 1 53.28 137 ARG B N 1
ATOM 2610 C CA . ARG B 1 137 ? -4.305 4.57 -21.516 1 53.28 137 ARG B CA 1
ATOM 2611 C C . ARG B 1 137 ? -3.73 3.965 -20.25 1 53.28 137 ARG B C 1
ATOM 2613 O O . ARG B 1 137 ? -3.109 4.668 -19.438 1 53.28 137 ARG B O 1
ATOM 2620 N N . PHE B 1 138 ? -4.039 2.744 -20 1 55.69 138 PHE B N 1
ATOM 2621 C CA . PHE B 1 138 ? -3.746 2.145 -18.703 1 55.69 138 PHE B CA 1
ATOM 2622 C C . PHE B 1 138 ? -2.52 1.245 -18.797 1 55.69 138 PHE B C 1
ATOM 2624 O O . PHE B 1 138 ? -2.023 0.765 -17.766 1 55.69 138 PHE B O 1
ATOM 2631 N N . GLY B 1 139 ? -1.99 1.303 -19.953 1 60.25 139 GLY B N 1
ATOM 2632 C CA . GLY B 1 139 ? -0.953 0.312 -20.188 1 60.25 139 GLY B CA 1
ATOM 2633 C C . GLY B 1 139 ? -1.5 -1.089 -20.391 1 60.25 139 GLY B C 1
ATOM 2634 O O . GLY B 1 139 ? -2.715 -1.281 -20.469 1 60.25 139 GLY B O 1
ATOM 2635 N N . SER B 1 140 ? -0.634 -2.02 -20.609 1 64.44 140 SER B N 1
ATOM 2636 C CA . SER B 1 140 ? -1.075 -3.383 -20.891 1 64.44 140 SER B CA 1
ATOM 2637 C C . SER B 1 140 ? -0.893 -4.281 -19.672 1 64.44 140 SER B C 1
ATOM 2639 O O . SER B 1 140 ? 0.22 -4.426 -19.156 1 64.44 140 SER B O 1
ATOM 2641 N N . HIS B 1 141 ? -2.07 -4.57 -18.969 1 74.62 141 HIS B N 1
ATOM 2642 C CA . HIS B 1 141 ? -2.029 -5.652 -17.984 1 74.62 141 HIS B CA 1
ATOM 2643 C C . HIS B 1 141 ? -2.506 -6.965 -18.594 1 74.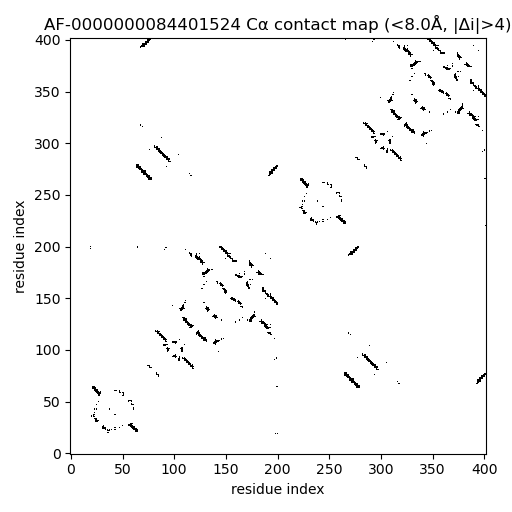62 141 HIS B C 1
ATOM 2645 O O . HIS B 1 141 ? -3.453 -6.98 -19.391 1 74.62 141 HIS B O 1
ATOM 2651 N N . LYS B 1 142 ? -1.678 -7.969 -18.453 1 81.81 142 LYS B N 1
ATOM 2652 C CA . LYS B 1 142 ? -1.98 -9.297 -18.984 1 81.81 142 LYS B CA 1
ATOM 2653 C C . LYS B 1 142 ? -1.854 -10.367 -17.906 1 81.81 142 LYS B C 1
ATOM 2655 O O . LYS B 1 142 ? -0.992 -10.273 -17.031 1 81.81 142 LYS B O 1
ATOM 2660 N N . TYR B 1 143 ? -2.768 -11.289 -18.125 1 86.25 143 TYR B N 1
ATOM 2661 C CA . TYR B 1 143 ? -2.613 -12.43 -17.219 1 86.25 143 TYR B CA 1
ATOM 2662 C C . TYR B 1 143 ? -1.259 -13.102 -17.422 1 86.25 143 TYR B C 1
ATOM 2664 O O . TYR B 1 143 ? -0.898 -13.461 -18.547 1 86.25 143 TYR B O 1
ATOM 2672 N N . THR B 1 144 ? -0.541 -13.242 -16.328 1 84.44 144 THR B N 1
ATOM 2673 C CA . THR B 1 144 ? 0.786 -13.844 -16.406 1 84.44 144 THR B CA 1
ATOM 2674 C C . THR B 1 144 ? 0.945 -14.945 -15.352 1 84.44 144 THR B C 1
ATOM 2676 O O . THR B 1 144 ? 1.702 -15.898 -15.555 1 84.44 144 THR B O 1
ATOM 2679 N N . TYR B 1 145 ? 0.36 -14.797 -14.258 1 83.5 145 TYR B N 1
ATOM 2680 C CA . TYR B 1 145 ? 0.399 -15.727 -13.133 1 83.5 145 TYR B CA 1
ATOM 2681 C C . TYR B 1 145 ? -0.93 -15.742 -12.391 1 83.5 145 TYR B C 1
ATOM 2683 O O . TYR B 1 145 ? -1.702 -14.781 -12.469 1 83.5 145 TYR B O 1
ATOM 2691 N N . ASP B 1 146 ? -1.15 -16.891 -11.773 1 87.19 146 ASP B N 1
ATOM 2692 C CA . ASP B 1 146 ? -2.363 -16.953 -10.961 1 87.19 146 ASP B CA 1
ATOM 2693 C C . ASP B 1 146 ? -2.295 -15.992 -9.789 1 87.19 146 ASP B C 1
ATOM 2695 O O . ASP B 1 146 ? -1.238 -15.828 -9.172 1 87.19 146 ASP B O 1
ATOM 2699 N N . MET B 1 147 ? -3.471 -15.461 -9.555 1 90.88 147 MET B N 1
ATOM 2700 C CA . MET B 1 147 ? -3.555 -14.508 -8.453 1 90.88 147 MET B CA 1
ATOM 2701 C C . MET B 1 147 ? -4.777 -14.781 -7.586 1 90.88 147 MET B C 1
ATOM 2703 O O . MET B 1 147 ? -5.77 -15.336 -8.062 1 90.88 147 MET B O 1
ATOM 2707 N N . TYR B 1 148 ? -4.656 -14.438 -6.355 1 92.69 148 TYR B N 1
ATOM 2708 C CA . TYR B 1 148 ? -5.762 -14.414 -5.402 1 92.69 148 TYR B CA 1
ATOM 2709 C C . TYR B 1 148 ? -5.527 -13.359 -4.324 1 92.69 148 TYR B C 1
ATOM 2711 O O . TYR B 1 148 ? -4.391 -12.922 -4.109 1 92.69 148 TYR B O 1
ATOM 2719 N N . PHE B 1 149 ? -6.66 -12.867 -3.717 1 95.12 149 PHE B N 1
ATOM 2720 C CA . PHE B 1 149 ? -6.477 -11.953 -2.598 1 95.12 149 PHE B CA 1
ATOM 2721 C C . PHE B 1 149 ? -7.641 -12.055 -1.619 1 95.12 149 PHE B C 1
ATOM 2723 O O . PHE B 1 149 ? -8.727 -12.516 -1.98 1 95.12 149 PHE B O 1
ATOM 2730 N N . TYR B 1 150 ? -7.434 -11.688 -0.382 1 92.81 150 TYR B N 1
ATOM 2731 C CA . TYR B 1 150 ? -8.477 -11.508 0.623 1 92.81 150 TYR B CA 1
ATOM 2732 C C . TYR B 1 150 ? -8.078 -10.438 1.633 1 92.81 150 TYR B C 1
ATOM 2734 O O . TYR B 1 150 ? -6.891 -10.234 1.896 1 92.81 150 TYR B O 1
ATOM 2742 N N . PHE B 1 151 ? -9.109 -9.727 2.109 1 91.12 151 PHE B N 1
ATOM 2743 C CA . PHE B 1 151 ? -8.891 -8.727 3.146 1 91.12 151 PHE B CA 1
ATOM 2744 C C . PHE B 1 151 ? -8.719 -9.391 4.508 1 91.12 151 PHE B C 1
ATOM 2746 O O . PHE B 1 151 ? -9.164 -10.516 4.719 1 91.12 151 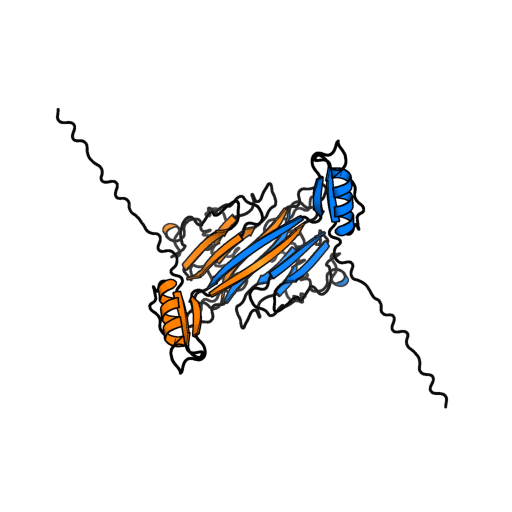PHE B O 1
ATOM 2753 N N . THR B 1 152 ? -7.938 -8.688 5.348 1 87.75 152 THR B N 1
ATOM 2754 C CA . THR B 1 152 ? -7.75 -9.117 6.727 1 87.75 152 THR B CA 1
ATOM 2755 C C . THR B 1 152 ? -8.078 -7.98 7.691 1 87.75 152 THR B C 1
ATOM 2757 O O . THR B 1 152 ? -7.914 -6.805 7.359 1 87.75 152 THR B O 1
ATOM 2760 N N . GLY B 1 153 ? -8.57 -8.25 8.812 1 77.69 153 GLY B N 1
ATOM 2761 C CA . GLY B 1 153 ? -8.898 -7.277 9.844 1 77.69 153 GLY B CA 1
ATOM 2762 C C . GLY B 1 153 ? -10.031 -7.734 10.75 1 77.69 153 GLY B C 1
ATOM 2763 O O . GLY B 1 153 ? -10.609 -8.797 10.539 1 77.69 153 GLY B O 1
ATOM 2764 N N . ASP B 1 154 ? -10.297 -6.941 11.703 1 69.25 154 ASP B N 1
ATOM 2765 C CA . ASP B 1 154 ? -11.273 -7.301 12.727 1 69.25 154 ASP B CA 1
ATOM 2766 C C . ASP B 1 154 ? -12.703 -7.16 12.195 1 69.25 154 ASP B C 1
ATOM 2768 O O . ASP B 1 154 ? -13.609 -7.863 12.641 1 69.25 154 ASP B O 1
ATOM 2772 N N . TYR B 1 155 ? -12.898 -6.367 11.18 1 73.31 155 TYR B N 1
ATOM 2773 C CA . TYR B 1 155 ? -14.258 -5.992 10.812 1 73.31 155 TYR B CA 1
ATOM 2774 C C . TYR B 1 155 ? -14.648 -6.59 9.469 1 73.31 155 TYR B C 1
ATOM 2776 O O . TYR B 1 155 ? -15.828 -6.68 9.141 1 73.31 155 TYR B O 1
ATOM 2784 N N . CYS B 1 156 ? -13.734 -6.895 8.711 1 75.12 156 CYS B N 1
ATOM 2785 C CA . CYS B 1 156 ? -14.008 -7.395 7.367 1 75.12 156 CYS B CA 1
ATOM 2786 C C . CYS B 1 156 ? -12.922 -8.367 6.918 1 75.12 156 CYS B C 1
ATOM 2788 O O . CYS B 1 156 ? -11.734 -8.117 7.129 1 75.12 156 CYS B O 1
ATOM 2790 N N . ASN B 1 157 ? -13.352 -9.516 6.406 1 79.81 157 ASN B N 1
ATOM 2791 C CA . ASN B 1 157 ? -12.43 -10.492 5.84 1 79.81 157 ASN B CA 1
ATOM 2792 C C . ASN B 1 157 ? -12.898 -10.977 4.469 1 79.81 157 ASN B C 1
ATOM 2794 O O . ASN B 1 157 ? -12.672 -12.125 4.098 1 79.81 157 ASN B O 1
ATOM 2798 N N . ASN B 1 158 ? -13.523 -10.031 3.703 1 87.31 158 ASN B N 1
ATOM 2799 C CA . ASN B 1 158 ? -13.984 -10.391 2.367 1 87.31 158 ASN B CA 1
ATOM 2800 C C . ASN B 1 158 ? -12.828 -10.828 1.472 1 87.31 158 ASN B C 1
ATOM 2802 O O . ASN B 1 158 ? -11.672 -10.5 1.743 1 87.31 158 ASN B O 1
ATOM 2806 N N . HIS B 1 159 ? -13.188 -11.594 0.478 1 92.31 159 HIS B N 1
ATOM 2807 C CA . HIS B 1 159 ? -12.195 -12.117 -0.456 1 92.31 159 HIS B CA 1
ATOM 2808 C C . HIS B 1 159 ? -12.672 -11.992 -1.897 1 92.31 159 HIS B C 1
ATOM 2810 O O . HIS B 1 159 ? -13.859 -11.75 -2.143 1 92.31 159 HIS B O 1
ATOM 2816 N N . ALA B 1 160 ? -11.703 -12.047 -2.807 1 93.19 160 ALA B N 1
ATOM 2817 C CA . ALA B 1 160 ? -12.047 -12.047 -4.227 1 93.19 160 ALA B CA 1
ATOM 2818 C C . ALA B 1 160 ? -13.148 -13.055 -4.523 1 93.19 160 ALA B C 1
ATOM 2820 O O . ALA B 1 160 ? -13.242 -14.102 -3.867 1 93.19 160 ALA B O 1
ATOM 2821 N N . ASP B 1 161 ? -13.93 -12.805 -5.5 1 89.5 161 ASP B N 1
ATOM 2822 C CA . ASP B 1 161 ? -15 -13.711 -5.898 1 89.5 161 ASP B CA 1
ATOM 2823 C C . ASP B 1 161 ? -14.438 -15.062 -6.328 1 89.5 161 ASP B C 1
ATOM 2825 O O . ASP B 1 161 ? -15.148 -16.078 -6.297 1 89.5 161 ASP B O 1
ATOM 2829 N N . GLY B 1 162 ? -13.203 -15.094 -6.691 1 91.06 162 GLY B N 1
ATOM 2830 C CA . GLY B 1 162 ? -12.469 -16.281 -7.109 1 91.06 162 GLY B CA 1
ATOM 2831 C C . GLY B 1 162 ? -11.047 -15.969 -7.543 1 91.06 162 GLY B C 1
ATOM 2832 O O . GLY B 1 162 ? -10.695 -14.805 -7.742 1 91.06 162 GLY B O 1
ATOM 2833 N N . PRO B 1 163 ? -10.25 -17.016 -7.613 1 92.56 163 PRO B N 1
ATOM 2834 C CA . PRO B 1 163 ? -8.898 -16.781 -8.125 1 92.56 163 PRO B CA 1
ATOM 2835 C C . PRO B 1 163 ? -8.883 -16.359 -9.594 1 92.56 163 PRO B C 1
ATOM 2837 O O . PRO B 1 163 ? -9.82 -16.672 -10.336 1 92.56 163 PRO B O 1
ATOM 2840 N N . CYS B 1 164 ? -7.949 -15.539 -9.922 1 93.81 164 CYS B N 1
ATOM 2841 C CA . CYS B 1 164 ? -7.66 -15.266 -11.32 1 93.81 164 CYS B CA 1
ATOM 2842 C C . CYS B 1 164 ? -6.723 -16.312 -11.898 1 93.81 164 CYS B C 1
ATOM 2844 O O . CYS B 1 164 ? -5.551 -16.391 -11.523 1 93.81 164 CYS B O 1
ATOM 2846 N N . THR B 1 165 ? -7.195 -17.125 -12.812 1 90.25 165 THR B N 1
ATOM 2847 C CA . THR B 1 165 ? -6.426 -18.266 -13.312 1 90.25 165 THR B CA 1
ATOM 2848 C C . THR B 1 165 ? -6.281 -18.188 -14.828 1 90.25 165 THR B C 1
ATOM 2850 O O . THR B 1 165 ? -5.824 -19.156 -15.461 1 90.25 165 THR B O 1
ATOM 2853 N N . GLY B 1 166 ? -6.75 -17.094 -15.367 1 89.69 166 GLY B N 1
ATOM 2854 C CA . GLY B 1 166 ? -6.668 -16.938 -16.812 1 89.69 166 GLY B CA 1
ATOM 2855 C C . GLY B 1 166 ? -7.062 -15.547 -17.281 1 89.69 166 GLY B C 1
ATOM 2856 O O . GLY B 1 166 ? -7.469 -14.703 -16.469 1 89.69 166 GLY B O 1
ATOM 2857 N N . PRO B 1 167 ? -7.004 -15.344 -18.594 1 88.75 167 PRO B N 1
ATOM 2858 C CA . PRO B 1 167 ? -7.156 -13.992 -19.125 1 88.75 167 PRO B CA 1
ATOM 2859 C C . PRO B 1 167 ? -8.609 -13.641 -19.422 1 88.75 167 PRO B C 1
ATOM 2861 O O . PRO B 1 167 ? -8.906 -12.523 -19.859 1 88.75 167 PRO B O 1
ATOM 2864 N N . GLN B 1 168 ? -9.57 -14.594 -19.188 1 88.62 168 GLN B N 1
ATOM 2865 C CA . GLN B 1 168 ? -10.977 -14.344 -19.484 1 88.62 168 GLN B CA 1
ATOM 2866 C C . GLN B 1 168 ? -11.758 -14.039 -18.203 1 88.62 168 GLN B C 1
ATOM 2868 O O . GLN B 1 168 ? -11.391 -14.484 -17.125 1 88.62 168 GLN B O 1
ATOM 2873 N N . PRO B 1 169 ? -12.875 -13.266 -18.438 1 88.06 169 PRO B N 1
ATOM 2874 C CA . PRO B 1 169 ? -13.68 -12.922 -17.25 1 88.06 169 PRO B CA 1
ATOM 2875 C C . PRO B 1 169 ? -14.094 -14.141 -16.438 1 88.06 169 PRO B C 1
ATOM 2877 O O . PRO B 1 169 ? -14.141 -14.086 -15.211 1 88.06 169 PRO B O 1
ATOM 2880 N N . LYS B 1 170 ? -14.352 -15.227 -17.094 1 90.88 170 LYS B N 1
ATOM 2881 C CA . LYS B 1 170 ? -14.766 -16.422 -16.391 1 90.88 170 LYS B CA 1
ATOM 2882 C C . LYS B 1 170 ? -13.633 -16.984 -15.523 1 90.88 170 LYS B C 1
ATOM 2884 O O . LYS B 1 170 ? -13.883 -17.641 -14.516 1 90.88 170 LYS B O 1
ATOM 2889 N N . ASN B 1 171 ? -12.391 -16.703 -15.922 1 93.19 171 ASN B N 1
ATOM 2890 C CA . ASN B 1 171 ? -11.227 -17.219 -15.203 1 93.19 171 ASN B CA 1
ATOM 2891 C C . ASN B 1 171 ? -10.648 -16.172 -14.242 1 93.19 171 ASN B C 1
ATOM 2893 O O . ASN B 1 171 ? -9.695 -16.453 -13.516 1 93.19 171 ASN B O 1
ATOM 2897 N N . CYS B 1 172 ? -11.195 -15.031 -14.305 1 92.56 172 CYS B N 1
ATOM 2898 C CA . CYS B 1 172 ? -10.75 -13.961 -13.422 1 92.56 172 CYS B CA 1
ATOM 2899 C C . CYS B 1 172 ? -11.922 -13.102 -12.969 1 92.56 172 CYS B C 1
ATOM 2901 O O . CYS B 1 172 ? -12.023 -11.93 -13.336 1 92.56 172 CYS B O 1
ATOM 2903 N N . PRO B 1 173 ? -12.734 -13.68 -12.133 1 91.06 173 PRO B N 1
ATOM 2904 C CA . PRO B 1 173 ? -13.953 -12.969 -11.742 1 91.06 173 PRO B CA 1
ATOM 2905 C C . PRO B 1 173 ? -13.664 -11.664 -10.992 1 91.06 173 PRO B C 1
ATOM 2907 O O . PRO B 1 173 ? -12.797 -11.633 -10.117 1 91.06 173 PRO B O 1
ATOM 2910 N N . GLY B 1 174 ? -14.414 -10.562 -11.398 1 91.12 174 GLY B N 1
ATOM 2911 C CA . GLY B 1 174 ? -14.312 -9.273 -10.734 1 91.12 174 GLY B CA 1
ATOM 2912 C C . GLY B 1 174 ? -13.211 -8.398 -11.289 1 91.12 174 GLY B C 1
ATOM 2913 O O . GLY B 1 174 ? -13.094 -7.223 -10.914 1 91.12 174 GLY B O 1
ATOM 2914 N N . ALA B 1 175 ? -12.383 -8.984 -12.211 1 92.12 175 ALA B N 1
ATOM 2915 C CA . ALA B 1 175 ? -11.227 -8.258 -12.742 1 92.12 175 ALA B CA 1
ATOM 2916 C C . ALA B 1 175 ? -11.672 -7.094 -13.625 1 92.12 175 ALA B C 1
ATOM 2918 O O . ALA B 1 175 ? -12.742 -7.141 -14.227 1 92.12 175 ALA B O 1
ATOM 2919 N N . TYR B 1 176 ? -10.82 -6.074 -13.555 1 89.44 176 TYR B N 1
ATOM 2920 C CA . TYR B 1 176 ? -10.938 -5.051 -14.586 1 89.44 176 TYR B CA 1
ATOM 2921 C C . TYR B 1 176 ? -10.344 -5.535 -15.906 1 89.44 176 TYR B C 1
ATOM 2923 O O . TYR B 1 176 ? -9.219 -6.031 -15.938 1 89.44 176 TYR B O 1
ATOM 2931 N N . PHE B 1 177 ? -11.25 -5.422 -16.922 1 85.19 177 PHE B N 1
ATOM 2932 C CA . PHE B 1 177 ? -10.805 -5.805 -18.266 1 85.19 177 PHE B CA 1
ATOM 2933 C C . PHE B 1 177 ? -10.922 -4.629 -19.234 1 85.19 177 PHE B C 1
ATOM 2935 O O . PHE B 1 177 ? -11.664 -3.68 -18.969 1 85.19 177 PHE B O 1
ATOM 2942 N N . GLY B 1 178 ? -10.242 -4.75 -20.328 1 75.06 178 GLY B N 1
ATOM 2943 C CA . GLY B 1 178 ? -10.414 -3.818 -21.422 1 75.06 178 GLY B CA 1
ATOM 2944 C C . GLY B 1 178 ? -9.906 -2.424 -21.125 1 75.06 178 GLY B C 1
ATOM 2945 O O . GLY B 1 178 ? -8.82 -2.268 -20.547 1 75.06 178 GLY B O 1
ATOM 2946 N N . ASP B 1 179 ? -10.688 -1.399 -21.609 1 66.25 179 ASP B N 1
ATOM 2947 C CA . ASP B 1 179 ? -10.148 -0.045 -21.641 1 66.25 179 ASP B CA 1
ATOM 2948 C C . ASP B 1 179 ? -10.727 0.802 -20.5 1 66.25 179 ASP B C 1
ATOM 2950 O O . ASP B 1 179 ? -10.664 2.033 -20.547 1 66.25 179 ASP B O 1
ATOM 2954 N N . GLY B 1 180 ? -11.375 0.16 -19.625 1 62.91 180 GLY B N 1
ATOM 2955 C CA . GLY B 1 180 ? -11.945 1.012 -18.594 1 62.91 180 GLY B CA 1
ATOM 2956 C C . GLY B 1 180 ? -12.289 0.259 -17.312 1 62.91 180 GLY B C 1
ATOM 2957 O O . GLY B 1 180 ? -11.875 -0.889 -17.141 1 62.91 180 GLY B O 1
ATOM 2958 N N . TYR B 1 181 ? -12.695 1.071 -16.375 1 60.84 181 TYR B N 1
ATOM 2959 C CA . TYR B 1 181 ? -13.125 0.549 -15.086 1 60.84 181 TYR B CA 1
ATOM 2960 C C . TYR B 1 181 ? -14.562 0.036 -15.148 1 60.84 181 TYR B C 1
ATOM 2962 O O . TYR B 1 181 ? -15.133 -0.359 -14.133 1 60.84 181 TYR B O 1
ATOM 2970 N N . ASP B 1 182 ? -15 0.033 -16.422 1 62 182 ASP B N 1
ATOM 2971 C CA . ASP B 1 182 ? -16.422 -0.272 -16.578 1 62 182 ASP B CA 1
ATOM 2972 C C . ASP B 1 182 ? -16.688 -1.749 -16.312 1 62 182 ASP B C 1
ATOM 2974 O O . ASP B 1 182 ? -17.812 -2.117 -15.938 1 62 182 ASP B O 1
ATOM 2978 N N . HIS B 1 183 ? -15.688 -2.578 -16.625 1 63.44 183 HIS B N 1
ATOM 2979 C CA . HIS B 1 183 ? -15.984 -4.004 -16.531 1 63.44 183 HIS B CA 1
ATOM 2980 C C . HIS B 1 183 ? -15.359 -4.621 -15.289 1 63.44 183 HIS B C 1
ATOM 2982 O O . HIS B 1 183 ? -15.391 -5.84 -15.117 1 63.44 183 HIS B O 1
ATOM 2988 N N . GLY B 1 184 ? -15.383 -4.031 -14.117 1 72.31 184 GLY B N 1
ATOM 2989 C CA . GLY B 1 184 ? -14.812 -4.625 -12.914 1 72.31 184 GLY B CA 1
ATOM 2990 C C . GLY B 1 184 ? -15.727 -4.5 -11.711 1 72.31 184 GLY B C 1
ATOM 2991 O O . GLY B 1 184 ? -16.547 -3.578 -11.633 1 72.31 184 GLY B O 1
ATOM 2992 N N . SER B 1 185 ? -15.836 -5.586 -11.023 1 84.62 185 SER B N 1
ATOM 2993 C CA . SER B 1 185 ? -16.531 -5.598 -9.742 1 84.62 185 SER B CA 1
ATOM 2994 C C . SER B 1 185 ? -15.562 -5.781 -8.578 1 84.62 185 SER B C 1
ATOM 2996 O O . SER B 1 185 ? -15.344 -6.902 -8.117 1 84.62 185 SER B O 1
ATOM 2998 N N . PRO B 1 186 ? -14.992 -4.652 -8.18 1 90 186 PRO B N 1
ATOM 2999 C CA . PRO B 1 186 ? -14.039 -4.789 -7.078 1 90 186 PRO B CA 1
ATOM 3000 C C . PRO B 1 186 ? -14.672 -5.34 -5.805 1 90 186 PRO B C 1
ATOM 3002 O O . PRO B 1 186 ? -15.852 -5.09 -5.543 1 90 186 PRO B O 1
ATOM 3005 N N . THR B 1 187 ? -13.922 -6.16 -5.055 1 92.31 187 THR B N 1
ATOM 3006 C CA . THR B 1 187 ? -14.32 -6.617 -3.727 1 92.31 187 THR B CA 1
ATOM 3007 C C . THR B 1 187 ? -14.18 -5.496 -2.703 1 92.31 187 THR B C 1
ATOM 3009 O O . THR B 1 187 ? -13.117 -4.891 -2.576 1 92.31 187 THR B O 1
ATOM 3012 N N . GLU B 1 188 ? -15.281 -5.25 -2.014 1 88.56 188 GLU B N 1
ATOM 3013 C CA . GLU B 1 188 ? -15.258 -4.223 -0.976 1 88.56 188 GLU B CA 1
ATOM 3014 C C . GLU B 1 188 ? -15.133 -4.844 0.413 1 88.56 188 GLU B C 1
ATOM 3016 O O . GLU B 1 188 ? -15.57 -5.977 0.633 1 88.56 188 GLU B O 1
ATOM 3021 N N . CYS B 1 189 ? -14.461 -4.156 1.305 1 87 189 CYS B N 1
ATOM 3022 C CA . CYS B 1 189 ? -14.32 -4.598 2.689 1 87 189 CYS B CA 1
ATOM 3023 C C . CYS B 1 189 ? -14.422 -3.418 3.648 1 87 189 CYS B C 1
ATOM 3025 O O . CYS B 1 189 ? -13.453 -2.688 3.852 1 87 189 CYS B O 1
ATOM 3027 N N . PHE B 1 190 ? -15.641 -3.32 4.207 1 79.38 190 PHE B N 1
ATOM 3028 C CA . PHE B 1 190 ? -15.891 -2.195 5.102 1 79.38 190 PHE B CA 1
ATOM 3029 C C . PHE B 1 190 ? -15.328 -2.475 6.492 1 79.38 190 PHE B C 1
ATOM 3031 O O . PHE B 1 190 ? -15.727 -3.441 7.145 1 79.38 190 PHE B O 1
ATOM 3038 N N . GLY B 1 191 ? -14.273 -1.733 6.852 1 76.31 191 GLY B N 1
ATOM 3039 C CA . GLY B 1 191 ? -13.609 -1.89 8.141 1 76.31 191 GLY B CA 1
ATOM 3040 C C . GLY B 1 191 ? -12.43 -0.96 8.32 1 76.31 191 GLY B C 1
ATOM 3041 O O . GLY B 1 191 ? -11.883 -0.441 7.344 1 76.31 191 GLY B O 1
ATOM 3042 N N . VAL B 1 192 ? -12.062 -0.759 9.633 1 77.81 192 VAL B N 1
ATOM 3043 C CA . VAL B 1 192 ? -10.914 0.084 9.945 1 77.81 192 VAL B CA 1
ATOM 3044 C C . VAL B 1 192 ? -9.656 -0.773 10.031 1 77.81 192 VAL B C 1
ATOM 3046 O O . VAL B 1 192 ? -9.719 -1.939 10.43 1 77.81 192 VAL B O 1
ATOM 3049 N N . ASP B 1 193 ? -8.5 -0.143 9.609 1 84 193 ASP B N 1
ATOM 3050 C CA . ASP B 1 193 ? -7.188 -0.785 9.656 1 84 193 ASP B CA 1
ATOM 3051 C C . ASP B 1 193 ? -7.215 -2.135 8.938 1 84 193 ASP B C 1
ATOM 3053 O O . ASP B 1 193 ? -6.664 -3.119 9.445 1 84 193 ASP B O 1
ATOM 3057 N N . THR B 1 194 ? -8.008 -2.096 7.824 1 88.12 194 THR B N 1
ATOM 3058 C CA . THR B 1 194 ? -8.125 -3.297 7.004 1 88.12 194 THR B CA 1
ATOM 3059 C C . THR B 1 194 ? -6.797 -3.611 6.32 1 88.12 194 THR B C 1
ATOM 3061 O O . THR B 1 194 ? -6.125 -2.711 5.812 1 88.12 194 THR B O 1
ATOM 3064 N N . GLY B 1 195 ? -6.418 -4.91 6.41 1 92.25 195 GLY B N 1
ATOM 3065 C CA . GLY B 1 195 ? -5.285 -5.398 5.641 1 92.25 195 GLY B CA 1
ATOM 3066 C C . GLY B 1 195 ? -5.691 -6.219 4.434 1 92.25 195 GLY B C 1
ATOM 3067 O O . GLY B 1 195 ? -6.879 -6.465 4.211 1 92.25 195 GLY B O 1
ATOM 3068 N N . ILE B 1 196 ? -4.664 -6.535 3.678 1 95.19 196 ILE B N 1
ATOM 3069 C CA . ILE B 1 196 ? -4.918 -7.363 2.504 1 95.19 196 ILE B CA 1
ATOM 3070 C C . ILE B 1 196 ? -3.771 -8.352 2.311 1 95.19 196 ILE B C 1
ATOM 3072 O O . ILE B 1 196 ? -2.605 -8.008 2.523 1 95.19 196 ILE B O 1
ATOM 3076 N N . VAL B 1 197 ? -4.121 -9.562 2.043 1 92.81 197 VAL B N 1
ATOM 3077 C CA . VAL B 1 197 ? -3.176 -10.586 1.611 1 92.81 197 VAL B CA 1
ATOM 3078 C C . VAL B 1 197 ? -3.336 -10.844 0.114 1 92.81 197 VAL B C 1
ATOM 3080 O O . VAL B 1 197 ? -4.445 -11.078 -0.366 1 92.81 197 VAL B O 1
ATOM 3083 N N . ILE B 1 198 ? -2.254 -10.742 -0.614 1 94.06 198 ILE B N 1
ATOM 3084 C CA . ILE B 1 198 ? -2.215 -10.969 -2.055 1 94.06 198 ILE B CA 1
ATOM 3085 C C . ILE B 1 198 ? -1.301 -12.148 -2.367 1 94.06 198 ILE B C 1
ATOM 3087 O O . ILE B 1 198 ? -0.133 -12.164 -1.971 1 94.06 198 ILE B O 1
ATOM 3091 N N . LYS B 1 199 ? -1.837 -13.062 -3.078 1 88.62 199 LYS B N 1
ATOM 3092 C CA . LYS B 1 199 ? -1.108 -14.281 -3.424 1 88.62 199 LYS B CA 1
ATOM 3093 C C . LYS B 1 199 ? -0.828 -14.344 -4.922 1 88.62 199 LYS B C 1
ATOM 3095 O O . LYS B 1 199 ? -1.734 -14.164 -5.738 1 88.62 199 LYS B O 1
ATOM 3100 N N . PHE B 1 200 ? 0.412 -14.57 -5.16 1 85.44 200 PHE B N 1
ATOM 3101 C CA . PHE B 1 200 ? 0.824 -14.906 -6.52 1 85.44 200 PHE B CA 1
ATOM 3102 C C . PHE B 1 200 ? 1.249 -16.375 -6.613 1 85.44 200 PH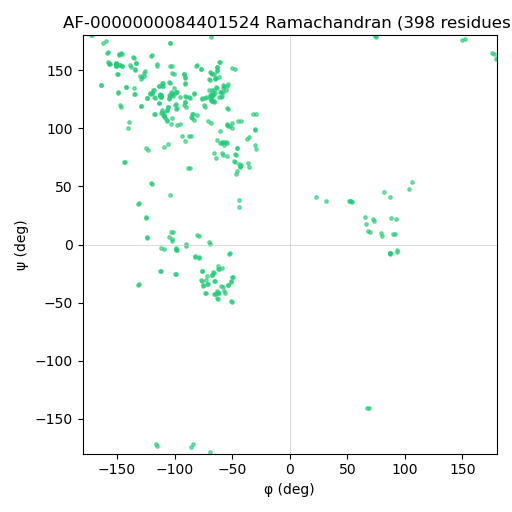E B C 1
ATOM 3104 O O . PHE B 1 200 ? 1.892 -16.891 -5.703 1 85.44 200 PHE B O 1
ATOM 3111 N N . CYS B 1 201 ? 0.833 -17.016 -7.723 1 74.06 201 CYS B N 1
ATOM 3112 C CA . CYS B 1 201 ? 1.124 -18.438 -7.848 1 74.06 201 CYS B CA 1
ATOM 3113 C C . CYS B 1 201 ? 1.708 -18.766 -9.219 1 74.06 201 CYS B C 1
ATOM 3115 O O . CYS B 1 201 ? 1.421 -18.062 -10.195 1 74.06 201 CYS B O 1
#

Foldseek 3Di:
DDPPPPPPPPPPPCPVVPDPQFAKWKDFPNRTDDDDSRADPVRVVVVQVVSVPPPPTPDIDTQGVVHDDDDDDDDDDDDDPDQDKDKDKAKDDDDCPVNQHQDPSRASEKIKIWIFICGDPGTQRTWIFIEQEPDPVVHGYAYDWKKWKWKDDDQWTGTQPDIQDHRDCVNGPQYDYYDDPVPGNIDGTGHHPMGMDMDTD/DPPPPPPPPPPPPCPVPPDPQFAKWKDFPNRTDDDDRRADPVRVVVVQVVSVPPPPTPDIDTQGVVHDDDDDDDDDDDDDPDQDKDKDKAKDDDDCPVNQHQDPSRAREKIKIWIFICTPPATQRTWIFIEQEPDPVVHGYAYDWKKWKWKDDDQWTGTQPDIQDHRDCVNGPQYDYYHDPPPGNIDTTGHPPMGMDMDTD

Sequence (402 aa):
MKSVILLVPLFMISEIFAAPHFRYKLAVNGEEVAIPTHISQEDILQLAHSYLDSTDVHDVQLLEDPVEEKHQVTQKVPQGNGTYKGIIAGNAYLQDFESANCQHDGYGCGSVQFTLSNGGGHGELNKAAYDLRDSPRFGSHKYTYDMYFYFTGDYCNNHADGPCTGPQPKNCPGAYFGDGYDHGSPTECFGVDTGIVIKFCMKSVILLVPLFMISEIFAAPHFRYKLAVNGEEVAIPTHISQEDILQLAHSYLDSTDVHDVQLLEDPVEEKHQVTQKVPQGNGTYKGIIAGNAYLQDFESANCQHDGYGCGSVQFTLSNGGGHGELNKAAYDLRDSPRFGSHKYTYDMYFYFTGDYCNNHADGPCTGPQPKNCPGAYFGDGYDHGSPTECFGVDTGIVIKFC

Solvent-accessible surface area (backbone atoms only — not comparable to full-atom values): 20759 Å² total; per-residue (Å²): 137,82,80,76,75,76,77,72,77,75,74,74,75,70,73,69,72,73,62,81,68,56,25,56,36,38,23,50,63,84,38,78,42,94,54,64,68,82,44,50,70,70,53,47,50,51,53,41,51,57,42,59,70,33,90,86,36,83,39,68,42,80,37,54,18,34,40,76,42,46,27,43,42,31,38,26,29,43,71,53,103,44,84,43,19,45,38,39,35,36,35,35,28,56,34,53,38,95,72,43,67,36,42,81,90,27,30,51,20,33,28,41,36,36,32,42,22,47,22,83,75,49,0,59,52,17,30,35,30,42,36,37,29,49,24,91,89,79,32,40,20,30,65,74,57,34,34,41,48,32,36,34,50,91,62,25,64,44,51,52,87,42,56,28,74,43,83,44,64,90,32,18,44,36,24,21,40,47,83,43,74,80,62,34,52,58,38,63,35,55,18,55,47,41,22,36,41,37,37,43,87,136,83,80,76,74,76,75,71,76,76,74,74,75,71,72,69,73,74,62,82,70,53,26,54,34,37,22,48,64,84,36,78,44,92,55,65,71,82,43,50,70,69,52,48,50,51,54,42,51,57,43,59,71,32,91,85,37,86,39,68,43,77,38,53,18,34,40,75,40,46,29,42,42,31,40,27,32,45,72,54,102,45,85,43,18,46,38,37,35,34,35,34,28,59,34,54,37,97,72,41,65,35,43,81,91,28,30,48,20,34,30,41,36,36,31,43,23,48,22,84,74,50,0,61,53,17,30,35,30,41,34,35,29,48,24,92,88,77,31,41,19,29,67,74,58,34,35,42,46,34,37,34,50,92,63,26,62,43,50,49,88,43,55,28,72,43,82,44,65,90,32,17,43,37,23,22,37,46,81,44,76,81,57,37,51,58,39,64,34,55,17,55,47,39,22,36,40,38,37,43,86

pLDDT: mean 70.08, std 19.47, range [27.19, 95.19]

Radius of gyration: 25.54 Å; Cα contacts (8 Å, |Δi|>4): 1032; chains: 2; bounding box: 106×75×62 Å

Secondary structure (DSSP, 8-state):
----------------------EEEEEETTEEEP--TT--HHHHHHHHHHHHTSTT---EEEEEESEEEEEEEEEEE-B-SSB-EEEEEEEEEEETGGG----GGGTTS-EEEEEE-SIIIIITT-EEEEEEEEETTTEE----S-EEEEEESSS---B-SS-B-SSSGGGSTT-EEETSSTT--PEE---TT-EEEEEE-/----------------------EEEEEETTEEE---TT--HHHHHHHHHHHHTSTT-S-EEEEEESEEEEEEEEEEE---SS--EEEEEEEEEEETGGG----GGGTTS-EEEEEE-SIIIIITT-EEEEEEEEETTTEE----S-EEEEEESSS---B-SS-B-SSSGGGSTT-EEETSSTT--PEE---TT-EEEEEE-